Protein AF-A0A8N5I4W9-F1 (afdb_monomer)

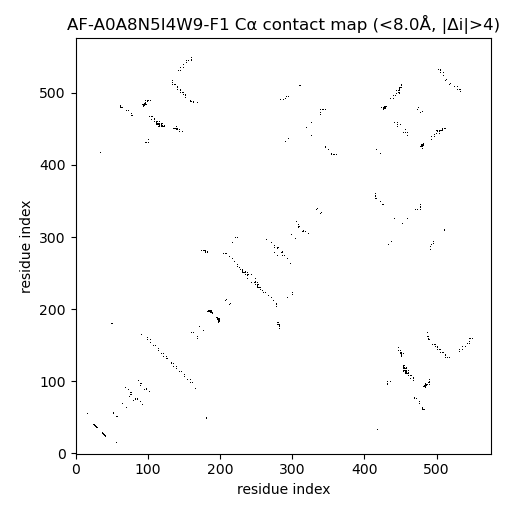Nearest PDB structures (foldseek):
  6r65-assembly1_A  TM=8.835E-01  e=2.460E-32  Homo sapiens
  6r65-assembly2_B  TM=8.575E-01  e=2.251E-32  Homo sapiens
  5oc9-assembly1_A  TM=8.654E-01  e=3.210E-32  Homo sapiens
  5oc9-assembly1_B  TM=8.664E-01  e=5.714E-32  Homo sapiens
  6r7x-assembly1_A  TM=7.965E-01  e=1.828E-29  Homo sapiens

Mean predicted aligned error: 12.14 Å

pLDDT: mean 79.2, std 19.39, range [24.14, 97.94]

Organism: Geospiza fortis (NCBI:txid48883)

Foldseek 3Di:
DDDDPPPLPDPLVVVCCVVQDDPPADFDADDDPFDRGDGDGPPPGDPCVLVCVVVVVDVDDFDFDDLVLLVVCCVQFQVCLPDDHPLVSCCVFQNDQVSQLLVLLSLVLVLLVVLQVLLVVLVVQCPPDLVSLLVSLVVQLLVLLVSLLCSLLVSLAVLLVSLVVSVQQPDDDPLPDAFDSLFAADWDQRPPPRDIDGDDDVVVLVCLCVVPVVVVLVVLLVVLLVVVVVLVVVLVVQVVDPPDPPVVNCVSVVVLVVVLVVSLVVQLVVLLVSLSVSRDGHPLVSLLSSLVSNLVNVCCSQCVNLCCCCPVVVPLVVSQVVLVCCLQVVLVVCLCVQQPVLLVVLVVVVVVLLVVLVVVVVVVVVVVVVPDDDDDDDPPVVVVVVVVVVVVVVVVVVVVVVPDPPDDPDPPSDSDDRSCRSLVSFAADPRCSVVLSVVLSLLLSCLQCCSSRSNSSVSSSVSSSVSSSSVSNSQSRRYGRDDHDRDSHNRCSSVSSVVSSLNSLVRSLVSSCPSVPVCVVPVDSPPSSVVSVVVSVVSSVVRDSHDPVSVVVVVVVVVVVVVCVVVVVVVVPDDD

Sequence (576 aa):
MDPSPDKLFGKRLLQAGRYIMSHKAWMKTVPTENCDVLMTFPDSTDDHIPELAARGVIQQLFPLHEQRILKRLMKSWVQAVCEAQPLDDICDYFGVKIAMYFAWLGFYTSAMVYPAVFGSILYSFTDSDQTSQDISCVVFAIFNVIWATLFLEEWKRRGAEFAYKWGTLDTPAESLEEPRPQFRGTKRISPVTSAEEFYYPPWKRLLFQSLVSLPVCLACLTLVFLLMLGCFQLQELVLSIQELPRVLRFLPKIILAVIVTACDELYKKVALWLNDMENYRLQSAYEKHLIIKMVLFQFVNSYLSLFYIGFYLKDMERLKELLLILSLSQSLARQLREALLPSILLHLHLSLIFLRRLLRFCWTLGVSKVGAPGGAAEPAVLARRRRREEEEGEEEGRKRNRASWIDPPEEDYSTQLTQAEVESCMKKYEDTFQDYQEMFIQFGYVVLFSSAFPLAAACALLNNVLEIRSDAFKLCTGLQRPFGQRVASIGHWQKVMEAMGVLAIVVNCYLIAQCGQLQRLFPGLSPQAHFALLLKYVIQVAIPDIPAWVAEEMAKLEYQRREAFKVGPARVASPR

Radius of gyration: 31.61 Å; Cα contacts (8 Å, |Δi|>4): 500; chains: 1; bounding box: 69×91×88 Å

Secondary structure (DSSP, 8-state):
-PPPSTTSSSHHHHHHHHHH--TT-------BTTBS---PPPTT----HHHHHHTTS-----PPP-HHHHHHHIIIIIS-TTSPP-HHHHHHHH-HHHHHHHHHHHHHHHHHHHHHHHHHHHHHHHTS-HHHHHHHHHHHHHHHHHHHHHHHHHHHHHHHHHHHHTT-SSPPPGGGSPPPTT---EEEE-TTT-SEEEE--HHHHHHHIIIIIHHHHHHHHHHHHHHHHHHHHHHHHHHH-TT--TTGGGHHHHHHHHHHHHHHHHHHHHHHHHHHHTT-SSHHHHHHHHHHHHHHHHHHHHHHHHHIIIIII--HHHHHHHHHHHHHHHHHHHIIIIIIHHHHHHHHHHHHHHHHHHHHHHHHHHHHHHS-------THHHHHHHHHHHHHHHHHHHHHTT--TTSPPP----SSPPHHHHHHTSBP---THHHHHHHHHHHHHHHHSTTT-TTHHHHHHHHHHHHHHHHHHHHHHTBPPPPP---SSSTTHHHHHHHHHHHHHHHHHHHHHHSTTHHHH---SHHHHHHHHHHHHHHHHHS-SS-HHHHHHHHHHHHHHHHHHHHHHHHHT---

Solvent-accessible surface area (backbone atoms only — not comparable to full-atom values): 32778 Å² total; per-residue (Å²): 136,83,81,74,82,90,67,70,74,73,68,53,52,68,63,45,46,69,77,72,45,58,104,80,58,64,77,59,70,55,78,47,103,87,40,91,71,44,82,56,74,52,99,84,58,75,85,50,63,61,57,38,38,75,71,61,72,46,87,79,87,74,59,82,79,58,70,69,57,45,54,50,44,43,53,55,45,39,65,30,81,91,54,75,74,57,51,64,64,40,24,76,72,45,14,42,51,56,24,50,49,54,51,49,50,53,50,49,38,61,58,29,48,56,51,18,52,54,20,45,56,47,53,71,50,38,78,77,39,73,66,44,35,56,50,44,29,55,54,46,40,55,49,48,52,53,49,56,46,50,53,56,48,52,44,43,21,52,38,41,53,49,13,50,75,73,67,26,55,82,63,76,59,77,89,76,54,72,63,38,86,85,44,68,55,50,78,43,70,34,95,83,79,70,41,84,37,72,43,65,67,65,68,61,36,50,50,45,42,62,73,44,46,48,53,52,54,51,52,52,48,50,48,53,52,51,52,52,50,52,37,51,54,50,38,53,55,54,67,69,48,79,92,58,58,76,71,66,69,47,46,41,61,54,52,45,53,51,50,55,54,51,50,51,61,50,46,53,54,49,48,51,53,47,51,61,72,50,49,46,50,40,60,68,59,42,50,44,57,43,48,54,54,52,49,59,46,47,49,50,75,69,40,46,66,51,49,43,32,49,70,70,71,58,37,63,64,62,34,40,52,50,51,52,49,51,65,52,50,51,53,54,55,43,49,44,62,63,37,50,44,48,38,52,51,49,52,51,51,52,52,50,52,43,50,55,45,48,53,52,51,53,48,56,57,54,55,65,70,75,70,72,83,88,82,92,81,71,82,74,56,60,65,57,46,56,58,47,52,58,56,46,51,59,49,49,61,55,46,69,77,55,73,57,96,82,61,78,76,83,80,77,83,67,77,68,79,51,71,67,62,55,47,70,72,34,47,76,61,86,68,69,62,68,61,51,50,50,54,52,52,53,49,45,56,33,55,38,42,30,55,76,36,37,56,44,27,42,56,49,34,57,46,41,62,51,44,58,28,45,57,46,42,28,62,66,73,38,35,30,43,54,77,63,41,84,41,47,59,82,60,60,57,56,60,52,53,54,50,47,54,58,49,17,48,56,46,37,47,50,56,51,57,66,39,78,69,51,36,74,78,47,85,62,72,60,66,62,41,54,49,54,52,49,52,45,50,52,54,59,69,71,51,64,55,60,46,68,69,59,54,51,52,51,49,52,53,53,50,51,54,54,54,51,61,62,52,53,61,65,65,69,71,58,84,128

InterPro domains:
  IPR007632 Anoctamin [PTHR12308] (49-565)
  IPR049452 Anoctamin, transmembrane domain [PF04547] (90-556)

Structure (mmCIF, N/CA/C/O backbone):
data_AF-A0A8N5I4W9-F1
#
_entry.id   AF-A0A8N5I4W9-F1
#
loop_
_atom_site.group_PDB
_atom_site.id
_atom_site.type_symbol
_atom_site.label_atom_id
_atom_site.label_alt_id
_atom_site.label_comp_id
_atom_site.label_asym_id
_atom_site.label_entity_id
_atom_site.label_seq_id
_atom_site.pdbx_PDB_ins_code
_atom_site.Cartn_x
_atom_site.Cartn_y
_atom_site.Cartn_z
_atom_site.occupancy
_atom_site.B_iso_or_equiv
_atom_site.auth_seq_id
_atom_site.auth_comp_id
_atom_site.auth_asym_id
_atom_site.auth_atom_id
_atom_site.pdbx_PDB_model_num
ATOM 1 N N . MET A 1 1 ? 38.031 26.154 0.537 1.00 30.02 1 MET A N 1
ATOM 2 C CA . MET A 1 1 ? 38.100 26.670 -0.844 1.00 30.02 1 MET A CA 1
ATOM 3 C C . MET A 1 1 ? 37.218 25.774 -1.684 1.00 30.02 1 MET A C 1
ATOM 5 O O . MET A 1 1 ? 37.647 24.695 -2.072 1.00 30.02 1 MET A O 1
ATOM 9 N N . ASP A 1 2 ? 35.961 26.180 -1.833 1.00 24.14 2 ASP A N 1
ATOM 10 C CA . ASP A 1 2 ? 34.963 25.473 -2.632 1.00 24.14 2 ASP A CA 1
ATOM 11 C C . ASP A 1 2 ? 35.303 25.572 -4.123 1.00 24.14 2 ASP A C 1
ATOM 13 O O . ASP A 1 2 ? 35.630 26.667 -4.593 1.00 24.14 2 ASP A O 1
ATOM 17 N N . PRO A 1 3 ? 35.235 24.474 -4.894 1.00 31.00 3 PRO A N 1
ATOM 18 C CA . PRO A 1 3 ? 35.279 24.565 -6.339 1.00 31.00 3 PRO A CA 1
ATOM 19 C C . PRO A 1 3 ? 33.912 25.041 -6.847 1.00 31.00 3 PRO A C 1
ATOM 21 O O . PRO A 1 3 ? 32.864 24.533 -6.452 1.00 31.00 3 PRO A O 1
ATOM 24 N N . SER A 1 4 ? 33.938 26.035 -7.729 1.00 26.95 4 SER A N 1
ATOM 25 C CA . SER A 1 4 ? 32.767 26.572 -8.412 1.00 26.95 4 SER A CA 1
ATOM 26 C C . SER A 1 4 ? 31.995 25.485 -9.189 1.00 26.95 4 SER A C 1
ATOM 28 O O . SER A 1 4 ? 32.616 24.596 -9.780 1.00 26.95 4 SER A O 1
ATOM 30 N N . PRO A 1 5 ? 30.650 25.551 -9.234 1.00 32.28 5 PRO A N 1
ATOM 31 C CA . PRO A 1 5 ? 29.811 24.547 -9.898 1.00 32.28 5 PRO A CA 1
ATOM 32 C C . PRO A 1 5 ? 29.887 24.574 -11.440 1.00 32.28 5 PRO A C 1
ATOM 34 O O . PRO A 1 5 ? 29.456 23.625 -12.090 1.00 32.28 5 PRO A O 1
ATOM 37 N N . ASP A 1 6 ? 30.513 25.587 -12.042 1.00 31.38 6 ASP A N 1
ATOM 38 C CA . ASP A 1 6 ? 30.424 25.865 -13.487 1.00 31.38 6 ASP A CA 1
ATOM 39 C C . ASP A 1 6 ? 31.450 25.109 -14.367 1.00 31.38 6 ASP A C 1
ATOM 41 O O . ASP A 1 6 ? 31.798 25.545 -15.459 1.00 31.38 6 ASP A O 1
ATOM 45 N N . LYS A 1 7 ? 31.987 23.964 -13.920 1.00 32.59 7 LYS A N 1
ATOM 46 C CA . LYS A 1 7 ? 32.980 23.172 -14.694 1.00 32.59 7 LYS A CA 1
ATOM 47 C C . LYS A 1 7 ? 32.661 21.678 -14.815 1.00 32.59 7 LYS A C 1
ATOM 49 O O . LYS A 1 7 ? 33.561 20.865 -15.038 1.00 32.59 7 LYS A O 1
ATOM 54 N N . LEU A 1 8 ? 31.393 21.293 -14.674 1.00 32.38 8 LEU A N 1
ATOM 55 C CA . LEU A 1 8 ? 30.990 19.882 -14.623 1.00 32.38 8 LEU A CA 1
ATOM 56 C C . LEU A 1 8 ? 30.966 19.159 -15.984 1.00 32.38 8 LEU A C 1
ATOM 58 O O . LEU A 1 8 ? 31.197 17.950 -16.005 1.00 32.38 8 LEU A O 1
ATOM 62 N N . PHE A 1 9 ? 30.779 19.856 -17.110 1.00 35.25 9 PHE A N 1
ATOM 63 C CA . PHE A 1 9 ? 30.438 19.185 -18.376 1.00 35.25 9 PHE A CA 1
ATOM 64 C C . PHE A 1 9 ? 31.597 18.882 -19.346 1.00 35.25 9 PHE A C 1
ATOM 66 O O . PHE A 1 9 ? 31.491 17.946 -20.130 1.00 35.25 9 PHE A O 1
ATOM 73 N N . GLY A 1 10 ? 32.743 19.570 -19.275 1.00 33.69 10 GLY A N 1
ATOM 74 C CA . GLY A 1 10 ? 33.790 19.414 -20.305 1.00 33.69 10 GLY A CA 1
ATOM 75 C C . GLY A 1 10 ? 34.822 18.301 -20.057 1.00 33.69 10 GLY A C 1
ATOM 76 O O . GLY A 1 10 ? 35.181 17.550 -20.960 1.00 33.69 10 GLY A O 1
ATOM 77 N N . LYS A 1 11 ? 35.343 18.176 -18.828 1.00 32.94 11 LYS A N 1
ATOM 78 C CA . LYS A 1 11 ? 36.539 17.341 -18.569 1.00 32.94 11 LYS A CA 1
ATOM 79 C C . LYS A 1 11 ? 36.236 15.891 -18.184 1.00 32.94 11 LYS A C 1
ATOM 81 O O . LYS A 1 11 ? 37.046 15.009 -18.460 1.00 32.94 11 LYS A O 1
ATOM 86 N N . ARG A 1 12 ? 35.088 15.630 -17.547 1.00 34.03 12 ARG A N 1
ATOM 87 C CA . ARG A 1 12 ? 34.708 14.281 -17.084 1.00 34.03 12 ARG A CA 1
ATOM 88 C C . ARG A 1 12 ? 34.105 13.418 -18.192 1.00 34.03 12 ARG A C 1
ATOM 90 O O . ARG A 1 12 ? 34.331 12.213 -18.183 1.00 34.03 12 ARG A O 1
ATOM 97 N N . LEU A 1 13 ? 33.424 14.017 -19.171 1.00 38.84 13 LEU A N 1
ATOM 98 C CA . LEU A 1 13 ? 32.801 13.290 -20.283 1.00 38.84 13 LEU A CA 1
ATOM 99 C C . LEU A 1 13 ? 33.847 12.603 -21.183 1.00 38.84 13 LEU A C 1
ATOM 101 O O . LEU A 1 13 ? 33.686 11.442 -21.544 1.00 38.84 13 LEU A O 1
ATOM 105 N N . LEU A 1 14 ? 34.981 13.268 -21.442 1.00 41.38 14 LEU A N 1
ATOM 106 C CA . LEU A 1 14 ? 36.119 12.700 -22.185 1.00 41.38 14 LEU A CA 1
ATOM 107 C C . LEU A 1 14 ? 36.792 11.522 -21.455 1.00 41.38 14 LEU A C 1
ATOM 109 O O . LEU A 1 14 ? 37.250 10.577 -22.095 1.00 41.38 14 LEU A O 1
ATOM 113 N N . GLN A 1 15 ? 36.835 11.547 -20.119 1.00 39.38 15 GLN A N 1
ATOM 114 C CA . GLN A 1 15 ? 37.339 10.425 -19.315 1.00 39.38 15 GLN A CA 1
ATOM 115 C C . GLN A 1 15 ? 36.320 9.280 -19.220 1.00 39.38 15 GLN A C 1
ATOM 117 O O . GLN A 1 15 ? 36.715 8.114 -19.250 1.00 39.38 15 GLN A O 1
ATOM 122 N N . ALA A 1 16 ? 35.022 9.599 -19.158 1.00 39.81 16 ALA A N 1
ATOM 123 C CA . ALA A 1 16 ? 33.930 8.628 -19.186 1.00 39.81 16 ALA A CA 1
ATOM 124 C C . ALA A 1 16 ? 33.794 7.938 -20.553 1.00 39.81 16 ALA A C 1
ATOM 126 O O . ALA A 1 16 ? 33.444 6.763 -20.601 1.00 39.81 16 ALA A O 1
ATOM 127 N N . GLY A 1 17 ? 34.161 8.611 -21.650 1.00 40.84 17 GLY A N 1
ATOM 128 C CA . GLY A 1 17 ? 34.172 8.037 -22.998 1.00 40.84 17 GLY A CA 1
ATOM 129 C C . GLY A 1 17 ? 34.954 6.722 -23.097 1.00 40.84 17 GLY A C 1
ATOM 130 O O . GLY A 1 17 ? 34.528 5.817 -23.800 1.00 40.84 17 GLY A O 1
ATOM 131 N N . ARG A 1 18 ? 36.033 6.541 -22.320 1.00 43.50 18 ARG A N 1
ATOM 132 C CA . ARG A 1 18 ? 36.778 5.265 -22.267 1.00 43.50 18 ARG A CA 1
ATOM 133 C C . ARG A 1 18 ? 36.020 4.108 -21.606 1.00 43.50 18 ARG A C 1
ATOM 135 O O . ARG A 1 18 ? 36.360 2.964 -21.867 1.00 43.50 18 ARG A O 1
ATOM 142 N N . TYR A 1 19 ? 35.042 4.398 -20.749 1.00 42.16 19 TYR A N 1
ATOM 143 C CA . TYR A 1 19 ? 34.208 3.396 -20.072 1.00 42.16 19 TYR A CA 1
ATOM 144 C C . TYR A 1 19 ? 32.875 3.156 -20.789 1.00 42.16 19 TYR A C 1
ATOM 146 O O . TYR A 1 19 ? 32.255 2.123 -20.585 1.00 42.16 19 TYR A O 1
ATOM 154 N N . ILE A 1 20 ? 32.442 4.113 -21.612 1.00 43.69 20 ILE A N 1
ATOM 155 C CA . ILE A 1 20 ? 31.203 4.052 -22.399 1.00 43.69 20 ILE A CA 1
ATOM 156 C C . ILE A 1 20 ? 31.438 3.342 -23.748 1.00 43.69 20 ILE A C 1
ATOM 158 O O . ILE A 1 20 ? 30.513 2.790 -24.338 1.00 43.69 20 ILE A O 1
ATOM 162 N N . MET A 1 21 ? 32.678 3.336 -24.248 1.00 38.28 21 MET A N 1
ATOM 163 C CA . MET A 1 21 ? 33.012 2.855 -25.589 1.00 38.28 21 MET A CA 1
ATOM 164 C C . MET A 1 21 ? 33.628 1.450 -25.549 1.00 38.28 21 MET A C 1
ATOM 166 O O . MET A 1 21 ? 34.812 1.279 -25.268 1.00 38.28 21 MET A O 1
ATOM 170 N N . SER A 1 22 ? 32.858 0.445 -25.966 1.00 38.72 22 SER A N 1
ATOM 171 C CA . SER A 1 22 ? 33.435 -0.641 -26.769 1.00 38.72 22 SER A CA 1
ATOM 172 C C . SER A 1 22 ? 33.913 -0.027 -28.094 1.00 38.72 22 SER A C 1
ATOM 174 O O . SER A 1 22 ? 33.294 0.917 -28.587 1.00 38.72 22 SER A O 1
ATOM 176 N N . HIS A 1 23 ? 34.991 -0.543 -28.697 1.00 40.91 23 HIS A N 1
ATOM 177 C CA . HIS A 1 23 ? 35.588 -0.065 -29.964 1.00 40.91 23 HIS A CA 1
ATOM 178 C C . HIS A 1 23 ? 34.612 0.040 -31.171 1.00 40.91 23 HIS A C 1
ATOM 180 O O . HIS A 1 23 ? 35.039 0.371 -32.275 1.00 40.91 23 HIS A O 1
ATOM 186 N N . LYS A 1 24 ? 33.316 -0.248 -30.985 1.00 39.28 24 LYS A N 1
ATOM 187 C CA . LYS A 1 24 ? 32.249 -0.237 -31.992 1.00 39.28 24 LYS A CA 1
ATOM 188 C C . LYS A 1 24 ? 31.132 0.799 -31.760 1.00 39.28 24 LYS A C 1
ATOM 190 O O . LYS A 1 24 ? 30.246 0.889 -32.605 1.00 39.28 24 LYS A O 1
ATOM 195 N N . ALA A 1 25 ? 31.132 1.572 -30.669 1.00 40.09 25 ALA A N 1
ATOM 196 C CA . ALA A 1 25 ? 30.083 2.568 -30.414 1.00 40.09 25 ALA A CA 1
ATOM 197 C C . ALA A 1 25 ? 30.389 3.917 -31.096 1.00 40.09 25 ALA A C 1
ATOM 199 O O . ALA A 1 25 ? 31.481 4.460 -30.952 1.00 40.09 25 ALA A O 1
ATOM 200 N N . TRP A 1 26 ? 29.422 4.464 -31.841 1.00 40.00 26 TRP A N 1
ATOM 201 C CA . TRP A 1 26 ? 29.498 5.798 -32.445 1.00 40.00 26 TRP A CA 1
ATOM 202 C C . TRP A 1 26 ? 28.571 6.746 -31.682 1.00 40.00 26 TRP A C 1
ATOM 204 O O . TRP A 1 26 ? 27.353 6.586 -31.707 1.00 40.00 26 TRP A O 1
ATOM 214 N N . MET A 1 27 ? 29.143 7.746 -31.013 1.00 39.62 27 MET A N 1
ATOM 215 C CA . MET A 1 27 ? 28.380 8.820 -30.381 1.00 39.62 27 MET A CA 1
ATOM 216 C C . MET A 1 27 ? 28.012 9.858 -31.446 1.00 39.62 27 MET A C 1
ATOM 218 O O . MET A 1 27 ? 28.896 10.479 -32.036 1.00 39.62 27 MET A O 1
ATOM 222 N N . LYS A 1 28 ? 26.716 10.057 -31.702 1.00 35.53 28 LYS A N 1
ATOM 223 C CA . LYS A 1 28 ? 26.227 11.145 -32.556 1.00 35.53 28 LYS A CA 1
ATOM 224 C C . LYS A 1 28 ? 25.558 12.195 -31.673 1.00 35.53 28 LYS A C 1
ATOM 226 O O . LYS A 1 28 ? 24.356 12.150 -31.442 1.00 35.53 28 LYS A O 1
ATOM 231 N N . THR A 1 29 ? 26.350 13.134 -31.165 1.00 40.78 29 THR A N 1
ATOM 232 C CA . THR A 1 29 ? 25.822 14.303 -30.458 1.00 40.78 29 THR A CA 1
ATOM 233 C C . THR A 1 29 ? 25.163 15.220 -31.480 1.00 40.78 29 THR A C 1
ATOM 235 O O . THR A 1 29 ? 25.847 15.934 -32.213 1.00 40.78 29 THR A O 1
ATOM 238 N N . VAL A 1 30 ? 23.839 15.160 -31.583 1.00 33.88 30 VAL A N 1
ATOM 239 C CA . VAL A 1 30 ? 23.072 16.158 -32.328 1.00 33.88 30 VAL A CA 1
ATOM 240 C C . VAL A 1 30 ? 22.562 17.162 -31.300 1.00 33.88 30 VAL A C 1
ATOM 242 O O . VAL A 1 30 ? 21.640 16.813 -30.562 1.00 33.88 30 VAL A O 1
ATOM 245 N N . PRO A 1 31 ? 23.147 18.369 -31.203 1.00 38.72 31 PRO A N 1
ATOM 246 C CA . PRO A 1 31 ? 22.498 19.439 -30.468 1.00 38.72 31 PRO A CA 1
ATOM 247 C C . PRO A 1 31 ? 21.171 19.716 -31.178 1.00 38.72 31 PRO A C 1
ATOM 249 O O . PRO A 1 31 ? 21.130 20.032 -32.367 1.00 38.72 31 PRO A O 1
ATOM 252 N N . THR A 1 32 ? 20.074 19.505 -30.467 1.00 38.94 32 THR A N 1
ATOM 253 C CA . THR A 1 32 ? 18.745 19.960 -30.889 1.00 38.94 32 THR A CA 1
ATOM 254 C C . THR A 1 32 ? 18.315 21.033 -29.903 1.00 38.94 32 THR A C 1
ATOM 256 O O . THR A 1 32 ? 18.784 21.017 -28.768 1.00 38.94 32 THR A O 1
ATOM 259 N N . GLU A 1 33 ? 17.410 21.934 -30.294 1.00 37.03 33 GLU A N 1
ATOM 260 C CA . GLU A 1 33 ? 16.915 23.019 -29.419 1.00 37.03 33 GLU A CA 1
ATOM 261 C C . GLU A 1 33 ? 16.421 22.537 -28.037 1.00 37.03 33 GLU A C 1
ATOM 263 O O . GLU A 1 33 ? 16.317 23.338 -27.117 1.00 37.03 33 GLU A O 1
ATOM 268 N N . ASN A 1 34 ? 16.144 21.234 -27.871 1.00 35.22 34 ASN A N 1
ATOM 269 C CA . ASN A 1 34 ? 15.588 20.640 -26.654 1.00 35.22 34 ASN A CA 1
ATOM 270 C C . ASN A 1 34 ? 16.432 19.500 -26.042 1.00 35.22 34 ASN A C 1
ATOM 272 O O . ASN A 1 34 ? 15.941 18.815 -25.143 1.00 35.22 34 ASN A O 1
ATOM 276 N N . CYS A 1 35 ? 17.650 19.223 -26.527 1.00 38.66 35 CYS A N 1
ATOM 277 C CA . CYS A 1 35 ? 18.458 18.104 -26.026 1.00 38.66 35 CYS A CA 1
ATOM 278 C C . CYS A 1 35 ? 19.959 18.426 -26.056 1.00 38.66 35 CYS A C 1
ATOM 280 O O . CYS A 1 35 ? 20.533 18.570 -27.138 1.00 38.66 35 CYS A O 1
ATOM 282 N N . ASP A 1 36 ? 20.584 18.486 -24.873 1.00 46.28 36 ASP A N 1
ATOM 283 C CA . ASP A 1 36 ? 22.001 18.846 -24.716 1.00 46.28 36 ASP A CA 1
ATOM 284 C C . ASP A 1 36 ? 22.950 17.748 -25.237 1.00 46.28 36 ASP A C 1
ATOM 286 O O . ASP A 1 36 ? 23.996 18.050 -25.811 1.00 46.28 36 ASP A O 1
ATOM 290 N N . VAL A 1 37 ? 22.598 16.461 -25.072 1.00 45.66 37 VAL A N 1
ATOM 291 C CA . VAL A 1 37 ? 23.393 15.313 -25.553 1.00 45.66 37 VAL A CA 1
ATOM 292 C C . VAL A 1 37 ? 22.486 14.126 -25.903 1.00 45.66 37 VAL A C 1
ATOM 294 O O . VAL A 1 37 ? 21.859 13.537 -25.025 1.00 45.66 37 VAL A O 1
ATOM 297 N N . LEU A 1 38 ? 22.481 13.704 -27.173 1.00 37.00 38 LEU A N 1
ATOM 298 C CA . LEU A 1 38 ? 21.888 12.434 -27.612 1.00 37.00 38 LEU A CA 1
ATOM 299 C C . LEU A 1 38 ? 22.966 11.335 -27.635 1.00 37.00 38 LEU A C 1
ATOM 301 O O . LEU A 1 38 ? 23.927 11.419 -28.401 1.00 37.00 38 LEU A O 1
ATOM 305 N N . MET A 1 39 ? 22.814 10.299 -26.805 1.00 48.22 39 MET A N 1
ATOM 306 C CA . MET A 1 39 ? 23.669 9.105 -26.823 1.00 48.22 39 MET A CA 1
ATOM 307 C C . MET A 1 39 ? 22.907 7.929 -27.438 1.00 48.22 39 MET A C 1
ATOM 309 O O . MET A 1 39 ? 21.957 7.422 -26.850 1.00 48.22 39 MET A O 1
ATOM 313 N N . THR A 1 40 ? 23.327 7.489 -28.624 1.00 37.72 40 THR A N 1
ATOM 314 C CA . THR A 1 40 ? 22.826 6.269 -29.273 1.00 37.72 40 THR A CA 1
ATOM 315 C C . THR A 1 40 ? 23.816 5.132 -29.061 1.00 37.72 40 THR A C 1
ATOM 317 O O . THR A 1 40 ? 24.963 5.224 -29.502 1.00 37.72 40 THR A O 1
ATOM 320 N N . PHE A 1 41 ? 23.378 4.060 -28.406 1.00 46.41 41 PHE A N 1
ATOM 321 C CA . PHE A 1 41 ? 24.171 2.846 -28.221 1.00 46.41 41 PHE A CA 1
ATOM 322 C C . PHE A 1 41 ? 23.864 1.842 -29.346 1.00 46.41 41 PHE A C 1
ATOM 324 O O . PHE A 1 41 ? 22.699 1.704 -29.713 1.00 46.41 41 PHE A O 1
ATOM 331 N N . PRO A 1 42 ? 24.867 1.151 -29.922 1.00 47.31 42 PRO A N 1
ATOM 332 C CA . PRO A 1 42 ? 24.626 -0.015 -30.774 1.00 47.31 42 PRO A CA 1
ATOM 333 C C . PRO A 1 42 ? 23.832 -1.101 -30.035 1.00 47.31 42 PRO A C 1
ATOM 335 O O . PRO A 1 42 ? 24.053 -1.289 -28.838 1.00 47.31 42 PRO A O 1
ATOM 338 N N . ASP A 1 43 ? 23.034 -1.892 -30.757 1.00 40.66 43 ASP A N 1
ATOM 339 C CA . ASP A 1 43 ? 22.232 -3.011 -30.213 1.00 40.66 43 ASP A CA 1
ATOM 340 C C . ASP A 1 43 ? 23.059 -4.080 -29.462 1.00 40.66 43 ASP A C 1
ATOM 342 O O . ASP A 1 43 ? 22.511 -4.920 -28.758 1.00 40.66 43 ASP A O 1
ATOM 346 N N . SER A 1 44 ? 24.389 -4.062 -29.604 1.00 43.81 44 SER A N 1
ATOM 347 C CA . SER A 1 44 ? 25.332 -4.973 -28.946 1.00 43.81 44 SER A CA 1
ATOM 348 C C . SER A 1 44 ? 26.017 -4.385 -27.703 1.00 43.81 44 SER A C 1
ATOM 350 O O . SER A 1 44 ? 27.079 -4.873 -27.318 1.00 43.81 44 SER A O 1
ATOM 352 N N . THR A 1 45 ? 25.531 -3.266 -27.164 1.00 48.81 45 THR A N 1
ATOM 353 C CA . THR A 1 45 ? 26.140 -2.620 -25.992 1.00 48.81 45 THR A CA 1
ATOM 354 C C . THR A 1 45 ? 25.521 -3.214 -24.737 1.00 48.81 45 THR A C 1
ATOM 356 O O . THR A 1 45 ? 24.322 -3.053 -24.526 1.00 48.81 45 THR A O 1
ATOM 359 N N . ASP A 1 46 ? 26.328 -3.893 -23.919 1.00 53.78 46 ASP A N 1
ATOM 360 C CA . ASP A 1 46 ? 25.907 -4.298 -22.577 1.00 53.78 46 ASP A CA 1
ATOM 361 C C . ASP A 1 46 ? 25.418 -3.051 -21.824 1.00 53.78 46 ASP A C 1
ATOM 363 O O . ASP A 1 46 ? 26.034 -1.983 -21.915 1.00 53.78 46 ASP A O 1
ATOM 367 N N . ASP A 1 47 ? 24.290 -3.153 -21.119 1.00 59.50 47 ASP A N 1
ATOM 368 C CA . ASP A 1 47 ? 23.703 -2.017 -20.412 1.00 59.50 47 ASP A CA 1
ATOM 369 C C . ASP A 1 47 ? 24.610 -1.584 -19.244 1.00 59.50 47 ASP A C 1
ATOM 371 O O . ASP A 1 47 ? 24.502 -2.052 -18.111 1.00 59.50 47 ASP A O 1
ATOM 375 N N . HIS A 1 48 ? 25.562 -0.694 -19.531 1.00 67.00 48 HIS A N 1
ATOM 376 C CA . HIS A 1 48 ? 26.478 -0.119 -18.548 1.00 67.00 48 HIS A CA 1
ATOM 377 C C . HIS A 1 48 ? 25.833 1.020 -17.746 1.00 67.00 48 HIS A C 1
ATOM 379 O O . HIS A 1 48 ? 26.473 1.556 -16.838 1.00 67.00 48 HIS A O 1
ATOM 385 N N . ILE A 1 49 ? 24.587 1.418 -18.043 1.00 70.50 49 ILE A N 1
ATOM 386 C CA . ILE A 1 49 ? 23.905 2.526 -17.355 1.00 70.50 49 ILE A CA 1
ATOM 387 C C . ILE A 1 49 ? 23.881 2.313 -15.833 1.00 70.50 49 ILE A C 1
ATOM 389 O O . ILE A 1 49 ? 24.258 3.241 -15.106 1.00 70.50 49 ILE A O 1
ATOM 393 N N . PRO A 1 50 ? 23.534 1.123 -15.303 1.00 66.56 50 PRO A N 1
ATOM 394 C CA . PRO A 1 50 ? 23.512 0.914 -13.862 1.00 66.56 50 PRO A CA 1
ATOM 395 C C . PRO A 1 50 ? 24.907 0.965 -13.227 1.00 66.56 50 PRO A C 1
ATOM 397 O O . PRO A 1 50 ? 25.060 1.444 -12.103 1.00 66.56 50 PRO A O 1
ATOM 400 N N . GLU A 1 51 ? 25.942 0.525 -13.947 1.00 66.25 51 GLU A N 1
ATOM 401 C CA . GLU A 1 51 ? 27.331 0.585 -1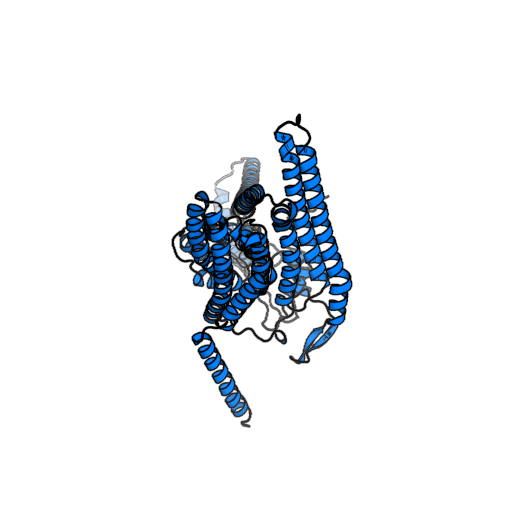3.486 1.00 66.25 51 GLU A CA 1
ATOM 402 C C . GLU A 1 51 ? 27.856 2.030 -13.454 1.00 66.25 51 GLU A C 1
ATOM 404 O O . GLU A 1 51 ? 28.496 2.451 -12.488 1.00 66.25 51 GLU A O 1
ATOM 409 N N . LEU A 1 52 ? 27.547 2.820 -14.482 1.00 70.69 52 LEU A N 1
ATOM 410 C CA . LEU A 1 52 ? 27.911 4.234 -14.570 1.00 70.69 52 LEU A CA 1
ATOM 411 C C . LEU A 1 52 ? 27.187 5.077 -13.514 1.00 70.69 52 LEU A C 1
ATOM 413 O O . LEU A 1 52 ? 27.790 5.987 -12.935 1.00 70.69 52 LEU A O 1
ATOM 417 N N . ALA A 1 53 ? 25.928 4.749 -13.219 1.00 69.44 53 ALA A N 1
ATOM 418 C CA . ALA A 1 53 ? 25.193 5.327 -12.101 1.00 69.44 53 ALA A CA 1
ATOM 419 C C . ALA A 1 53 ? 25.832 4.942 -10.754 1.00 69.44 53 ALA A C 1
ATOM 421 O O . ALA A 1 53 ? 26.084 5.813 -9.923 1.00 69.44 53 ALA A O 1
ATOM 422 N N . ALA A 1 54 ? 26.188 3.666 -10.555 1.00 65.44 54 ALA A N 1
ATOM 423 C CA . ALA A 1 54 ? 26.837 3.197 -9.327 1.00 65.44 54 ALA A CA 1
ATOM 424 C C . ALA A 1 54 ? 28.208 3.853 -9.079 1.00 65.44 54 ALA A C 1
ATOM 426 O O . ALA A 1 54 ? 28.589 4.088 -7.933 1.00 65.44 54 ALA A O 1
ATOM 427 N N . ARG A 1 55 ? 28.944 4.182 -10.148 1.00 69.44 55 ARG A N 1
ATOM 428 C CA . ARG A 1 55 ? 30.229 4.899 -10.089 1.00 69.44 55 ARG A CA 1
ATOM 429 C C . ARG A 1 55 ? 30.080 6.422 -9.945 1.00 69.44 55 ARG A C 1
ATOM 431 O O . ARG A 1 55 ? 31.091 7.116 -9.864 1.00 69.44 55 ARG A O 1
ATOM 438 N N . GLY A 1 56 ? 28.854 6.953 -9.927 1.00 68.88 56 GLY A N 1
ATOM 439 C CA . GLY A 1 56 ? 28.580 8.389 -9.803 1.00 68.88 56 GLY A CA 1
ATOM 440 C C . GLY A 1 56 ? 28.925 9.211 -11.050 1.00 68.88 56 GLY A C 1
ATOM 441 O O . GLY A 1 56 ? 29.103 10.425 -10.954 1.00 68.88 56 GLY A O 1
ATOM 442 N N . VAL A 1 57 ? 29.051 8.561 -12.214 1.00 75.12 57 VAL A N 1
ATOM 443 C CA . VAL A 1 57 ? 29.253 9.239 -13.505 1.00 75.12 57 VAL A CA 1
ATOM 444 C C . VAL A 1 57 ? 27.930 9.822 -13.997 1.00 75.12 57 VAL A C 1
ATOM 446 O O . VAL A 1 57 ? 27.881 10.981 -14.401 1.00 75.12 57 VAL A O 1
ATOM 449 N N . ILE A 1 58 ? 26.853 9.035 -13.914 1.00 72.62 58 ILE A N 1
ATOM 450 C CA . ILE A 1 58 ? 25.482 9.493 -14.162 1.00 72.62 58 ILE A CA 1
ATOM 451 C C . ILE A 1 58 ? 24.907 9.983 -12.833 1.00 72.62 58 ILE A C 1
ATOM 453 O O . ILE A 1 58 ? 24.815 9.211 -11.881 1.00 72.62 58 ILE A O 1
ATOM 457 N N . GLN A 1 59 ? 24.525 11.261 -12.763 1.00 72.44 59 GLN A N 1
ATOM 458 C CA . GLN A 1 59 ? 23.913 11.834 -11.557 1.00 72.44 59 GLN A CA 1
ATOM 459 C C . GLN A 1 59 ? 22.423 11.502 -11.451 1.00 72.44 59 GLN A C 1
ATOM 461 O O . GLN A 1 59 ? 21.951 11.115 -10.384 1.00 72.44 59 GLN A O 1
ATOM 466 N N . GLN A 1 60 ? 21.681 11.664 -12.548 1.00 75.25 60 GLN A N 1
ATOM 467 C CA . GLN A 1 60 ? 20.248 11.399 -12.619 1.00 75.25 60 GLN A CA 1
ATOM 468 C C . GLN A 1 60 ? 19.882 10.847 -13.996 1.00 75.25 60 GLN A C 1
ATOM 470 O O . GLN A 1 60 ? 20.491 11.205 -15.002 1.00 75.25 60 GLN A O 1
ATOM 475 N N . LEU A 1 61 ? 18.874 9.980 -14.017 1.00 81.38 61 LEU A N 1
ATOM 476 C CA . LEU A 1 61 ? 18.265 9.437 -15.222 1.00 81.38 61 LEU A CA 1
ATOM 477 C C . LEU A 1 61 ? 16.755 9.393 -14.985 1.00 81.38 61 LEU A C 1
ATOM 479 O O . LEU A 1 61 ? 16.305 8.726 -14.050 1.00 81.38 61 LEU A O 1
ATOM 483 N N . PHE A 1 62 ? 15.994 10.114 -15.801 1.00 84.81 62 PHE A N 1
ATOM 484 C CA . PHE A 1 62 ? 14.538 10.165 -15.721 1.00 84.81 62 PHE A CA 1
ATOM 485 C C . PHE A 1 62 ? 13.937 10.436 -17.110 1.00 84.81 62 PHE A C 1
ATOM 487 O O . PHE A 1 62 ? 14.559 11.126 -17.921 1.00 84.81 62 PHE A O 1
ATOM 494 N N . PRO A 1 63 ? 12.754 9.882 -17.419 1.00 89.62 63 PRO A N 1
ATOM 495 C CA . PRO A 1 63 ? 12.008 10.248 -18.613 1.00 89.62 63 PRO A CA 1
ATOM 496 C C . PRO A 1 63 ? 11.406 11.652 -18.461 1.00 89.62 63 PRO A C 1
ATOM 498 O O . PRO A 1 63 ? 10.999 12.039 -17.370 1.00 89.62 63 PRO A O 1
ATOM 501 N N . LEU A 1 64 ? 11.303 12.401 -19.561 1.00 87.38 64 LEU A N 1
ATOM 502 C CA . LEU A 1 64 ? 10.636 13.706 -19.557 1.00 87.38 64 LEU A CA 1
ATOM 503 C C . LEU A 1 64 ? 9.109 13.556 -19.571 1.00 87.38 64 LEU A C 1
ATOM 505 O O . LEU A 1 64 ? 8.554 12.610 -20.155 1.00 87.38 64 LEU A O 1
ATOM 509 N N . HIS A 1 65 ? 8.415 14.508 -18.950 1.00 89.12 65 HIS A N 1
ATOM 510 C CA . HIS A 1 65 ? 6.964 14.605 -19.050 1.00 89.12 65 HIS A CA 1
ATOM 511 C C . HIS A 1 65 ? 6.498 15.125 -20.414 1.00 89.12 65 HIS A C 1
ATOM 513 O O . HIS A 1 65 ? 7.100 15.995 -21.036 1.00 89.12 65 HIS A O 1
ATOM 519 N N . GLU A 1 66 ? 5.334 14.658 -20.855 1.00 89.88 66 GLU A N 1
ATOM 520 C CA . GLU A 1 66 ? 4.609 15.251 -21.969 1.00 89.88 66 GLU A CA 1
ATOM 521 C C . GLU A 1 66 ? 3.497 16.169 -21.449 1.00 89.88 66 GLU A C 1
ATOM 523 O O . GLU A 1 66 ? 2.450 15.729 -20.966 1.00 89.88 66 GLU A O 1
ATOM 528 N N . GLN A 1 67 ? 3.706 17.481 -21.583 1.00 88.62 67 GLN A N 1
ATOM 529 C CA . GLN A 1 67 ? 2.821 18.506 -21.016 1.00 88.62 67 GLN A CA 1
ATOM 530 C C . GLN A 1 67 ? 1.381 18.440 -21.548 1.00 88.62 67 GLN A C 1
ATOM 532 O O . GLN A 1 67 ? 0.437 18.817 -20.853 1.00 88.62 67 GLN A O 1
ATOM 537 N N . ARG A 1 68 ? 1.181 17.958 -22.781 1.00 91.94 68 ARG A N 1
ATOM 538 C CA . ARG A 1 68 ? -0.159 17.787 -23.370 1.00 91.94 68 ARG A CA 1
ATOM 539 C C . ARG A 1 68 ? -0.951 16.702 -22.642 1.00 91.94 68 ARG A C 1
ATOM 541 O O . ARG A 1 68 ? -2.102 16.936 -22.275 1.00 91.94 68 ARG A O 1
ATOM 548 N N . ILE A 1 69 ? -0.318 15.553 -22.397 1.00 92.44 69 ILE A N 1
ATOM 549 C CA . ILE A 1 69 ? -0.927 14.427 -21.682 1.00 92.44 69 ILE A CA 1
ATOM 550 C C . ILE A 1 69 ? -1.159 14.807 -20.219 1.00 92.44 69 ILE A C 1
ATOM 552 O O . ILE A 1 69 ? -2.266 14.617 -19.722 1.00 92.44 69 ILE A O 1
ATOM 556 N N . LEU A 1 70 ? -0.188 15.452 -19.559 1.00 92.38 70 LEU A N 1
ATOM 557 C CA . LEU A 1 70 ? -0.365 15.943 -18.187 1.00 92.38 70 LEU A CA 1
ATOM 558 C C . LEU A 1 70 ? -1.548 16.901 -18.047 1.00 92.38 70 LEU A C 1
ATOM 560 O O . LEU A 1 70 ? -2.326 16.767 -17.110 1.00 92.38 70 LEU A O 1
ATOM 564 N N . LYS A 1 71 ? -1.738 17.844 -18.979 1.00 91.75 71 LYS A N 1
ATOM 565 C CA . LYS A 1 71 ? -2.902 18.749 -18.956 1.00 91.75 71 LYS A CA 1
ATOM 566 C C . LYS A 1 71 ? -4.223 17.995 -19.117 1.00 91.75 71 LYS A C 1
ATOM 568 O O . LYS A 1 71 ? -5.204 18.340 -18.459 1.00 91.75 71 LYS A O 1
ATOM 573 N N . ARG A 1 72 ? -4.256 16.961 -19.966 1.00 94.31 72 ARG A N 1
ATOM 574 C CA . ARG A 1 72 ? -5.430 16.088 -20.122 1.00 94.31 72 ARG A CA 1
ATOM 575 C C . ARG A 1 72 ? -5.722 15.317 -18.834 1.00 94.31 72 ARG A C 1
ATOM 577 O O . ARG A 1 72 ? -6.868 15.318 -18.388 1.00 94.31 72 ARG A O 1
ATOM 584 N N . LEU A 1 73 ? -4.700 14.723 -18.219 1.00 94.06 73 LEU A N 1
ATOM 585 C CA . LEU A 1 73 ? -4.804 14.014 -16.942 1.00 94.06 73 LEU A CA 1
ATOM 586 C C . LEU A 1 73 ? -5.209 14.961 -15.803 1.00 94.06 73 LEU A C 1
ATOM 588 O O . LEU A 1 73 ? -6.099 14.644 -15.028 1.00 94.06 73 LEU A O 1
ATOM 592 N N . MET A 1 74 ? -4.676 16.181 -15.749 1.00 92.69 74 MET A N 1
ATOM 593 C CA . MET A 1 74 ? -5.082 17.189 -14.764 1.00 92.69 74 MET A CA 1
ATOM 594 C C . MET A 1 74 ? -6.595 17.454 -14.813 1.00 92.69 74 MET A C 1
ATOM 596 O O . MET A 1 74 ? -7.253 17.505 -13.777 1.00 92.69 74 MET A O 1
ATOM 600 N N . LYS A 1 75 ? -7.168 17.563 -16.018 1.00 92.75 75 LYS A N 1
ATOM 601 C CA . LYS A 1 75 ? -8.605 17.804 -16.202 1.00 92.75 75 LYS A CA 1
ATOM 602 C C . LYS A 1 75 ? -9.460 16.564 -15.913 1.00 92.75 75 LYS A C 1
ATOM 604 O O . LYS A 1 75 ? -10.444 16.670 -15.194 1.00 92.75 75 LYS A O 1
ATOM 609 N N . SER A 1 76 ? -9.092 15.414 -16.479 1.00 93.88 76 SER A N 1
ATOM 610 C CA . SER A 1 76 ? -9.883 14.167 -16.421 1.00 93.88 76 SER A CA 1
ATOM 611 C C . SER A 1 76 ? -9.683 13.349 -15.144 1.00 93.88 76 SER A C 1
ATOM 613 O O . SER A 1 76 ? -10.500 12.492 -14.831 1.00 93.88 76 SER A O 1
ATOM 615 N N . TRP A 1 77 ? -8.611 13.598 -14.392 1.00 94.19 77 TRP A N 1
ATOM 616 C CA . TRP A 1 77 ? -8.246 12.800 -13.224 1.00 94.19 77 TRP A CA 1
ATOM 617 C C . TRP A 1 77 ? -8.090 13.633 -11.957 1.00 94.19 77 TRP A C 1
ATOM 619 O O . TRP A 1 77 ? -8.669 13.284 -10.937 1.00 94.19 77 TRP A O 1
ATOM 629 N N . VAL A 1 78 ? -7.373 14.757 -11.980 1.00 91.12 78 VAL A N 1
ATOM 630 C CA . VAL A 1 78 ? -7.186 15.553 -10.751 1.00 91.12 78 VAL A CA 1
ATOM 631 C C . VAL A 1 78 ? -8.435 16.380 -10.430 1.00 91.12 78 VAL A C 1
ATOM 633 O O . VAL A 1 78 ? -8.912 16.374 -9.299 1.00 91.12 78 VAL A O 1
ATOM 636 N N . GLN A 1 79 ? -8.993 17.073 -11.426 1.00 90.31 79 GLN A N 1
ATOM 637 C CA . GLN A 1 79 ? -10.127 17.994 -11.246 1.00 90.31 79 GLN A CA 1
ATOM 638 C C . GLN A 1 79 ? -11.499 17.300 -11.288 1.00 90.31 79 GLN A C 1
ATOM 640 O O . GLN A 1 79 ? -12.479 17.837 -10.772 1.00 90.31 79 GLN A O 1
ATOM 645 N N . ALA A 1 80 ? -11.585 16.107 -11.878 1.00 90.50 80 ALA A N 1
ATOM 646 C CA . ALA A 1 80 ? -12.839 15.390 -12.090 1.00 90.50 80 ALA A CA 1
ATOM 647 C C . ALA A 1 80 ? -13.261 14.565 -10.856 1.00 90.50 80 ALA A C 1
ATOM 649 O O . ALA A 1 80 ? -13.254 13.336 -10.878 1.00 90.50 80 ALA A O 1
ATOM 650 N N . VAL A 1 81 ? -13.616 15.240 -9.754 1.00 82.38 81 VAL A N 1
ATOM 651 C CA . VAL A 1 81 ? -13.857 14.621 -8.428 1.00 82.38 81 VAL A CA 1
ATOM 652 C C . VAL A 1 81 ? -14.940 13.534 -8.440 1.00 82.38 81 VAL A C 1
ATOM 654 O O . VAL A 1 81 ? -14.793 12.529 -7.744 1.00 82.38 81 VAL A O 1
ATOM 657 N N . CYS A 1 82 ? -15.988 13.700 -9.248 1.00 84.38 82 CYS A N 1
ATOM 658 C CA . CYS A 1 82 ? -17.121 12.771 -9.325 1.00 84.38 82 CYS A CA 1
ATOM 659 C C . CYS A 1 82 ? -17.088 11.847 -10.554 1.00 84.38 82 CYS A C 1
ATOM 661 O O . CYS A 1 82 ? -18.061 11.140 -10.801 1.00 84.38 82 CYS A O 1
ATOM 663 N N . GLU A 1 83 ? -15.999 11.847 -11.325 1.00 89.12 83 GLU A N 1
ATOM 664 C CA . GLU A 1 83 ? -15.839 10.947 -12.468 1.00 89.12 83 GLU A CA 1
ATOM 665 C C . GLU A 1 83 ? -14.971 9.738 -12.109 1.00 89.12 83 GLU A C 1
ATOM 667 O O . GLU A 1 83 ? -14.135 9.779 -11.193 1.00 89.12 83 GLU A O 1
ATOM 672 N N . ALA A 1 84 ? -15.184 8.652 -12.855 1.00 90.81 84 ALA A N 1
ATOM 673 C CA . ALA A 1 84 ? -14.358 7.459 -12.770 1.00 90.81 84 ALA A CA 1
ATOM 674 C C . ALA A 1 84 ? -12.908 7.779 -13.160 1.00 90.81 84 ALA A C 1
ATOM 676 O O . ALA A 1 84 ? -12.646 8.600 -14.037 1.00 90.81 84 ALA A O 1
ATOM 677 N N . GLN A 1 85 ? -11.956 7.111 -12.510 1.00 95.06 85 GLN A N 1
ATOM 678 C CA . GLN A 1 85 ? -10.539 7.315 -12.799 1.00 95.06 85 GLN A CA 1
ATOM 679 C C . GLN A 1 85 ? -10.191 6.821 -14.216 1.00 95.06 85 GLN A C 1
ATOM 681 O O . GLN A 1 85 ? -10.585 5.704 -14.571 1.00 95.06 85 GLN A O 1
ATOM 686 N N . PRO A 1 86 ? -9.407 7.579 -15.008 1.00 96.44 86 PRO A N 1
ATOM 687 C CA . PRO A 1 86 ? -8.976 7.163 -16.341 1.00 96.44 86 PRO A CA 1
ATOM 688 C C . PRO A 1 86 ? -7.794 6.180 -16.249 1.00 96.44 86 PRO A C 1
ATOM 690 O O . PRO A 1 86 ? -6.659 6.502 -16.589 1.00 96.44 86 PRO A O 1
ATOM 693 N N . LEU A 1 87 ? -8.054 4.970 -15.738 1.00 97.19 87 LEU A N 1
ATOM 694 C CA . LEU A 1 87 ? -7.022 3.971 -15.413 1.00 97.19 87 LEU A CA 1
ATOM 695 C C . LEU A 1 87 ? -6.148 3.575 -16.613 1.00 97.19 87 LEU A C 1
ATOM 697 O O . LEU A 1 87 ? -4.952 3.355 -16.439 1.00 97.19 87 LEU A O 1
ATOM 701 N N . ASP A 1 88 ? -6.723 3.514 -17.815 1.00 96.50 88 ASP A N 1
ATOM 702 C CA . ASP A 1 88 ? -5.977 3.167 -19.029 1.00 96.50 88 ASP A CA 1
ATOM 703 C C . ASP A 1 88 ? -5.013 4.290 -19.443 1.00 96.50 88 ASP A C 1
ATOM 705 O O . ASP A 1 88 ? -3.842 4.021 -19.683 1.00 96.50 88 ASP A O 1
ATOM 709 N N . ASP A 1 89 ? -5.445 5.558 -19.402 1.00 96.50 89 ASP A N 1
ATOM 710 C CA . ASP A 1 89 ? -4.558 6.704 -19.662 1.00 96.50 89 ASP A CA 1
ATOM 711 C C . ASP A 1 89 ? -3.414 6.787 -18.632 1.00 96.50 89 ASP A C 1
ATOM 713 O O . ASP A 1 89 ? -2.282 7.145 -18.968 1.00 96.50 89 ASP A O 1
ATOM 717 N N . ILE A 1 90 ? -3.702 6.460 -17.366 1.00 96.62 90 ILE A N 1
ATOM 718 C CA . ILE A 1 90 ? -2.693 6.400 -16.298 1.00 96.62 90 ILE A CA 1
ATOM 719 C C . ILE A 1 90 ? -1.688 5.282 -16.598 1.00 96.62 90 ILE A C 1
ATOM 721 O O . ILE A 1 90 ? -0.481 5.503 -16.486 1.00 96.62 90 ILE A O 1
ATOM 725 N N . CYS A 1 91 ? -2.170 4.106 -17.006 1.00 96.06 91 CYS A N 1
ATOM 726 C CA . CYS A 1 91 ? -1.337 2.967 -17.382 1.00 96.06 91 CYS A CA 1
ATOM 727 C C . CYS A 1 91 ? -0.422 3.295 -18.565 1.00 96.06 91 CYS A C 1
ATOM 729 O O . CYS A 1 91 ? 0.784 3.061 -18.483 1.00 96.06 91 CYS A O 1
ATOM 731 N N . ASP A 1 92 ? -0.964 3.895 -19.621 1.00 94.50 92 ASP A N 1
ATOM 732 C CA . ASP A 1 92 ? -0.206 4.237 -20.825 1.00 94.50 92 ASP A CA 1
ATOM 733 C C . ASP A 1 92 ? 0.890 5.275 -20.544 1.00 94.50 92 ASP A C 1
ATOM 735 O O . ASP A 1 92 ? 1.976 5.226 -21.127 1.00 94.50 92 ASP A O 1
ATOM 739 N N . TYR A 1 93 ? 0.639 6.215 -19.628 1.00 95.06 93 TYR A N 1
ATOM 740 C CA . TYR A 1 93 ? 1.568 7.310 -19.362 1.00 95.06 93 TYR A CA 1
ATOM 741 C C . TYR A 1 93 ? 2.587 7.021 -18.247 1.00 95.06 93 TYR A C 1
ATOM 743 O O . TYR A 1 93 ? 3.775 7.332 -18.404 1.00 95.06 93 TYR A O 1
ATOM 751 N N . PHE A 1 94 ? 2.144 6.436 -17.130 1.00 95.06 94 PHE A N 1
ATOM 752 C CA . PHE A 1 94 ? 2.959 6.179 -15.934 1.00 95.06 94 PHE A CA 1
ATOM 753 C C . PHE A 1 94 ? 3.371 4.709 -15.767 1.00 95.06 94 PHE A C 1
ATOM 755 O O . PHE A 1 94 ? 4.262 4.406 -14.973 1.00 95.06 94 PHE A O 1
ATOM 762 N N . GLY A 1 95 ? 2.770 3.793 -16.524 1.00 94.31 95 GLY A N 1
ATOM 763 C CA . GLY A 1 95 ? 3.024 2.359 -16.446 1.00 94.31 95 GLY A CA 1
ATOM 764 C C . GLY A 1 95 ? 2.105 1.612 -15.478 1.00 94.31 95 GLY A C 1
ATOM 765 O O . GLY A 1 95 ? 1.371 2.184 -14.668 1.00 94.31 95 GLY A O 1
ATOM 766 N N . VAL A 1 96 ? 2.184 0.283 -15.555 1.00 95.06 96 VAL A N 1
ATOM 767 C CA . VAL A 1 96 ? 1.234 -0.634 -14.912 1.00 95.06 96 VAL A CA 1
ATOM 768 C C . VAL A 1 96 ? 1.321 -0.607 -13.388 1.00 95.06 96 VAL A C 1
ATOM 770 O O . VAL A 1 96 ? 0.288 -0.653 -12.733 1.00 95.06 96 VAL A O 1
ATOM 773 N N . LYS A 1 97 ? 2.517 -0.482 -12.794 1.00 94.25 97 LYS A N 1
ATOM 774 C CA . LYS A 1 97 ? 2.673 -0.445 -11.324 1.00 94.25 97 LYS A CA 1
ATOM 775 C C . LYS A 1 97 ? 1.880 0.690 -10.670 1.00 94.25 97 LYS A C 1
ATOM 777 O O . LYS A 1 97 ? 1.198 0.466 -9.672 1.00 94.25 97 LYS A O 1
ATOM 782 N N . ILE A 1 98 ? 1.917 1.882 -11.265 1.00 95.81 98 ILE A N 1
ATOM 783 C CA . ILE A 1 98 ? 1.194 3.060 -10.766 1.00 95.81 98 ILE A CA 1
ATOM 784 C C . ILE A 1 98 ? -0.301 2.935 -11.065 1.00 95.81 98 ILE A C 1
ATOM 786 O O . ILE A 1 98 ? -1.122 3.167 -10.180 1.00 95.81 98 ILE A O 1
ATOM 790 N N . ALA A 1 99 ? -0.676 2.498 -12.270 1.00 97.06 99 ALA A N 1
ATOM 791 C CA . ALA A 1 99 ? -2.082 2.268 -12.602 1.00 97.06 99 ALA A CA 1
ATOM 792 C C . ALA A 1 99 ? -2.733 1.205 -11.702 1.00 97.06 99 ALA A C 1
ATOM 794 O O . ALA A 1 99 ? -3.873 1.378 -11.279 1.00 97.06 99 ALA A O 1
ATOM 795 N N . MET A 1 100 ? -1.998 0.148 -11.344 1.00 96.88 100 MET A N 1
ATOM 796 C CA . MET A 1 100 ? -2.450 -0.892 -10.420 1.00 96.88 100 MET A CA 1
ATOM 797 C C . MET A 1 100 ? -2.720 -0.327 -9.019 1.00 96.88 100 MET A C 1
ATOM 799 O O . MET A 1 100 ? -3.717 -0.696 -8.403 1.00 96.88 100 MET A O 1
ATOM 803 N N . TYR A 1 101 ? -1.890 0.609 -8.542 1.00 97.06 101 TYR A N 1
ATOM 804 C CA . TYR A 1 101 ? -2.141 1.328 -7.289 1.00 97.06 101 TYR A CA 1
ATOM 805 C C . TYR A 1 101 ? -3.439 2.138 -7.340 1.00 97.06 101 TYR A C 1
ATOM 807 O O . TYR A 1 101 ? -4.287 1.978 -6.467 1.00 97.06 101 TYR A O 1
ATOM 815 N N . PHE A 1 102 ? -3.656 2.944 -8.380 1.00 97.50 102 PHE A N 1
ATOM 816 C CA . PHE A 1 102 ? -4.887 3.737 -8.489 1.00 97.50 102 PHE A CA 1
ATOM 817 C C . PHE A 1 102 ? -6.138 2.896 -8.742 1.00 97.50 102 PHE A C 1
ATOM 819 O O . PHE A 1 102 ? -7.223 3.247 -8.267 1.00 97.50 102 PHE A O 1
ATOM 826 N N . ALA A 1 103 ? -5.997 1.770 -9.443 1.00 97.69 103 ALA A N 1
ATOM 827 C CA . ALA A 1 103 ? -7.054 0.781 -9.584 1.00 97.69 103 ALA A CA 1
ATOM 828 C C . ALA A 1 103 ? -7.415 0.171 -8.222 1.00 97.69 103 ALA A C 1
ATOM 830 O O . ALA A 1 103 ? -8.599 0.117 -7.884 1.00 97.69 103 ALA A O 1
ATOM 831 N N . TRP A 1 104 ? -6.413 -0.213 -7.419 1.00 97.81 104 TRP A N 1
ATOM 832 C CA . TRP A 1 104 ? -6.613 -0.715 -6.056 1.00 97.81 104 TRP A CA 1
ATOM 833 C C . TRP A 1 104 ? -7.271 0.339 -5.174 1.00 97.81 104 TRP A C 1
ATOM 835 O O . TRP A 1 104 ? -8.290 0.064 -4.551 1.00 97.81 104 TRP A O 1
ATOM 845 N N . LEU A 1 105 ? -6.747 1.565 -5.180 1.00 96.56 105 LEU A N 1
ATOM 846 C CA . LEU A 1 105 ? -7.254 2.670 -4.375 1.00 96.56 105 LEU A CA 1
ATOM 847 C C . LEU A 1 105 ? -8.696 3.023 -4.754 1.00 96.56 105 LEU A C 1
ATOM 849 O O . LEU A 1 105 ? -9.545 3.188 -3.886 1.00 96.56 105 LEU A O 1
ATOM 853 N N . GLY A 1 106 ? -9.013 3.083 -6.049 1.00 96.44 106 GLY A N 1
ATOM 854 C CA . GLY A 1 106 ? -10.377 3.319 -6.529 1.00 96.44 106 GLY A CA 1
ATOM 855 C C . GLY A 1 106 ? -11.351 2.214 -6.130 1.00 96.44 106 GLY A C 1
ATOM 856 O O . GLY A 1 106 ? -12.474 2.495 -5.696 1.00 96.44 106 GLY A O 1
ATOM 857 N N . PHE A 1 107 ? -10.915 0.959 -6.245 1.00 97.19 107 PHE A N 1
ATOM 858 C CA . PHE A 1 107 ? -11.695 -0.195 -5.814 1.00 97.19 107 PHE A CA 1
ATOM 859 C C . PHE A 1 107 ? -11.915 -0.184 -4.296 1.00 97.19 107 PHE A C 1
ATOM 861 O O . PHE A 1 107 ? -13.045 -0.347 -3.843 1.00 97.19 107 PHE A O 1
ATOM 868 N N . TYR A 1 108 ? -10.871 0.105 -3.520 1.00 97.19 108 TYR A N 1
ATOM 869 C CA . TYR A 1 108 ? -10.917 0.229 -2.067 1.00 97.19 108 TYR A CA 1
ATOM 870 C C . TYR A 1 108 ? -11.861 1.345 -1.607 1.00 97.19 108 TYR A C 1
ATOM 872 O O . TYR A 1 108 ? -12.714 1.105 -0.757 1.00 97.19 108 TYR A O 1
ATOM 880 N N . THR A 1 109 ? -11.797 2.531 -2.218 1.00 95.75 109 THR A N 1
ATOM 881 C CA . THR A 1 109 ? -12.735 3.640 -1.962 1.00 95.75 109 THR A CA 1
ATOM 882 C C . THR A 1 109 ? -14.179 3.227 -2.213 1.00 95.75 109 THR A C 1
ATOM 884 O O . THR A 1 109 ? -15.047 3.461 -1.376 1.00 95.75 109 THR A O 1
ATOM 887 N N . SER A 1 110 ? -14.438 2.561 -3.340 1.00 95.38 110 SER A N 1
ATOM 888 C CA . SER A 1 110 ? -15.784 2.095 -3.691 1.00 95.38 110 SER A CA 1
ATOM 889 C C . SER A 1 110 ? -16.279 1.022 -2.715 1.00 95.38 110 SER A C 1
ATOM 891 O O . SER A 1 110 ? -17.418 1.071 -2.258 1.00 95.38 110 SER A O 1
ATOM 893 N N . ALA A 1 111 ? -15.411 0.081 -2.333 1.00 96.62 111 ALA A N 1
ATOM 894 C CA . ALA A 1 111 ? -15.718 -0.957 -1.356 1.00 96.62 111 ALA A CA 1
ATOM 895 C C . ALA A 1 111 ? -15.927 -0.396 0.060 1.00 96.62 111 ALA A C 1
ATOM 897 O O . ALA A 1 111 ? -16.683 -0.982 0.832 1.00 96.62 111 ALA A O 1
ATOM 898 N N . MET A 1 112 ? -15.312 0.739 0.403 1.00 95.56 112 MET A N 1
ATOM 899 C CA . MET A 1 112 ? -15.453 1.379 1.715 1.00 95.56 112 MET A CA 1
ATOM 900 C C . MET A 1 112 ? -16.830 2.022 1.934 1.00 95.56 112 MET A C 1
ATOM 902 O O . MET A 1 112 ? -17.228 2.264 3.073 1.00 95.56 112 MET A O 1
ATOM 906 N N . VAL A 1 113 ? -17.609 2.235 0.869 1.00 96.19 113 VAL A N 1
ATOM 907 C CA . VAL A 1 113 ? -18.997 2.713 0.976 1.00 96.19 113 VAL A CA 1
ATOM 908 C C . VAL A 1 113 ? -19.848 1.754 1.816 1.00 96.19 113 VAL A C 1
ATOM 910 O O . VAL A 1 113 ? -20.629 2.211 2.648 1.00 96.19 113 VAL A O 1
ATOM 913 N N . TYR A 1 114 ? -19.666 0.437 1.666 1.00 96.06 114 TYR A N 1
ATOM 914 C CA . TYR A 1 114 ? -20.434 -0.565 2.414 1.00 96.06 114 TYR A CA 1
ATOM 915 C C . TYR A 1 114 ? -20.256 -0.444 3.943 1.00 96.06 114 TYR A C 1
ATOM 917 O O . TYR A 1 114 ? -21.260 -0.233 4.627 1.00 96.06 114 TYR A O 1
ATOM 925 N N . PRO A 1 115 ? -19.035 -0.523 4.515 1.00 95.44 115 PRO A N 1
ATOM 926 C CA . PRO A 1 115 ? -18.828 -0.351 5.950 1.00 95.44 115 PRO A CA 1
ATOM 927 C C . PRO A 1 115 ? -19.131 1.070 6.426 1.00 95.44 115 PRO A C 1
ATOM 929 O O . PRO A 1 115 ? -19.601 1.219 7.549 1.00 95.44 115 PRO A O 1
ATOM 932 N N . ALA A 1 116 ? -18.933 2.105 5.601 1.00 95.12 116 ALA A N 1
ATOM 933 C CA . ALA A 1 116 ? -19.280 3.475 5.974 1.00 95.12 116 ALA A CA 1
ATOM 934 C C . ALA A 1 116 ? -20.792 3.642 6.182 1.00 95.12 116 ALA A C 1
ATOM 936 O O . ALA A 1 116 ? -21.216 4.175 7.208 1.00 95.12 116 ALA A O 1
ATOM 937 N N . VAL A 1 117 ? -21.612 3.152 5.248 1.00 95.56 117 VAL A N 1
ATOM 938 C CA . VAL A 1 117 ? -23.077 3.220 5.350 1.00 95.56 117 VAL A CA 1
ATOM 939 C C . VAL A 1 117 ? -23.574 2.323 6.479 1.00 95.56 117 VAL A C 1
ATOM 941 O O . VAL A 1 117 ? -24.296 2.789 7.357 1.00 95.56 117 VAL A O 1
ATOM 944 N N . PHE A 1 118 ? -23.155 1.054 6.499 1.00 94.44 118 PHE A N 1
ATOM 945 C CA . PHE A 1 118 ? -23.605 0.095 7.508 1.00 94.44 118 PHE A CA 1
ATOM 946 C C . PHE A 1 118 ? -23.184 0.508 8.927 1.00 94.44 118 PHE A C 1
ATOM 948 O O . PHE A 1 118 ? -23.998 0.479 9.849 1.00 94.44 118 PHE A O 1
ATOM 955 N N . GLY A 1 119 ? -21.942 0.971 9.091 1.00 92.56 119 GLY A N 1
ATOM 956 C CA . GLY A 1 119 ? -21.420 1.480 10.357 1.00 92.56 119 GLY A CA 1
ATOM 957 C C . GLY A 1 119 ? -22.127 2.751 10.822 1.00 92.56 119 GLY A C 1
ATOM 958 O O . GLY A 1 119 ? -22.443 2.861 12.003 1.00 92.56 119 GLY A O 1
ATOM 959 N N . SER A 1 120 ? -22.454 3.674 9.910 1.00 91.50 120 SER A N 1
ATOM 960 C CA . SER A 1 120 ? -23.219 4.885 10.249 1.00 91.50 120 SER A CA 1
ATOM 961 C C . SER A 1 120 ? -24.638 4.557 10.718 1.00 91.50 120 SER A C 1
ATOM 963 O O . SER A 1 120 ? -25.098 5.125 11.705 1.00 91.50 120 SER A O 1
ATOM 965 N N . ILE A 1 121 ? -25.310 3.606 10.057 1.00 91.31 121 ILE A N 1
ATOM 966 C CA . ILE A 1 121 ? -26.647 3.138 10.449 1.00 91.31 121 ILE A CA 1
ATOM 967 C C . ILE A 1 121 ? -26.603 2.516 11.851 1.00 91.31 121 ILE A C 1
ATOM 969 O O . ILE A 1 121 ? -27.389 2.901 12.713 1.00 91.31 121 ILE A O 1
ATOM 973 N N . LEU A 1 122 ? -25.668 1.594 12.109 1.00 88.69 122 LEU A N 1
ATOM 974 C CA . LEU A 1 122 ? -25.523 0.976 13.433 1.00 88.69 122 LEU A CA 1
ATOM 975 C C . LEU A 1 122 ? -25.154 1.993 14.515 1.00 88.69 122 LEU A C 1
ATOM 977 O O . LEU A 1 122 ? -25.658 1.909 15.634 1.00 88.69 122 LEU A O 1
ATOM 981 N N . TYR A 1 123 ? -24.323 2.980 14.180 1.00 87.25 123 TYR A N 1
ATOM 982 C CA . TYR A 1 123 ? -23.970 4.054 15.100 1.00 87.25 123 TYR A CA 1
ATOM 983 C C . TYR A 1 123 ? -25.208 4.853 15.538 1.00 87.25 123 TYR A C 1
ATOM 985 O O . TYR A 1 123 ? -25.354 5.126 16.724 1.00 87.25 123 TYR A O 1
ATOM 993 N N . SER A 1 124 ? -26.162 5.128 14.637 1.00 86.25 124 SER A N 1
ATOM 994 C CA . SER A 1 124 ? -27.431 5.785 15.002 1.00 86.25 124 SER A CA 1
ATOM 995 C C . SER A 1 124 ? -28.299 4.972 15.974 1.00 86.25 124 SER A C 1
ATOM 997 O O . SER A 1 124 ? -29.046 5.559 16.750 1.00 86.25 124 SER A O 1
ATOM 999 N N . PHE A 1 125 ? -28.201 3.638 15.967 1.00 82.25 125 PHE A N 1
ATOM 1000 C CA . PHE A 1 125 ? -28.920 2.759 16.903 1.00 82.25 125 PHE A CA 1
ATOM 1001 C C . PHE A 1 125 ? -28.165 2.504 18.218 1.00 82.25 125 PHE A C 1
ATOM 1003 O O . PHE A 1 125 ? -28.720 1.918 19.148 1.00 82.25 125 PHE A O 1
ATOM 1010 N N . THR A 1 126 ? -26.904 2.930 18.312 1.00 75.69 126 THR A N 1
ATOM 1011 C CA . THR A 1 126 ? -26.033 2.680 19.474 1.00 75.69 126 THR A CA 1
ATOM 1012 C C . THR A 1 126 ? -26.423 3.554 20.681 1.00 75.69 126 THR A C 1
ATOM 1014 O O . THR A 1 126 ? -26.193 3.163 21.822 1.00 75.69 126 THR A O 1
ATOM 1017 N N . ASP A 1 127 ? -27.075 4.699 20.466 1.00 68.62 127 ASP A N 1
ATOM 1018 C CA . ASP A 1 127 ? -27.446 5.639 21.540 1.00 68.62 127 ASP A CA 1
ATOM 1019 C C . ASP A 1 127 ? -28.689 5.234 22.353 1.00 68.62 127 ASP A C 1
ATOM 1021 O O . ASP A 1 127 ? -29.003 5.889 23.346 1.00 68.62 127 ASP A O 1
ATOM 1025 N N . SER A 1 128 ? -29.410 4.174 21.968 1.00 67.44 128 SER A N 1
ATOM 1026 C CA . SER A 1 128 ? -30.682 3.834 22.618 1.00 67.44 128 SER A CA 1
ATOM 1027 C C . SER A 1 128 ? -30.516 3.065 23.934 1.00 67.44 128 SER A C 1
ATOM 1029 O O . SER A 1 128 ? -31.083 3.478 24.937 1.00 67.44 128 SER A O 1
ATOM 1031 N N . ASP A 1 129 ? -29.742 1.970 23.951 1.00 81.25 129 ASP A N 1
ATOM 1032 C CA . ASP A 1 129 ? -29.622 1.049 25.096 1.00 81.25 129 ASP A CA 1
ATOM 1033 C C . ASP A 1 129 ? -28.302 0.257 25.069 1.00 81.25 129 ASP A C 1
ATOM 1035 O O . ASP A 1 129 ? -27.825 -0.112 23.997 1.00 81.25 129 ASP A O 1
ATOM 1039 N N . GLN A 1 130 ? -27.762 -0.137 26.233 1.00 77.50 130 GLN A N 1
ATOM 1040 C CA . GLN A 1 130 ? -26.547 -0.977 26.326 1.00 77.50 130 GLN A CA 1
ATOM 1041 C C . GLN A 1 130 ? -26.683 -2.322 25.586 1.00 77.50 130 GLN A C 1
ATOM 1043 O O . GLN A 1 130 ? -25.725 -2.810 24.992 1.00 77.50 130 GLN A O 1
ATOM 1048 N N . THR A 1 131 ? -27.878 -2.914 25.586 1.00 79.81 131 THR A N 1
ATOM 1049 C CA . THR A 1 131 ? -28.185 -4.135 24.822 1.00 79.81 131 THR A CA 1
ATOM 1050 C C . THR A 1 131 ? -28.081 -3.893 23.315 1.00 79.81 131 THR A C 1
ATOM 1052 O O . THR A 1 131 ? -27.539 -4.729 22.594 1.00 79.81 131 THR A O 1
ATOM 1055 N N . SER A 1 132 ? -28.562 -2.739 22.838 1.00 82.38 132 SER A N 1
ATOM 1056 C CA . SER A 1 132 ? -28.447 -2.320 21.436 1.00 82.38 132 SER A CA 1
ATOM 1057 C C . SER A 1 132 ? -26.982 -2.135 21.035 1.00 82.38 132 SER A C 1
ATOM 1059 O O . SER A 1 132 ? -26.581 -2.580 19.959 1.00 82.38 132 SER A O 1
ATOM 1061 N N . GLN A 1 133 ? -26.156 -1.564 21.919 1.00 79.31 133 GLN A N 1
ATOM 1062 C CA . GLN A 1 133 ? -24.714 -1.409 21.695 1.00 79.31 133 GLN A CA 1
ATOM 1063 C C . GLN A 1 133 ? -24.006 -2.757 21.550 1.00 79.31 133 GLN A C 1
ATOM 1065 O O . GLN A 1 133 ? -23.269 -2.973 20.586 1.00 79.31 133 GLN A O 1
ATOM 1070 N N . ASP A 1 134 ? -24.268 -3.684 22.471 1.00 79.56 134 ASP A N 1
ATOM 1071 C CA . ASP A 1 134 ? -23.629 -5.000 22.482 1.00 79.56 134 ASP A CA 1
ATOM 1072 C C . ASP A 1 134 ? -24.043 -5.832 21.250 1.00 79.56 134 ASP A C 1
ATOM 1074 O O . ASP A 1 134 ? -23.200 -6.466 20.611 1.00 79.56 134 ASP A O 1
ATOM 1078 N N . ILE A 1 135 ? -25.321 -5.780 20.852 1.00 82.50 135 ILE A N 1
ATOM 1079 C CA . ILE A 1 135 ? -25.812 -6.433 19.626 1.00 82.50 135 ILE A CA 1
ATOM 1080 C C . ILE A 1 135 ? -25.191 -5.788 18.381 1.00 82.50 135 ILE A C 1
ATOM 1082 O O . ILE A 1 135 ? -24.706 -6.500 17.499 1.00 82.50 135 ILE A O 1
ATOM 1086 N N . SER A 1 136 ? -25.156 -4.455 18.317 1.00 83.44 136 SER A N 1
ATOM 1087 C CA . SER A 1 136 ? -24.568 -3.713 17.194 1.00 83.44 136 SER A CA 1
ATOM 1088 C C . SER A 1 136 ? -23.084 -4.040 17.017 1.00 83.44 136 SER A C 1
ATOM 1090 O O . SER A 1 136 ? -22.631 -4.240 15.893 1.00 83.44 136 SER A O 1
ATOM 1092 N N . CYS A 1 137 ? -22.342 -4.185 18.118 1.00 81.81 137 CYS A N 1
ATOM 1093 C CA . CYS A 1 137 ? -20.936 -4.590 18.137 1.00 81.81 137 CYS A CA 1
ATOM 1094 C C . CYS A 1 137 ? -20.719 -5.970 17.485 1.00 81.81 137 CYS A C 1
ATOM 1096 O O . CYS A 1 137 ? -19.866 -6.117 16.605 1.00 81.81 137 CYS A O 1
ATOM 1098 N N . VAL A 1 138 ? -21.528 -6.971 17.854 1.00 84.31 138 VAL A N 1
ATOM 1099 C CA . VAL A 1 138 ? -21.445 -8.331 17.287 1.00 84.31 138 VAL A CA 1
ATOM 1100 C C . VAL A 1 138 ? -21.829 -8.343 15.809 1.00 84.31 138 VAL A C 1
ATOM 1102 O O . VAL A 1 138 ? -21.116 -8.924 14.988 1.00 84.31 138 VAL A O 1
ATOM 1105 N N . VAL A 1 139 ? -22.938 -7.687 15.458 1.00 87.00 139 VAL A N 1
ATOM 1106 C CA . VAL A 1 139 ? -23.418 -7.598 14.073 1.00 87.00 139 VAL A CA 1
ATOM 1107 C C . VAL A 1 139 ? -22.375 -6.918 13.187 1.00 87.00 139 VAL A C 1
ATOM 1109 O O . VAL A 1 139 ? -22.070 -7.420 12.103 1.00 87.00 139 VAL A O 1
ATOM 1112 N N . PHE A 1 140 ? -21.776 -5.822 13.659 1.00 87.94 140 PHE A N 1
ATOM 1113 C CA . PHE A 1 140 ? -20.745 -5.113 12.910 1.00 87.94 140 PHE A CA 1
ATOM 1114 C C . PHE A 1 140 ? -19.473 -5.941 12.743 1.00 87.94 140 PHE A C 1
ATOM 1116 O O . PHE A 1 140 ? -18.911 -5.968 11.653 1.00 87.94 140 PHE A O 1
ATOM 1123 N N . ALA A 1 141 ? -19.045 -6.669 13.775 1.00 87.06 141 ALA A N 1
ATOM 1124 C CA . ALA A 1 141 ? -17.878 -7.536 13.676 1.00 87.06 141 ALA A CA 1
ATOM 1125 C C . ALA A 1 141 ? -18.074 -8.658 12.644 1.00 87.06 141 ALA A C 1
ATOM 1127 O O . ALA A 1 141 ? -17.187 -8.889 11.824 1.00 87.06 141 ALA A O 1
ATOM 1128 N N . ILE A 1 142 ? -19.236 -9.325 12.630 1.00 88.19 142 ILE A N 1
ATOM 1129 C CA . ILE A 1 142 ? -19.549 -10.359 11.627 1.00 88.19 142 ILE A CA 1
ATOM 1130 C C . ILE A 1 142 ? -19.563 -9.749 10.222 1.00 88.19 142 ILE A C 1
ATOM 1132 O O . ILE A 1 142 ? -18.933 -10.287 9.310 1.00 88.19 142 ILE A O 1
ATOM 1136 N N . PHE A 1 143 ? -20.241 -8.610 10.057 1.00 92.75 143 PHE A N 1
ATOM 1137 C CA . PHE A 1 143 ? -20.261 -7.878 8.794 1.00 92.75 143 PHE A CA 1
ATOM 1138 C C . PHE A 1 143 ? -18.844 -7.531 8.323 1.00 92.75 143 PHE A C 1
ATOM 1140 O O . PHE A 1 143 ? -18.511 -7.778 7.168 1.00 92.75 143 PHE A O 1
ATOM 1147 N N . ASN A 1 144 ? -17.996 -7.017 9.212 1.00 91.69 144 ASN A N 1
ATOM 1148 C CA . ASN A 1 144 ? -16.638 -6.601 8.888 1.00 91.69 144 ASN A CA 1
ATOM 1149 C C . ASN A 1 144 ? -15.764 -7.787 8.444 1.00 91.69 144 ASN A C 1
ATOM 1151 O O . ASN A 1 144 ? -15.013 -7.661 7.481 1.00 91.69 144 ASN A O 1
ATOM 1155 N N . VAL A 1 145 ? -15.907 -8.965 9.064 1.00 91.38 145 VAL A N 1
ATOM 1156 C CA . VAL A 1 145 ? -15.213 -10.191 8.622 1.00 91.38 145 VAL A CA 1
ATOM 1157 C C . VAL A 1 145 ? -15.638 -10.598 7.213 1.00 91.38 145 VAL A C 1
ATOM 1159 O O . VAL A 1 145 ? -14.784 -10.899 6.374 1.00 91.38 145 VAL A O 1
ATOM 1162 N N . ILE A 1 146 ? -16.945 -10.591 6.938 1.00 94.19 146 ILE A N 1
ATOM 1163 C CA . ILE A 1 146 ? -17.484 -10.922 5.614 1.00 94.19 146 ILE A CA 1
ATOM 1164 C C . ILE A 1 146 ? -16.988 -9.904 4.587 1.00 94.19 146 ILE A C 1
ATOM 1166 O O . ILE A 1 146 ? -16.393 -10.287 3.583 1.00 94.19 146 ILE A O 1
ATOM 1170 N N . TRP A 1 147 ? -17.175 -8.614 4.861 1.00 96.56 147 TRP A N 1
ATOM 1171 C CA . TRP A 1 147 ? -16.797 -7.524 3.970 1.00 96.56 147 TRP A CA 1
ATOM 1172 C C . TRP A 1 147 ? -15.295 -7.517 3.673 1.00 96.56 147 TRP A C 1
ATOM 1174 O O . TRP A 1 147 ? -14.924 -7.512 2.504 1.00 96.56 147 TRP A O 1
ATOM 1184 N N . ALA A 1 148 ? -14.430 -7.584 4.690 1.00 95.44 148 ALA A N 1
ATOM 1185 C CA . ALA A 1 148 ? -12.981 -7.558 4.495 1.00 95.44 148 ALA A CA 1
ATOM 1186 C C . ALA A 1 148 ? -12.496 -8.765 3.679 1.00 95.44 148 ALA A C 1
ATOM 1188 O O . ALA A 1 148 ? -11.595 -8.633 2.851 1.00 95.44 148 ALA A O 1
ATOM 1189 N N . THR A 1 149 ? -13.113 -9.935 3.880 1.00 95.44 149 THR A N 1
ATOM 1190 C CA . THR A 1 149 ? -12.795 -11.133 3.094 1.00 95.44 149 THR A CA 1
ATOM 1191 C C . THR A 1 149 ? -13.255 -10.970 1.649 1.00 95.44 149 THR A C 1
ATOM 1193 O O . THR A 1 149 ? -12.443 -11.119 0.744 1.00 95.44 149 THR A O 1
ATOM 1196 N N . LEU A 1 150 ? -14.517 -10.595 1.420 1.00 96.56 150 LEU A N 1
ATOM 1197 C CA . LEU A 1 150 ? -15.052 -10.374 0.072 1.00 96.56 150 LEU A CA 1
ATOM 1198 C C . LEU A 1 150 ? -14.268 -9.303 -0.690 1.00 96.56 150 LEU A C 1
ATOM 1200 O O . LEU A 1 150 ? -13.951 -9.501 -1.855 1.00 96.56 150 LEU A O 1
ATOM 1204 N N . PHE A 1 151 ? -13.909 -8.201 -0.032 1.00 96.88 151 PHE A N 1
ATOM 1205 C CA . PHE A 1 151 ? -13.101 -7.134 -0.615 1.00 96.88 151 PHE A CA 1
ATOM 1206 C C . PHE A 1 151 ? -11.747 -7.650 -1.124 1.00 96.88 151 PHE A C 1
ATOM 1208 O O . PHE A 1 151 ? -11.386 -7.391 -2.271 1.00 96.88 151 PHE A O 1
ATOM 1215 N N . LEU A 1 152 ? -11.004 -8.394 -0.299 1.00 96.81 152 LEU A N 1
ATOM 1216 C CA . LEU A 1 152 ? -9.676 -8.891 -0.672 1.00 96.81 152 LEU A CA 1
ATOM 1217 C C . LEU A 1 152 ? -9.733 -9.979 -1.751 1.00 96.81 152 LEU A C 1
ATOM 1219 O O . LEU A 1 152 ? -8.850 -10.023 -2.608 1.00 96.81 152 LEU A O 1
ATOM 1223 N N . GLU A 1 153 ? -10.752 -10.838 -1.722 1.00 95.88 153 GLU A N 1
ATOM 1224 C CA . GLU A 1 153 ? -10.967 -11.880 -2.732 1.00 95.88 153 GLU A CA 1
ATOM 1225 C C . GLU A 1 153 ? -11.403 -11.283 -4.079 1.00 95.88 153 GLU A C 1
ATOM 1227 O O . GLU A 1 153 ? -10.850 -11.622 -5.127 1.00 95.88 153 GLU A O 1
ATOM 1232 N N . GLU A 1 154 ? -12.324 -10.319 -4.061 1.00 96.38 154 GLU A N 1
ATOM 1233 C CA . GLU A 1 154 ? -12.774 -9.625 -5.267 1.00 96.38 154 GLU A CA 1
ATOM 1234 C C . GLU A 1 154 ? -11.664 -8.751 -5.866 1.00 96.38 154 GLU A C 1
ATOM 1236 O O . GLU A 1 154 ? -11.528 -8.671 -7.087 1.00 96.38 154 GLU A O 1
ATOM 1241 N N . TRP A 1 155 ? -10.800 -8.157 -5.034 1.00 97.44 155 TRP A N 1
ATOM 1242 C CA . TRP A 1 155 ? -9.630 -7.451 -5.547 1.00 97.44 155 TRP A CA 1
ATOM 1243 C C . TRP A 1 155 ? -8.675 -8.383 -6.301 1.00 97.44 155 TRP A C 1
ATOM 1245 O O . TRP A 1 155 ? -8.188 -7.994 -7.360 1.00 97.44 155 TRP A O 1
ATOM 1255 N N . LYS A 1 156 ? -8.408 -9.609 -5.822 1.00 96.25 156 LYS A N 1
ATOM 1256 C CA . LYS A 1 156 ? -7.550 -10.558 -6.564 1.00 96.25 156 LYS A CA 1
ATOM 1257 C C . LYS A 1 156 ? -8.097 -10.814 -7.967 1.00 96.25 156 LYS A C 1
ATOM 1259 O O . LYS A 1 156 ? -7.347 -10.726 -8.940 1.00 96.25 156 LYS A O 1
ATOM 1264 N N . ARG A 1 157 ? -9.413 -11.011 -8.065 1.00 96.69 157 ARG A N 1
ATOM 1265 C CA . ARG A 1 157 ? -10.126 -11.195 -9.335 1.00 96.69 157 ARG A CA 1
ATOM 1266 C C . ARG A 1 157 ? -9.984 -9.985 -10.236 1.00 96.69 157 ARG A C 1
ATOM 1268 O O . ARG A 1 157 ? -9.514 -10.109 -11.363 1.00 96.69 157 ARG A O 1
ATOM 1275 N N . ARG A 1 158 ? -10.332 -8.806 -9.725 1.00 96.44 158 ARG A N 1
ATOM 1276 C CA . ARG A 1 158 ? -10.298 -7.552 -10.480 1.00 96.44 158 ARG A CA 1
ATOM 1277 C C . ARG A 1 158 ? -8.878 -7.153 -10.890 1.00 96.44 158 ARG A C 1
ATOM 1279 O O . ARG A 1 158 ? -8.665 -6.679 -12.002 1.00 96.44 158 ARG A O 1
ATOM 1286 N N . GLY A 1 159 ? -7.901 -7.392 -10.021 1.00 96.62 159 GLY A N 1
ATOM 1287 C CA . GLY A 1 159 ? -6.481 -7.197 -10.290 1.00 96.62 159 GLY A CA 1
ATOM 1288 C C . GLY A 1 159 ? -5.979 -8.094 -11.422 1.00 96.62 159 GLY A C 1
ATOM 1289 O O . GLY A 1 159 ? -5.246 -7.615 -12.284 1.00 96.62 159 GLY A O 1
ATOM 1290 N N . ALA A 1 160 ? -6.428 -9.355 -11.480 1.00 95.56 160 ALA A N 1
ATOM 1291 C CA . ALA A 1 160 ? -6.119 -10.257 -12.590 1.00 95.56 160 ALA A CA 1
ATOM 1292 C C . ALA A 1 160 ? -6.730 -9.775 -13.919 1.00 95.56 160 ALA A C 1
ATOM 1294 O O . ALA A 1 160 ? -6.060 -9.836 -14.948 1.00 95.56 160 ALA A O 1
ATOM 1295 N N . GLU A 1 161 ? -7.955 -9.235 -13.908 1.00 95.94 161 GLU A N 1
ATOM 1296 C CA . GLU A 1 161 ? -8.561 -8.626 -15.106 1.00 95.94 161 GLU A CA 1
ATOM 1297 C C . GLU A 1 161 ? -7.737 -7.443 -15.620 1.00 95.94 161 GLU A C 1
ATOM 1299 O O . GLU A 1 161 ? -7.477 -7.347 -16.820 1.00 95.94 161 GLU A O 1
ATOM 1304 N N . PHE A 1 162 ? -7.296 -6.556 -14.723 1.00 96.56 162 PHE A N 1
ATOM 1305 C CA . PHE A 1 162 ? -6.452 -5.420 -15.090 1.00 96.56 162 PHE A CA 1
ATOM 1306 C C . PHE A 1 162 ? -5.082 -5.864 -15.605 1.00 96.56 162 PHE A C 1
ATOM 1308 O O . PHE A 1 162 ? -4.638 -5.382 -16.644 1.00 96.56 162 PHE A O 1
ATOM 1315 N N . ALA A 1 163 ? -4.433 -6.819 -14.937 1.00 94.88 163 ALA A N 1
ATOM 1316 C CA . ALA A 1 163 ? -3.153 -7.361 -15.383 1.00 94.88 163 ALA A CA 1
ATOM 1317 C C . ALA A 1 163 ? -3.261 -8.061 -16.747 1.00 94.88 163 ALA A C 1
ATOM 1319 O O . ALA A 1 163 ? -2.353 -7.945 -17.571 1.00 94.88 163 ALA A O 1
ATOM 1320 N N . TYR A 1 164 ? -4.371 -8.755 -17.018 1.00 93.88 164 TYR A N 1
ATOM 1321 C CA . TYR A 1 164 ? -4.639 -9.326 -18.337 1.00 93.88 164 TYR A CA 1
ATOM 1322 C C . TYR A 1 164 ? -4.833 -8.221 -19.381 1.00 93.88 164 TYR A C 1
ATOM 1324 O O . TYR A 1 164 ? -4.151 -8.215 -20.405 1.00 93.88 164 TYR A O 1
ATOM 1332 N N . LYS A 1 165 ? -5.701 -7.241 -19.095 1.00 94.44 165 LYS A N 1
ATOM 1333 C CA . LYS A 1 165 ? -6.001 -6.114 -19.991 1.00 94.44 165 LYS A CA 1
ATOM 1334 C C . LYS A 1 165 ? -4.751 -5.307 -20.354 1.00 94.44 165 LYS A C 1
ATOM 1336 O O . LYS A 1 165 ? -4.598 -4.909 -21.504 1.00 94.44 165 LYS A O 1
ATOM 1341 N N . TRP A 1 166 ? -3.860 -5.079 -19.392 1.00 95.00 166 TRP A N 1
ATOM 1342 C CA . TRP A 1 166 ? -2.610 -4.342 -19.589 1.00 95.00 166 TRP A CA 1
ATOM 1343 C C . TRP A 1 166 ? -1.441 -5.220 -20.062 1.00 95.00 166 TRP A C 1
ATOM 1345 O O . TRP A 1 166 ? -0.325 -4.729 -20.222 1.00 95.00 166 TRP A O 1
ATOM 1355 N N . GLY A 1 167 ? -1.675 -6.515 -20.305 1.00 91.38 167 GLY A N 1
ATOM 1356 C CA . GLY A 1 167 ? -0.681 -7.426 -20.872 1.00 91.38 167 GLY A CA 1
ATOM 1357 C C . GLY A 1 167 ? 0.486 -7.758 -19.938 1.00 91.38 167 GLY A C 1
ATOM 1358 O O . GLY A 1 167 ? 1.583 -8.058 -20.411 1.00 91.38 167 GLY A O 1
ATOM 1359 N N . THR A 1 168 ? 0.284 -7.691 -18.620 1.00 90.75 168 THR A N 1
ATOM 1360 C CA . THR A 1 168 ? 1.305 -7.992 -17.602 1.00 90.75 168 THR A CA 1
ATOM 1361 C C . THR A 1 168 ? 1.020 -9.240 -16.781 1.00 90.75 168 THR A C 1
ATOM 1363 O O . THR A 1 168 ? 1.824 -9.577 -15.917 1.00 90.75 168 THR A O 1
ATOM 1366 N N . LEU A 1 169 ? -0.090 -9.936 -17.035 1.00 85.69 169 LEU A N 1
ATOM 1367 C CA . LEU A 1 169 ? -0.414 -11.180 -16.333 1.00 85.69 169 LEU A CA 1
ATOM 1368 C C . LEU A 1 169 ? 0.557 -12.320 -16.686 1.00 85.69 169 LEU A C 1
ATOM 1370 O O . LEU A 1 169 ? 0.911 -13.119 -15.823 1.00 85.69 169 LEU A O 1
ATOM 1374 N N . ASP A 1 170 ? 1.037 -12.352 -17.931 1.00 79.06 170 ASP A N 1
ATOM 1375 C CA . ASP A 1 170 ? 2.049 -13.301 -18.402 1.00 79.06 170 ASP A CA 1
ATOM 1376 C C . ASP A 1 170 ? 3.467 -12.806 -18.062 1.00 79.06 170 ASP A C 1
ATOM 1378 O O . ASP A 1 170 ? 4.236 -12.390 -18.933 1.00 79.06 170 ASP A O 1
ATOM 1382 N N . THR A 1 171 ? 3.828 -12.823 -16.778 1.00 74.12 171 THR A N 1
ATOM 1383 C CA . THR A 1 171 ? 5.220 -12.597 -16.358 1.00 74.12 171 THR A CA 1
ATOM 1384 C C . THR A 1 171 ? 6.072 -13.842 -16.617 1.00 74.12 171 THR A C 1
ATOM 1386 O O . THR A 1 171 ? 5.626 -14.955 -16.319 1.00 74.12 171 THR A O 1
ATOM 1389 N N . PRO A 1 172 ? 7.303 -13.694 -17.146 1.00 70.88 172 PRO A N 1
ATOM 1390 C CA . PRO A 1 172 ? 8.217 -14.820 -17.298 1.00 70.88 172 PRO A CA 1
ATOM 1391 C C . PRO A 1 172 ? 8.520 -15.449 -15.933 1.00 70.88 172 PRO A C 1
ATOM 1393 O O . PRO A 1 172 ? 8.384 -14.809 -14.892 1.00 70.88 172 PRO A O 1
ATOM 1396 N N . ALA A 1 173 ? 8.942 -16.714 -15.928 1.00 73.19 173 ALA A N 1
ATOM 1397 C CA . ALA A 1 173 ? 9.336 -17.380 -14.690 1.00 73.19 173 ALA A CA 1
ATOM 1398 C C . ALA A 1 173 ? 10.418 -16.566 -13.956 1.00 73.19 173 ALA A C 1
ATOM 1400 O O . ALA A 1 173 ? 11.354 -16.093 -14.599 1.00 73.19 173 ALA A O 1
ATOM 1401 N N . GLU A 1 174 ? 10.348 -16.481 -12.620 1.00 77.06 174 GLU A N 1
ATOM 1402 C CA . GLU A 1 174 ? 11.298 -15.721 -11.780 1.00 77.06 174 GLU A CA 1
ATOM 1403 C C . GLU A 1 174 ? 12.777 -16.038 -12.094 1.00 77.06 174 GLU A C 1
ATOM 1405 O O . GLU A 1 174 ? 13.662 -15.198 -11.948 1.00 77.06 174 GLU A O 1
ATOM 1410 N N . SER A 1 175 ? 13.073 -17.258 -12.555 1.00 70.62 175 SER A N 1
ATOM 1411 C CA . SER A 1 175 ? 14.422 -17.673 -12.957 1.00 70.62 175 SER A CA 1
ATOM 1412 C C . SER A 1 175 ? 14.962 -16.946 -14.191 1.00 70.62 175 SER A C 1
ATOM 1414 O O . SER A 1 175 ? 16.182 -16.849 -14.330 1.00 70.62 175 SER A O 1
ATOM 1416 N N . LEU A 1 176 ? 14.075 -16.478 -15.070 1.00 78.75 176 LEU A N 1
ATOM 1417 C CA . LEU A 1 176 ? 14.379 -15.751 -16.304 1.00 78.75 176 LEU A CA 1
ATOM 1418 C C . LEU A 1 176 ? 14.412 -14.232 -16.095 1.00 78.75 176 LEU A C 1
ATOM 1420 O O . LEU A 1 176 ? 14.890 -13.523 -16.974 1.00 78.75 176 LEU A O 1
ATOM 1424 N N . GLU A 1 177 ? 13.928 -13.731 -14.955 1.00 81.44 177 GLU A N 1
ATOM 1425 C CA . GLU A 1 177 ? 14.005 -12.308 -14.634 1.00 81.44 177 GLU A CA 1
ATOM 1426 C C . GLU A 1 177 ? 15.454 -11.857 -14.403 1.00 81.44 177 GLU A C 1
ATOM 1428 O O . GLU A 1 177 ? 16.282 -12.556 -13.787 1.00 81.44 177 GLU A O 1
ATOM 1433 N N . GLU A 1 178 ? 15.740 -10.651 -14.889 1.00 82.75 178 GLU A N 1
ATOM 1434 C CA . GLU A 1 178 ? 17.040 -10.013 -14.750 1.00 82.75 178 GLU A CA 1
ATOM 1435 C C . GLU A 1 178 ? 17.337 -9.685 -13.278 1.00 82.75 178 GLU A C 1
ATOM 1437 O O . GLU A 1 178 ? 16.459 -9.247 -12.524 1.00 82.75 178 GLU A O 1
ATOM 1442 N N . PRO A 1 179 ? 18.581 -9.915 -12.821 1.00 85.44 179 PRO A N 1
ATOM 1443 C CA . PRO A 1 179 ? 18.976 -9.541 -11.476 1.00 85.44 179 PRO A CA 1
ATOM 1444 C C . PRO A 1 179 ? 19.005 -8.017 -11.329 1.00 85.44 179 PRO A C 1
ATOM 1446 O O . PRO A 1 179 ? 19.362 -7.287 -12.250 1.00 85.44 179 PRO A O 1
ATOM 1449 N N . ARG A 1 180 ? 18.712 -7.524 -10.124 1.00 87.81 180 ARG A N 1
ATOM 1450 C CA . ARG A 1 180 ? 18.863 -6.100 -9.817 1.00 87.81 180 ARG A CA 1
ATOM 1451 C C . ARG A 1 180 ? 20.328 -5.670 -9.995 1.00 87.81 180 ARG A C 1
ATOM 1453 O O . ARG A 1 180 ? 21.227 -6.422 -9.606 1.00 87.81 180 ARG A O 1
ATOM 1460 N N . PRO A 1 181 ? 20.596 -4.430 -10.431 1.00 83.00 181 PRO A N 1
ATOM 1461 C CA . PRO A 1 181 ? 21.964 -3.953 -10.645 1.00 83.00 181 PRO A CA 1
ATOM 1462 C C . PRO A 1 181 ? 22.887 -4.020 -9.423 1.00 83.00 181 PRO A C 1
ATOM 1464 O O . PRO A 1 181 ? 24.101 -4.134 -9.547 1.00 83.00 181 PRO A O 1
ATOM 1467 N N . GLN A 1 182 ? 22.317 -3.930 -8.220 1.00 84.56 182 GLN A N 1
ATOM 1468 C CA . GLN A 1 182 ? 23.070 -3.946 -6.963 1.00 84.56 182 GLN A CA 1
ATOM 1469 C C . GLN A 1 182 ? 23.381 -5.365 -6.465 1.00 84.56 182 GLN A C 1
ATOM 1471 O O . GLN A 1 182 ? 24.030 -5.506 -5.427 1.00 84.56 182 GLN A O 1
ATOM 1476 N N . PHE A 1 183 ? 22.905 -6.408 -7.154 1.00 90.38 183 PHE A N 1
ATOM 1477 C CA . PHE A 1 183 ? 23.100 -7.790 -6.736 1.00 90.38 183 PHE A CA 1
ATOM 1478 C C . PHE A 1 183 ? 24.569 -8.202 -6.855 1.00 90.38 183 PHE A C 1
ATOM 1480 O O . PHE A 1 183 ? 25.209 -8.024 -7.888 1.00 90.38 183 PHE A O 1
ATOM 1487 N N . ARG A 1 184 ? 25.109 -8.780 -5.780 1.00 89.38 184 ARG A N 1
ATOM 1488 C CA . ARG A 1 184 ? 26.516 -9.193 -5.690 1.00 89.38 184 ARG A CA 1
ATOM 1489 C C . ARG A 1 184 ? 26.628 -10.709 -5.614 1.00 89.38 184 ARG A C 1
ATOM 1491 O O . ARG A 1 184 ? 25.831 -11.366 -4.950 1.00 89.38 184 ARG A O 1
ATOM 1498 N N . GLY A 1 185 ? 27.659 -11.283 -6.222 1.00 91.25 185 GLY A N 1
ATOM 1499 C CA . GLY A 1 185 ? 27.871 -12.725 -6.165 1.00 91.25 185 GLY A CA 1
ATOM 1500 C C . GLY A 1 185 ? 29.164 -13.178 -6.821 1.00 91.25 185 GLY A C 1
ATOM 1501 O O . GLY A 1 185 ? 29.947 -12.376 -7.322 1.00 91.25 185 GLY A O 1
ATOM 1502 N N . THR A 1 186 ? 29.376 -14.487 -6.824 1.00 92.56 186 THR A N 1
ATOM 1503 C CA . THR A 1 186 ? 30.414 -15.138 -7.628 1.00 92.56 186 THR A CA 1
ATOM 1504 C C . THR A 1 186 ? 29.851 -15.442 -9.008 1.00 92.56 186 THR A C 1
ATOM 1506 O O . THR A 1 186 ? 28.738 -15.960 -9.095 1.00 92.56 186 THR A O 1
ATOM 1509 N N . LYS A 1 187 ? 30.602 -15.150 -10.072 1.00 91.94 187 LYS A N 1
ATOM 1510 C CA . LYS A 1 187 ? 30.216 -15.516 -11.440 1.00 91.94 187 LYS A CA 1
ATOM 1511 C C . LYS A 1 187 ? 30.083 -17.038 -11.565 1.00 91.94 187 LYS A C 1
ATOM 1513 O O . LYS A 1 187 ? 30.940 -17.774 -11.075 1.00 91.94 187 LYS A O 1
ATOM 1518 N N . ARG A 1 188 ? 29.005 -17.503 -12.190 1.00 91.06 188 ARG A N 1
ATOM 1519 C CA . ARG A 1 188 ? 28.779 -18.905 -12.561 1.00 91.06 188 ARG A CA 1
ATOM 1520 C C . ARG A 1 188 ? 28.018 -18.976 -13.880 1.00 91.06 188 ARG A C 1
ATOM 1522 O O . ARG A 1 188 ? 27.372 -18.012 -14.269 1.00 91.06 188 ARG A O 1
ATOM 1529 N N . ILE A 1 189 ? 28.023 -20.138 -14.517 1.00 92.31 189 ILE A N 1
ATOM 1530 C CA . ILE A 1 189 ? 27.133 -20.408 -15.651 1.00 92.31 189 ILE A CA 1
ATOM 1531 C C . ILE A 1 189 ? 25.753 -20.778 -15.100 1.00 92.31 189 ILE A C 1
ATOM 1533 O O . ILE A 1 189 ? 25.640 -21.636 -14.219 1.00 92.31 189 ILE A O 1
ATOM 1537 N N . SER A 1 190 ? 24.712 -20.104 -15.585 1.00 88.44 190 SER A N 1
ATOM 1538 C CA . SER A 1 190 ? 23.331 -20.368 -15.191 1.00 88.44 190 SER A CA 1
ATOM 1539 C C . SER A 1 190 ? 22.903 -21.761 -15.657 1.00 88.44 190 SER A C 1
ATOM 1541 O O . SER A 1 190 ? 23.033 -22.063 -16.844 1.00 88.44 190 SER A O 1
ATOM 1543 N N . PRO A 1 191 ? 22.331 -22.609 -14.784 1.00 89.50 191 PRO A N 1
ATOM 1544 C CA . PRO A 1 191 ? 21.838 -23.923 -15.193 1.00 89.50 191 PRO A CA 1
ATOM 1545 C C . PRO A 1 191 ? 20.584 -23.844 -16.080 1.00 89.50 191 PRO A C 1
ATOM 1547 O O . PRO A 1 191 ? 20.213 -24.846 -16.680 1.00 89.50 191 PRO A O 1
ATOM 1550 N N . VAL A 1 192 ? 19.917 -22.682 -16.140 1.00 88.38 192 VAL A N 1
ATOM 1551 C CA . VAL A 1 192 ? 18.679 -22.479 -16.911 1.00 88.38 192 VAL A CA 1
ATOM 1552 C C . VAL A 1 192 ? 18.973 -21.818 -18.253 1.00 88.38 192 VAL A C 1
ATOM 1554 O O . VAL A 1 192 ? 18.583 -22.337 -19.292 1.00 88.38 192 VAL A O 1
ATOM 1557 N N . THR A 1 193 ? 19.671 -20.680 -18.246 1.00 86.56 193 THR A N 1
ATOM 1558 C CA . THR A 1 193 ? 19.915 -19.892 -19.466 1.00 86.56 193 THR A CA 1
ATOM 1559 C C . THR A 1 193 ? 21.247 -20.207 -20.135 1.00 86.56 193 THR A C 1
ATOM 1561 O O . THR A 1 193 ? 21.480 -19.754 -21.250 1.00 86.56 193 THR A O 1
ATOM 1564 N N . SER A 1 194 ? 22.139 -20.957 -19.474 1.00 88.75 194 SER A N 1
ATOM 1565 C CA . SER A 1 194 ? 23.524 -21.186 -19.917 1.00 88.75 194 SER A CA 1
ATOM 1566 C C . SER A 1 194 ? 24.353 -19.904 -20.121 1.00 88.75 194 SER A C 1
ATOM 1568 O O . SER A 1 194 ? 25.465 -19.967 -20.641 1.00 88.75 194 SER A O 1
ATOM 1570 N N . ALA A 1 195 ? 23.853 -18.747 -19.672 1.00 85.94 195 ALA A N 1
ATOM 1571 C CA . ALA A 1 195 ? 24.569 -17.476 -19.664 1.00 85.94 195 ALA A CA 1
ATOM 1572 C C . ALA A 1 195 ? 25.398 -17.317 -18.379 1.00 85.94 195 ALA A C 1
ATOM 1574 O O . ALA A 1 195 ? 25.103 -17.938 -17.353 1.00 85.94 195 ALA A O 1
ATOM 1575 N N . GLU A 1 196 ? 26.433 -16.476 -18.419 1.00 87.69 196 GLU A N 1
ATOM 1576 C CA . GLU A 1 196 ? 27.176 -16.087 -17.218 1.00 87.69 196 GLU A CA 1
ATOM 1577 C C . GLU A 1 196 ? 26.2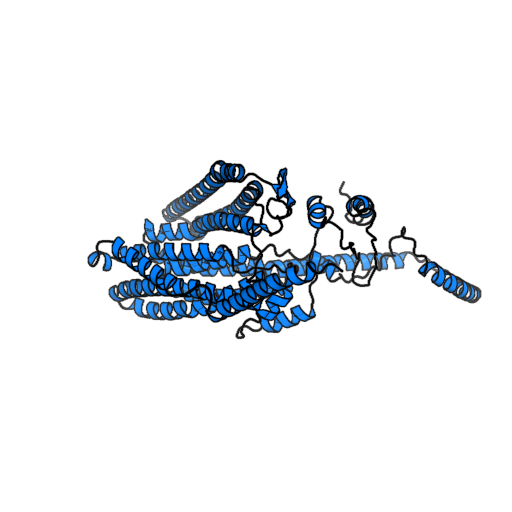82 -15.215 -16.317 1.00 87.69 196 GLU A C 1
ATOM 1579 O O . GLU A 1 196 ? 25.770 -14.185 -16.743 1.00 87.69 196 GLU A O 1
ATOM 1584 N N . GLU A 1 197 ? 26.089 -15.623 -15.061 1.00 87.50 197 GLU A N 1
ATOM 1585 C CA . GLU A 1 197 ? 25.298 -14.898 -14.064 1.00 87.50 197 GLU A CA 1
ATOM 1586 C C . GLU A 1 197 ? 26.067 -14.762 -12.743 1.00 87.50 197 GLU A C 1
ATOM 1588 O O . GLU A 1 197 ? 26.919 -15.584 -12.391 1.00 87.50 197 GLU A O 1
ATOM 1593 N N . PHE A 1 198 ? 25.734 -13.743 -11.952 1.00 89.50 198 PHE A N 1
ATOM 1594 C CA . PHE A 1 198 ? 26.169 -13.691 -10.559 1.00 89.50 198 PHE A CA 1
ATOM 1595 C C . PHE A 1 198 ? 25.351 -14.668 -9.710 1.00 89.50 198 PHE A C 1
ATOM 1597 O O . PHE A 1 198 ? 24.138 -14.794 -9.864 1.00 89.50 198 PHE A O 1
ATOM 1604 N N . TYR A 1 199 ? 26.008 -15.334 -8.763 1.00 91.94 199 TYR A N 1
ATOM 1605 C CA . TYR A 1 199 ? 25.368 -16.239 -7.816 1.00 91.94 199 TYR A CA 1
ATOM 1606 C C . TYR A 1 199 ? 25.744 -15.932 -6.374 1.00 91.94 199 TYR A C 1
ATOM 1608 O O . TYR A 1 199 ? 26.913 -15.738 -6.037 1.00 91.94 199 TYR A O 1
ATOM 1616 N N . TYR A 1 200 ? 24.733 -15.952 -5.508 1.00 94.25 200 TYR A N 1
ATOM 1617 C CA . TYR A 1 200 ? 24.885 -15.808 -4.069 1.00 94.25 200 TYR A CA 1
ATOM 1618 C C . TYR A 1 200 ? 24.230 -17.003 -3.356 1.00 94.25 200 TYR A C 1
ATOM 1620 O O . TYR A 1 200 ? 23.033 -17.229 -3.552 1.00 94.25 200 TYR A O 1
ATOM 1628 N N . PRO A 1 201 ? 24.970 -17.776 -2.534 1.00 94.38 201 PRO A N 1
ATOM 1629 C CA . PRO A 1 201 ? 24.424 -18.952 -1.862 1.00 94.38 201 PRO A CA 1
ATOM 1630 C C . PRO A 1 201 ? 23.239 -18.619 -0.931 1.00 94.38 201 PRO A C 1
ATOM 1632 O O . PRO A 1 201 ? 23.403 -17.796 -0.024 1.00 94.38 201 PRO A O 1
ATOM 1635 N N . PRO A 1 202 ? 22.075 -19.288 -1.068 1.00 93.44 202 PRO A N 1
ATOM 1636 C CA . PRO A 1 202 ? 20.889 -18.993 -0.256 1.00 93.44 202 PRO A CA 1
ATOM 1637 C C . PRO A 1 202 ? 21.099 -19.165 1.253 1.00 93.44 202 PRO A C 1
ATOM 1639 O O . PRO A 1 202 ? 20.584 -18.375 2.039 1.00 93.44 202 PRO A O 1
ATOM 1642 N N . TRP A 1 203 ? 21.900 -20.149 1.673 1.00 94.56 203 TRP A N 1
ATOM 1643 C CA . TRP A 1 203 ? 22.168 -20.406 3.093 1.00 94.56 203 TRP A CA 1
ATOM 1644 C C . TRP A 1 203 ? 22.914 -19.252 3.778 1.00 94.56 203 TRP A C 1
ATOM 1646 O O . TRP A 1 203 ? 22.658 -18.976 4.946 1.00 94.56 203 TRP A O 1
ATOM 1656 N N . LYS A 1 204 ? 23.791 -18.534 3.056 1.00 95.31 204 LYS A N 1
ATOM 1657 C CA . LYS A 1 204 ? 24.482 -17.346 3.589 1.00 95.31 204 LYS A CA 1
ATOM 1658 C C . LYS A 1 204 ? 23.489 -16.222 3.860 1.00 95.31 204 LYS A C 1
ATOM 1660 O O . LYS A 1 204 ? 23.558 -15.581 4.905 1.00 95.31 204 LYS A O 1
ATOM 1665 N N . ARG A 1 205 ? 22.536 -16.031 2.939 1.00 95.38 205 ARG A N 1
ATOM 1666 C CA . ARG A 1 205 ? 21.444 -15.068 3.111 1.00 95.38 205 ARG A CA 1
ATOM 1667 C C . ARG A 1 205 ? 20.584 -15.450 4.310 1.00 95.38 205 ARG A C 1
ATOM 1669 O O . ARG A 1 205 ? 20.332 -14.598 5.150 1.00 95.38 205 ARG A O 1
ATOM 1676 N N . LEU A 1 206 ? 20.190 -16.719 4.418 1.00 95.50 206 LEU A N 1
ATOM 1677 C CA . LEU A 1 206 ? 19.372 -17.207 5.530 1.00 95.50 206 LEU A CA 1
ATOM 1678 C C . LEU A 1 206 ? 20.072 -17.035 6.885 1.00 95.50 206 LEU A C 1
ATOM 1680 O O . LEU A 1 206 ? 19.434 -16.646 7.862 1.00 95.50 206 LEU A O 1
ATOM 1684 N N . LEU A 1 207 ? 21.383 -17.280 6.942 1.00 96.50 207 LEU A N 1
ATOM 1685 C CA . LEU A 1 207 ? 22.189 -17.062 8.141 1.00 96.50 207 LEU A CA 1
ATOM 1686 C C . LEU A 1 207 ? 22.182 -15.583 8.549 1.00 96.50 207 LEU A C 1
ATOM 1688 O O . LEU A 1 207 ? 21.928 -15.274 9.709 1.00 96.50 207 LEU A O 1
ATOM 1692 N N . PHE A 1 208 ? 22.399 -14.668 7.599 1.00 96.75 208 PHE A N 1
ATOM 1693 C CA . PHE A 1 208 ? 22.342 -13.227 7.860 1.00 96.75 208 PHE A CA 1
ATOM 1694 C C . PHE A 1 208 ? 20.938 -12.776 8.290 1.00 96.75 208 PHE A C 1
ATOM 1696 O O . PHE A 1 208 ? 20.792 -12.041 9.266 1.00 96.75 208 PHE A O 1
ATOM 1703 N N . GLN A 1 209 ? 19.893 -13.266 7.619 1.00 96.06 209 GLN A N 1
ATOM 1704 C CA . GLN A 1 209 ? 18.499 -13.003 7.984 1.00 96.06 209 GLN A CA 1
ATOM 1705 C C . GLN A 1 209 ? 18.203 -13.453 9.419 1.00 96.06 209 GLN A C 1
ATOM 1707 O O . GLN A 1 209 ? 17.617 -12.699 10.190 1.00 96.06 209 GLN A O 1
ATOM 1712 N N . SER A 1 210 ? 18.638 -14.658 9.791 1.00 96.00 210 SER A N 1
ATOM 1713 C CA . SER A 1 210 ? 18.308 -15.266 11.085 1.00 96.00 210 SER A CA 1
ATOM 1714 C C . SER A 1 210 ? 19.147 -14.716 12.239 1.00 96.00 210 SER A C 1
ATOM 1716 O O . SER A 1 210 ? 18.622 -14.529 13.330 1.00 96.00 210 SER A O 1
ATOM 1718 N N . LEU A 1 211 ? 20.441 -14.458 12.020 1.00 97.50 211 LEU A N 1
ATOM 1719 C CA . LEU A 1 211 ? 21.373 -14.048 13.079 1.00 97.50 211 LEU A CA 1
ATOM 1720 C C . LEU A 1 211 ? 21.558 -12.533 13.197 1.00 97.50 211 LEU A C 1
ATOM 1722 O O . LEU A 1 211 ? 22.009 -12.067 14.239 1.00 97.50 211 LEU A O 1
ATOM 1726 N N . VAL A 1 212 ? 21.238 -11.766 12.152 1.00 97.62 212 VAL A N 1
ATOM 1727 C CA . VAL A 1 212 ? 21.426 -10.308 12.141 1.00 97.62 212 VAL A CA 1
ATOM 1728 C C . VAL A 1 212 ? 20.101 -9.599 11.921 1.00 97.62 212 VAL A C 1
ATOM 1730 O O . VAL A 1 212 ? 19.659 -8.865 12.802 1.00 97.62 212 VAL A O 1
ATOM 1733 N N . SER A 1 213 ? 19.430 -9.827 10.786 1.00 96.94 213 SER A N 1
ATOM 1734 C CA . SER A 1 213 ? 18.236 -9.037 10.468 1.00 96.94 213 SER A CA 1
ATOM 1735 C C . SER A 1 213 ? 17.103 -9.262 11.460 1.00 96.94 213 SER A C 1
ATOM 1737 O O . SER A 1 213 ? 16.531 -8.286 11.933 1.00 96.94 213 SER A O 1
ATOM 1739 N N . LEU A 1 214 ? 16.761 -10.512 11.774 1.00 96.44 214 LEU A N 1
ATOM 1740 C CA . LEU A 1 214 ? 15.654 -10.815 12.675 1.00 96.44 214 LEU A CA 1
ATOM 1741 C C . LEU A 1 214 ? 15.915 -10.268 14.095 1.00 96.44 214 LEU A C 1
ATOM 1743 O O . LEU A 1 214 ? 15.049 -9.546 14.589 1.00 96.44 214 LEU A O 1
ATOM 1747 N N . PRO A 1 215 ? 17.084 -10.494 14.733 1.00 97.88 215 PRO A N 1
ATOM 1748 C CA . PRO A 1 215 ? 17.391 -9.896 16.032 1.00 97.88 215 PRO A CA 1
ATOM 1749 C C . PRO A 1 215 ? 17.371 -8.367 16.032 1.00 97.88 215 PRO A C 1
ATOM 1751 O O . PRO A 1 215 ? 16.821 -7.780 16.959 1.00 97.88 215 PRO A O 1
ATOM 1754 N N . VAL A 1 216 ? 17.914 -7.709 14.999 1.00 97.94 216 VAL A N 1
ATOM 1755 C CA . VAL A 1 216 ? 17.885 -6.239 14.899 1.00 97.94 216 VAL A CA 1
ATOM 1756 C C . VAL A 1 216 ? 16.449 -5.736 14.757 1.00 97.94 216 VAL A C 1
ATOM 1758 O O . VAL A 1 216 ? 16.052 -4.821 15.476 1.00 97.94 216 VAL A O 1
ATOM 1761 N N . CYS A 1 217 ? 15.639 -6.357 13.895 1.00 96.81 217 CYS A N 1
ATOM 1762 C CA . CYS A 1 217 ? 14.226 -6.009 13.763 1.00 96.81 217 CYS A CA 1
ATOM 1763 C C . CYS A 1 217 ? 13.481 -6.185 15.095 1.00 96.81 217 CYS A C 1
ATOM 1765 O O . CYS A 1 217 ? 12.764 -5.276 15.503 1.00 96.81 217 CYS A O 1
ATOM 1767 N N . LEU A 1 218 ? 13.684 -7.305 15.799 1.00 96.50 218 LEU A N 1
ATOM 1768 C CA . LEU A 1 218 ? 13.075 -7.551 17.109 1.00 96.50 218 LEU A CA 1
ATOM 1769 C C . LEU A 1 218 ? 13.537 -6.532 18.160 1.00 96.50 218 LEU A C 1
ATOM 1771 O O . LEU A 1 218 ? 12.703 -6.032 18.906 1.00 96.50 218 LEU A O 1
ATOM 1775 N N . ALA A 1 219 ? 14.822 -6.174 18.190 1.00 96.75 219 ALA A N 1
ATOM 1776 C CA . ALA A 1 219 ? 15.352 -5.159 19.100 1.00 96.75 219 ALA A CA 1
ATOM 1777 C C . ALA A 1 219 ? 14.751 -3.767 18.841 1.00 96.75 219 ALA A C 1
ATOM 1779 O O . ALA A 1 219 ? 14.444 -3.036 19.778 1.00 96.75 219 ALA A O 1
ATOM 1780 N N . CYS A 1 220 ? 14.537 -3.393 17.576 1.00 96.12 220 CYS A N 1
ATOM 1781 C CA . CYS A 1 220 ? 13.844 -2.150 17.242 1.00 96.12 220 CYS A CA 1
ATOM 1782 C C . CYS A 1 220 ? 12.372 -2.179 17.678 1.00 96.12 220 CYS A C 1
ATOM 1784 O O . CYS A 1 220 ? 11.880 -1.189 18.217 1.00 96.12 220 CYS A O 1
ATOM 1786 N N . LEU A 1 221 ? 11.678 -3.306 17.480 1.00 94.75 221 LEU A N 1
ATOM 1787 C CA . LEU A 1 221 ? 10.288 -3.474 17.914 1.00 94.75 221 LEU A CA 1
ATOM 1788 C C . LEU A 1 221 ? 10.156 -3.375 19.438 1.00 94.75 221 LEU A C 1
ATOM 1790 O O . LEU A 1 221 ? 9.273 -2.676 19.933 1.00 94.75 221 LEU A O 1
ATOM 1794 N N . THR A 1 222 ? 11.047 -4.031 20.187 1.00 93.69 222 THR A N 1
ATOM 1795 C CA . THR A 1 222 ? 11.048 -3.956 21.653 1.00 93.69 222 THR A CA 1
ATOM 1796 C C . THR A 1 222 ? 11.409 -2.559 22.144 1.00 93.69 222 THR A C 1
ATOM 1798 O O . THR A 1 222 ? 10.775 -2.071 23.076 1.00 93.69 222 THR A O 1
ATOM 1801 N N . LEU A 1 223 ? 12.361 -1.874 21.501 1.00 93.62 223 LEU A N 1
ATOM 1802 C CA . LEU A 1 223 ? 12.709 -0.493 21.831 1.00 93.62 223 LEU A CA 1
ATOM 1803 C C . LEU A 1 223 ? 11.505 0.444 21.683 1.00 93.62 223 LEU A C 1
ATOM 1805 O O . LEU A 1 223 ? 11.190 1.175 22.618 1.00 93.62 223 LEU A O 1
ATOM 1809 N N . VAL A 1 224 ? 10.808 0.407 20.543 1.00 91.88 224 VAL A N 1
ATOM 1810 C CA . VAL A 1 224 ? 9.623 1.253 20.318 1.00 91.88 224 VAL A CA 1
ATOM 1811 C C . VAL A 1 224 ? 8.512 0.926 21.310 1.00 91.88 224 VAL A C 1
ATOM 1813 O O . VAL A 1 224 ? 7.907 1.839 21.869 1.00 91.88 224 VAL A O 1
ATOM 1816 N N . PHE A 1 225 ? 8.291 -0.359 21.593 1.00 90.25 225 PHE A N 1
ATOM 1817 C CA . PHE A 1 225 ? 7.333 -0.792 22.607 1.00 90.25 225 PHE A CA 1
ATOM 1818 C C . PHE A 1 225 ? 7.644 -0.185 23.987 1.00 90.25 225 PHE A C 1
ATOM 1820 O O . PHE A 1 225 ? 6.765 0.401 24.619 1.00 90.25 225 PHE A O 1
ATOM 1827 N N . LEU A 1 226 ? 8.901 -0.262 24.438 1.00 91.94 226 LEU A N 1
ATOM 1828 C CA . LEU A 1 226 ? 9.327 0.292 25.728 1.00 91.94 226 LEU A CA 1
ATOM 1829 C C . LEU A 1 226 ? 9.251 1.822 25.766 1.00 91.94 226 LEU A C 1
ATOM 1831 O O . LEU A 1 226 ? 8.799 2.380 26.765 1.00 91.94 226 LEU A O 1
ATOM 1835 N N . LEU A 1 227 ? 9.655 2.501 24.689 1.00 90.56 227 LEU A N 1
ATOM 1836 C CA . LEU A 1 227 ? 9.550 3.958 24.583 1.00 90.56 227 LEU A CA 1
ATOM 1837 C C . LEU A 1 227 ? 8.093 4.415 24.685 1.00 90.56 227 LEU A C 1
ATOM 1839 O O . LEU A 1 227 ? 7.792 5.351 25.424 1.00 90.56 227 LEU A O 1
ATOM 1843 N N . MET A 1 228 ? 7.183 3.720 24.003 1.00 86.25 228 MET A N 1
ATOM 1844 C CA . MET A 1 228 ? 5.759 4.031 24.048 1.00 86.25 228 MET A CA 1
ATOM 1845 C C . MET A 1 228 ? 5.174 3.822 25.455 1.00 86.25 228 MET A C 1
ATOM 1847 O O . MET A 1 228 ? 4.456 4.692 25.950 1.00 86.25 228 MET A O 1
ATOM 1851 N N . LEU A 1 229 ? 5.522 2.724 26.137 1.00 86.81 229 LEU A N 1
ATOM 1852 C CA . LEU A 1 229 ? 5.132 2.517 27.537 1.00 86.81 229 LEU A CA 1
ATOM 1853 C C . LEU A 1 229 ? 5.683 3.617 28.454 1.00 86.81 229 LEU A C 1
ATOM 1855 O O . LEU A 1 229 ? 4.952 4.132 29.298 1.00 86.81 229 LEU A O 1
ATOM 1859 N N . GLY A 1 230 ? 6.941 4.021 28.263 1.00 88.62 230 GLY A N 1
ATOM 1860 C CA . GLY A 1 230 ? 7.551 5.129 28.999 1.00 88.62 230 GLY A CA 1
ATOM 1861 C C . GLY A 1 230 ? 6.799 6.449 28.807 1.00 88.62 230 GLY A C 1
ATOM 1862 O O . GLY A 1 230 ? 6.546 7.163 29.777 1.00 88.62 230 GLY A O 1
ATOM 1863 N N . CYS A 1 231 ? 6.367 6.754 27.580 1.00 86.25 231 CYS A N 1
ATOM 1864 C CA . CYS A 1 231 ? 5.537 7.926 27.296 1.00 86.25 231 CYS A CA 1
ATOM 1865 C C . CYS A 1 231 ? 4.165 7.863 27.978 1.00 86.25 231 CYS A C 1
ATOM 1867 O O . CYS A 1 231 ? 3.684 8.892 28.454 1.00 86.25 231 CYS A O 1
ATOM 1869 N N . PHE A 1 232 ? 3.541 6.685 28.061 1.00 84.50 232 PHE A N 1
ATOM 1870 C CA . PHE A 1 232 ? 2.275 6.531 28.780 1.00 84.50 232 PHE A CA 1
ATOM 1871 C C . PHE A 1 232 ? 2.429 6.719 30.286 1.00 84.50 232 PHE A C 1
ATOM 1873 O O . PHE A 1 232 ? 1.640 7.443 30.887 1.00 84.50 232 PHE A O 1
ATOM 1880 N N . GLN A 1 233 ? 3.481 6.160 30.879 1.00 87.69 233 GLN A N 1
ATOM 1881 C CA . GLN A 1 233 ? 3.795 6.387 32.291 1.00 87.69 233 GLN A CA 1
ATOM 1882 C C . GLN A 1 233 ? 4.057 7.872 32.574 1.00 87.69 233 GLN A C 1
ATOM 1884 O O . GLN A 1 233 ? 3.544 8.433 33.541 1.00 87.69 233 GLN A O 1
ATOM 1889 N N . LEU A 1 234 ? 4.786 8.550 31.682 1.00 87.00 234 LEU A N 1
ATOM 1890 C CA . LEU A 1 234 ? 4.983 9.996 31.763 1.00 87.00 234 LEU A CA 1
ATOM 1891 C C . LEU A 1 234 ? 3.654 10.762 31.665 1.00 87.00 234 LEU A C 1
ATOM 1893 O O . LEU A 1 234 ? 3.459 11.744 32.379 1.00 87.00 234 LEU A O 1
ATOM 1897 N N . GLN A 1 235 ? 2.736 10.327 30.799 1.00 86.31 235 GLN A N 1
ATOM 1898 C CA . GLN A 1 235 ? 1.412 10.932 30.672 1.00 86.31 235 GLN A CA 1
ATOM 1899 C C . GLN A 1 235 ? 0.598 10.792 31.962 1.00 86.31 235 GLN A C 1
ATOM 1901 O O . GLN A 1 235 ? -0.001 11.773 32.400 1.00 86.31 235 GLN A O 1
ATOM 1906 N N . GLU A 1 236 ? 0.590 9.615 32.586 1.00 84.88 236 GLU A N 1
ATOM 1907 C CA . GLU A 1 236 ? -0.092 9.398 33.867 1.00 84.88 236 GLU A CA 1
ATOM 1908 C C . GLU A 1 236 ? 0.526 10.240 34.989 1.00 84.88 236 GLU A C 1
ATOM 1910 O O . GLU A 1 236 ? -0.204 10.892 35.737 1.00 84.88 236 GLU A O 1
ATOM 1915 N N . LEU A 1 237 ? 1.859 10.333 35.043 1.00 87.94 237 LEU A N 1
ATOM 1916 C CA . LEU A 1 237 ? 2.559 11.188 36.003 1.00 87.94 237 LEU A CA 1
ATOM 1917 C C . LEU A 1 237 ? 2.153 12.662 35.842 1.00 87.94 237 LEU A C 1
ATOM 1919 O O . LEU A 1 237 ? 1.775 13.321 36.808 1.00 87.94 237 LEU A O 1
ATOM 1923 N N . VAL A 1 238 ? 2.174 13.182 34.614 1.00 87.75 238 VAL A N 1
ATOM 1924 C CA . VAL A 1 238 ? 1.797 14.574 34.314 1.00 87.75 238 VAL A CA 1
ATOM 1925 C C . VAL A 1 238 ? 0.332 14.853 34.655 1.00 87.75 238 VAL A C 1
ATOM 1927 O O . VAL A 1 238 ? 0.016 15.940 35.137 1.00 87.75 238 VAL A O 1
ATOM 1930 N N . LEU A 1 239 ? -0.562 13.884 34.438 1.00 84.38 239 LEU A N 1
ATOM 1931 C CA . LEU A 1 239 ? -1.978 14.004 34.794 1.00 84.38 239 LEU A CA 1
ATOM 1932 C C . LEU A 1 239 ? -2.231 13.904 36.305 1.00 84.38 239 LEU A C 1
ATOM 1934 O O . LEU A 1 239 ? -3.235 14.440 36.771 1.00 84.38 239 LEU A O 1
ATOM 1938 N N . SER A 1 240 ? -1.338 13.270 37.073 1.00 87.06 240 SER A N 1
ATOM 1939 C CA . SER A 1 240 ? -1.468 13.174 38.535 1.00 87.06 240 SER A CA 1
ATOM 1940 C C . SER A 1 240 ? -1.180 14.495 39.266 1.00 87.06 240 SER A C 1
ATOM 1942 O O . SER A 1 240 ? -1.670 14.709 40.374 1.00 87.06 240 SER A O 1
ATOM 1944 N N . ILE A 1 241 ? -0.436 15.415 38.641 1.00 88.94 241 ILE A N 1
ATOM 1945 C CA . ILE A 1 241 ? -0.117 16.732 39.207 1.00 88.94 241 ILE A CA 1
ATOM 1946 C C . ILE A 1 241 ? -1.263 17.713 38.904 1.00 88.94 241 ILE A C 1
ATOM 1948 O O . ILE A 1 241 ? -1.413 18.194 37.780 1.00 88.94 241 ILE A O 1
ATOM 1952 N N . GLN A 1 242 ? -2.073 18.040 39.917 1.00 79.19 242 GLN A N 1
ATOM 1953 C CA . GLN A 1 242 ? -3.271 18.878 39.751 1.00 79.19 242 GLN A CA 1
ATOM 1954 C C . GLN A 1 242 ? -2.959 20.331 39.337 1.00 79.19 242 GLN A C 1
ATOM 1956 O O . GLN A 1 242 ? -3.621 20.856 38.439 1.00 79.19 242 GLN A O 1
ATOM 1961 N N . GLU A 1 243 ? -1.908 20.934 39.903 1.00 87.25 243 GLU A N 1
ATOM 1962 C CA . GLU A 1 243 ? -1.529 22.354 39.725 1.00 87.25 243 GLU A CA 1
ATOM 1963 C C . GLU A 1 243 ? -0.775 22.663 38.415 1.00 87.25 243 GLU A C 1
ATOM 1965 O O . GLU A 1 243 ? -0.180 23.728 38.242 1.00 87.25 243 GLU A O 1
ATOM 1970 N N . LEU A 1 244 ? -0.756 21.729 37.463 1.00 85.06 244 LEU A N 1
ATOM 1971 C CA . LEU A 1 244 ? -0.001 21.897 36.227 1.00 85.06 244 LEU A CA 1
ATOM 1972 C C . LEU A 1 244 ? -0.768 22.751 35.195 1.00 85.06 244 LEU A C 1
ATOM 1974 O O . LEU A 1 244 ? -1.938 22.453 34.911 1.00 85.06 244 LEU A O 1
ATOM 1978 N N . PRO A 1 245 ? -0.133 23.752 34.547 1.00 87.56 245 PRO A N 1
ATOM 1979 C CA . PRO A 1 245 ? -0.769 24.528 33.485 1.00 87.56 245 PRO A CA 1
ATOM 1980 C C . PRO A 1 245 ? -1.273 23.633 32.344 1.00 87.56 245 PRO A C 1
ATOM 1982 O O . PRO A 1 245 ? -0.609 22.677 31.938 1.00 87.56 245 PRO A O 1
ATOM 1985 N N . ARG A 1 246 ? -2.439 23.982 31.774 1.00 83.88 246 ARG A N 1
ATOM 1986 C CA . ARG A 1 246 ? -3.128 23.181 30.737 1.00 83.88 246 ARG A CA 1
ATOM 1987 C C . ARG A 1 246 ? -2.231 22.830 29.546 1.00 83.88 246 ARG A C 1
ATOM 1989 O O . ARG A 1 246 ? -2.329 21.725 29.028 1.00 83.88 246 ARG A O 1
ATOM 1996 N N . VAL A 1 247 ? -1.337 23.737 29.145 1.00 84.44 247 VAL A N 1
ATOM 1997 C CA . VAL A 1 247 ? -0.389 23.526 28.036 1.00 84.44 247 VAL A CA 1
ATOM 1998 C C . VAL A 1 247 ? 0.572 22.370 28.329 1.00 84.44 247 VAL A C 1
ATOM 2000 O O . VAL A 1 247 ? 0.830 21.545 27.457 1.00 84.44 247 VAL A O 1
ATOM 2003 N N . LEU A 1 248 ? 1.055 22.252 29.568 1.00 84.69 248 LEU A N 1
ATOM 2004 C CA . LEU A 1 248 ? 2.039 21.236 29.940 1.00 84.69 248 LEU A CA 1
ATOM 2005 C C . LEU A 1 248 ? 1.431 19.822 29.968 1.00 84.69 248 LEU A C 1
ATOM 2007 O O . LEU A 1 248 ? 2.141 18.844 29.754 1.00 84.69 248 LEU A O 1
ATOM 2011 N N . ARG A 1 249 ? 0.101 19.710 30.099 1.00 83.56 249 ARG A N 1
ATOM 2012 C CA . ARG A 1 249 ? -0.631 18.436 29.966 1.00 83.56 249 ARG A CA 1
ATOM 2013 C C . ARG A 1 249 ? -0.598 17.860 28.543 1.00 83.56 249 ARG A C 1
ATOM 2015 O O . ARG A 1 249 ? -0.812 16.662 28.374 1.00 83.56 249 ARG A O 1
ATOM 2022 N N . PHE A 1 250 ? -0.305 18.672 27.523 1.00 83.62 250 PHE A N 1
ATOM 2023 C CA . PHE A 1 250 ? -0.113 18.196 26.146 1.00 83.62 250 PHE A CA 1
ATOM 2024 C C . PHE A 1 250 ? 1.317 17.721 25.864 1.00 83.62 250 PHE A C 1
ATOM 2026 O O . PHE A 1 250 ? 1.536 17.026 24.872 1.00 83.62 250 PHE A O 1
ATOM 2033 N N . LEU A 1 251 ? 2.285 18.044 26.729 1.00 84.62 251 LEU A N 1
ATOM 2034 C CA . LEU A 1 251 ? 3.699 17.745 26.500 1.00 84.62 251 LEU A CA 1
ATOM 2035 C C . LEU A 1 251 ? 3.976 16.245 26.267 1.00 84.62 251 LEU A C 1
ATOM 2037 O O . LEU A 1 251 ? 4.651 15.942 25.284 1.00 84.62 251 LEU A O 1
ATOM 2041 N N . PRO A 1 252 ? 3.426 15.292 27.053 1.00 85.19 252 PRO A N 1
ATOM 2042 C CA . PRO A 1 252 ? 3.651 13.864 26.805 1.00 85.19 252 PRO A CA 1
ATOM 2043 C C . PRO A 1 252 ? 3.154 13.412 25.429 1.00 85.19 252 PRO A C 1
ATOM 2045 O O . PRO A 1 252 ? 3.813 12.617 24.765 1.00 85.19 252 PRO A O 1
ATOM 2048 N N . LYS A 1 253 ? 2.027 13.971 24.963 1.00 80.94 253 LYS A N 1
ATOM 2049 C CA . LYS A 1 253 ? 1.459 13.669 23.641 1.00 80.94 253 LYS A CA 1
ATOM 2050 C C . LYS A 1 253 ? 2.362 14.183 22.515 1.00 80.94 253 LYS A C 1
ATOM 2052 O O . LYS A 1 253 ? 2.580 13.476 21.537 1.00 80.94 253 LYS A O 1
ATOM 2057 N N . ILE A 1 254 ? 2.924 15.385 22.673 1.00 84.06 254 ILE A N 1
ATOM 2058 C CA . ILE A 1 254 ? 3.881 15.965 21.716 1.00 84.06 254 ILE A CA 1
ATOM 2059 C C . ILE A 1 254 ? 5.171 15.138 21.682 1.00 84.06 254 ILE A C 1
ATOM 2061 O O . ILE A 1 254 ? 5.645 14.790 20.603 1.00 84.06 254 ILE A O 1
ATOM 2065 N N . ILE A 1 255 ? 5.717 14.781 22.850 1.00 86.00 255 ILE A N 1
ATOM 2066 C CA . ILE A 1 255 ? 6.920 13.944 22.961 1.00 86.00 255 ILE A CA 1
ATOM 2067 C C . ILE A 1 255 ? 6.697 12.595 22.276 1.00 86.00 255 ILE A C 1
ATOM 2069 O O . ILE A 1 255 ? 7.536 12.173 21.483 1.00 86.00 255 ILE A O 1
ATOM 2073 N N . LEU A 1 256 ? 5.554 11.949 22.528 1.00 83.25 256 LEU A N 1
ATOM 2074 C CA . LEU A 1 256 ? 5.201 10.687 21.886 1.00 83.25 256 LEU A CA 1
ATOM 2075 C C . LEU A 1 256 ? 5.167 10.829 20.359 1.00 83.25 256 LEU A C 1
ATOM 2077 O O . LEU A 1 256 ? 5.784 10.025 19.667 1.00 83.25 256 LEU A O 1
ATOM 2081 N N . ALA A 1 257 ? 4.521 11.873 19.829 1.00 83.31 257 ALA A N 1
ATOM 2082 C CA . ALA A 1 257 ? 4.462 12.115 18.386 1.00 83.31 257 ALA A CA 1
ATOM 2083 C C . ALA A 1 257 ? 5.857 12.314 17.761 1.00 83.31 257 ALA A C 1
ATOM 2085 O O . ALA A 1 257 ? 6.144 11.769 16.691 1.00 83.31 257 ALA A O 1
ATOM 2086 N N . VAL A 1 258 ? 6.749 13.046 18.439 1.00 86.75 258 VAL A N 1
ATOM 2087 C CA . VAL A 1 258 ? 8.137 13.252 17.991 1.00 86.75 258 VAL A CA 1
ATOM 2088 C C . VAL A 1 258 ? 8.924 11.942 18.009 1.00 86.75 258 VAL A C 1
ATOM 2090 O O . VAL A 1 258 ? 9.592 11.628 17.026 1.00 86.75 258 VAL A O 1
ATOM 2093 N N . ILE A 1 259 ? 8.826 11.160 19.089 1.00 87.19 259 ILE A N 1
ATOM 2094 C CA . ILE A 1 259 ? 9.521 9.870 19.221 1.00 87.19 259 ILE A CA 1
ATOM 2095 C C . ILE A 1 259 ? 9.054 8.894 18.141 1.00 87.19 259 ILE A C 1
ATOM 2097 O O . ILE A 1 259 ? 9.893 8.312 17.460 1.00 87.19 259 ILE A O 1
ATOM 2101 N N . VAL A 1 260 ? 7.742 8.752 17.948 1.00 85.56 260 VAL A N 1
ATOM 2102 C CA . VAL A 1 260 ? 7.135 7.882 16.926 1.00 85.56 260 VAL A CA 1
ATOM 2103 C C . VAL A 1 260 ? 7.628 8.256 15.526 1.00 85.56 260 VAL A C 1
ATOM 2105 O O . VAL A 1 260 ? 8.067 7.385 14.775 1.00 85.56 260 VAL A O 1
ATOM 2108 N N . THR A 1 261 ? 7.635 9.552 15.198 1.00 85.81 261 THR A N 1
ATOM 2109 C CA . THR A 1 261 ? 8.109 10.050 13.893 1.00 85.81 261 THR A CA 1
ATOM 2110 C C . THR A 1 261 ? 9.609 9.803 13.704 1.00 85.81 261 THR A C 1
ATOM 2112 O O . THR A 1 261 ? 10.046 9.368 12.641 1.00 85.81 261 THR A O 1
ATOM 2115 N N . ALA A 1 262 ? 10.419 10.050 14.737 1.00 90.56 262 ALA A N 1
ATOM 2116 C CA . ALA A 1 262 ? 11.861 9.829 14.682 1.00 90.56 262 ALA A CA 1
ATOM 2117 C C . ALA A 1 262 ? 12.219 8.337 14.566 1.00 90.56 262 ALA A C 1
ATOM 2119 O O . ALA A 1 262 ? 13.132 7.980 13.819 1.00 90.56 262 ALA A O 1
ATOM 2120 N N . CYS A 1 263 ? 11.501 7.468 15.285 1.00 91.62 263 CYS A N 1
ATOM 2121 C CA . CYS A 1 263 ? 11.707 6.023 15.240 1.00 91.62 263 CYS A CA 1
ATOM 2122 C C . CYS A 1 263 ? 11.349 5.441 13.869 1.00 91.62 263 CYS A C 1
ATOM 2124 O O . CYS A 1 263 ? 12.082 4.579 13.393 1.00 91.62 263 CYS A O 1
ATOM 2126 N N . ASP A 1 264 ? 10.288 5.930 13.218 1.00 89.75 264 ASP A N 1
ATOM 2127 C CA . ASP A 1 264 ? 9.906 5.512 11.862 1.00 89.75 264 ASP A CA 1
ATOM 2128 C C . ASP A 1 264 ? 10.992 5.835 10.826 1.00 89.75 264 ASP A C 1
ATOM 2130 O O . ASP A 1 264 ? 11.496 4.945 10.137 1.00 89.75 264 ASP A O 1
ATOM 2134 N N . GLU A 1 265 ? 11.463 7.084 10.790 1.00 90.62 265 GLU A N 1
ATOM 2135 C CA . GLU A 1 265 ? 12.526 7.501 9.865 1.00 90.62 265 GLU A CA 1
ATOM 2136 C C . GLU A 1 265 ? 13.858 6.776 10.142 1.00 90.62 265 GLU A C 1
ATOM 2138 O O . GLU A 1 265 ? 14.608 6.447 9.215 1.00 90.62 265 GLU A O 1
ATOM 2143 N N . LEU A 1 266 ? 14.172 6.499 11.414 1.00 94.88 266 LEU A N 1
ATOM 2144 C CA . LEU A 1 266 ? 15.354 5.722 11.787 1.00 94.88 266 LEU A CA 1
ATOM 2145 C C . LEU A 1 266 ? 15.218 4.259 11.352 1.00 94.88 266 LEU A C 1
ATOM 2147 O O . LEU A 1 266 ? 16.139 3.715 10.736 1.00 94.88 266 LEU A O 1
ATOM 2151 N N . TYR A 1 267 ? 14.079 3.626 11.635 1.00 96.38 267 TYR A N 1
ATOM 2152 C CA . TYR A 1 267 ? 13.849 2.231 11.282 1.00 96.38 267 TYR A CA 1
ATOM 2153 C C . TYR A 1 267 ? 13.822 2.032 9.772 1.00 96.38 267 TYR A C 1
ATOM 2155 O O . TYR A 1 267 ? 14.417 1.071 9.294 1.00 96.38 267 TYR A O 1
ATOM 2163 N N . LYS A 1 268 ? 13.245 2.963 9.001 1.00 93.69 268 LYS A N 1
ATOM 2164 C CA . LYS A 1 268 ? 13.289 2.925 7.533 1.00 93.69 268 LYS A CA 1
ATOM 2165 C C . LYS A 1 268 ? 14.723 2.804 7.013 1.00 93.69 268 LYS A C 1
ATOM 2167 O O . LYS A 1 268 ? 15.005 1.965 6.158 1.00 93.69 268 LYS A O 1
ATOM 2172 N N . LYS A 1 269 ? 15.657 3.588 7.564 1.00 95.62 269 LYS A N 1
ATOM 2173 C CA . LYS A 1 269 ? 17.084 3.517 7.198 1.00 95.62 269 LYS A CA 1
ATOM 2174 C C . LYS A 1 269 ? 17.709 2.177 7.586 1.00 95.62 269 LYS A C 1
ATOM 2176 O O . LYS A 1 269 ? 18.448 1.603 6.789 1.00 95.62 269 LYS A O 1
ATOM 2181 N N . VAL A 1 270 ? 17.397 1.666 8.778 1.00 97.25 270 VAL A N 1
ATOM 2182 C CA . VAL A 1 270 ? 17.880 0.355 9.245 1.00 97.25 270 VAL A CA 1
ATOM 2183 C C . VAL A 1 270 ? 17.336 -0.773 8.365 1.00 97.25 270 VAL A C 1
ATOM 2185 O O . VAL A 1 270 ? 18.099 -1.640 7.950 1.00 97.25 270 VAL A O 1
ATOM 2188 N N . ALA A 1 271 ? 16.045 -0.752 8.034 1.00 97.06 271 ALA A N 1
ATOM 2189 C CA . ALA A 1 271 ? 15.388 -1.756 7.208 1.00 97.06 271 ALA A CA 1
ATOM 2190 C C . ALA A 1 271 ? 15.972 -1.791 5.792 1.00 97.06 271 ALA A C 1
ATOM 2192 O O . ALA A 1 271 ? 16.289 -2.876 5.309 1.00 97.06 271 ALA A O 1
ATOM 2193 N N . LEU A 1 272 ? 16.182 -0.629 5.161 1.00 95.31 272 LEU A N 1
ATOM 2194 C CA . LEU A 1 272 ? 16.850 -0.528 3.858 1.00 95.31 272 LEU A CA 1
ATOM 2195 C C . LEU A 1 272 ? 18.272 -1.090 3.915 1.00 95.31 272 LEU A C 1
ATOM 2197 O O . LEU A 1 272 ? 18.629 -1.939 3.101 1.00 95.31 272 LEU A O 1
ATOM 2201 N N . TRP A 1 273 ? 19.051 -0.690 4.925 1.00 96.25 273 TRP A N 1
ATOM 2202 C CA . TRP A 1 273 ? 20.412 -1.187 5.110 1.00 96.25 273 TRP A CA 1
ATOM 2203 C C . TRP A 1 273 ? 20.451 -2.712 5.289 1.00 96.25 273 TRP A C 1
ATOM 2205 O O . TRP A 1 273 ? 21.215 -3.390 4.602 1.00 96.25 273 TRP A O 1
ATOM 2215 N N . LEU A 1 274 ? 19.592 -3.275 6.147 1.00 97.56 274 LEU A N 1
ATOM 2216 C CA . LEU A 1 274 ? 19.480 -4.725 6.336 1.00 97.56 274 LEU A CA 1
ATOM 2217 C C . LEU A 1 274 ? 19.114 -5.434 5.029 1.00 97.56 274 LEU A C 1
ATOM 2219 O O . LEU A 1 274 ? 19.723 -6.444 4.682 1.00 97.56 274 LEU A O 1
ATOM 2223 N N . ASN A 1 275 ? 18.144 -4.900 4.288 1.00 96.12 275 ASN A N 1
ATOM 2224 C CA . ASN A 1 275 ? 17.655 -5.506 3.054 1.00 96.12 275 ASN A CA 1
ATOM 2225 C C . ASN A 1 275 ? 18.700 -5.460 1.925 1.00 96.12 275 ASN A C 1
ATOM 2227 O O . ASN A 1 275 ? 18.794 -6.394 1.125 1.00 96.12 275 ASN A O 1
ATOM 2231 N N . ASP A 1 276 ? 19.511 -4.401 1.871 1.00 94.62 276 ASP A N 1
ATOM 2232 C CA . ASP A 1 276 ? 20.647 -4.303 0.954 1.00 94.62 276 ASP A CA 1
ATOM 2233 C C . ASP A 1 276 ? 21.755 -5.302 1.321 1.00 94.62 276 ASP A C 1
ATOM 2235 O O . ASP A 1 276 ? 22.326 -5.936 0.431 1.00 94.62 276 ASP A O 1
ATOM 2239 N N . MET A 1 277 ? 22.020 -5.516 2.617 1.00 94.62 277 MET A N 1
ATOM 2240 C CA . MET A 1 277 ? 22.994 -6.517 3.082 1.00 94.62 277 MET A CA 1
ATOM 2241 C C . MET A 1 277 ? 22.533 -7.964 2.851 1.00 94.62 277 MET A C 1
ATOM 2243 O O . MET A 1 277 ? 23.356 -8.833 2.565 1.00 94.62 277 MET A O 1
ATOM 2247 N N . GLU A 1 278 ? 21.226 -8.231 2.900 1.00 95.69 278 GLU A N 1
ATOM 2248 C CA . GLU A 1 278 ? 20.640 -9.536 2.555 1.00 95.69 278 GLU A CA 1
ATOM 2249 C C . GLU A 1 278 ? 20.806 -9.900 1.066 1.00 95.69 278 GLU A C 1
ATOM 2251 O O . GLU A 1 278 ? 20.688 -11.072 0.691 1.00 95.69 278 GLU A O 1
ATOM 2256 N N . ASN A 1 279 ? 21.138 -8.919 0.218 1.00 95.00 279 ASN A N 1
ATOM 2257 C CA . ASN A 1 279 ? 21.598 -9.115 -1.154 1.00 95.00 279 ASN A CA 1
ATOM 2258 C C . ASN A 1 279 ? 20.652 -10.000 -1.994 1.00 95.00 279 ASN A C 1
ATOM 2260 O O . ASN A 1 279 ? 21.000 -11.106 -2.426 1.00 95.00 279 ASN A O 1
ATOM 2264 N N . TYR A 1 280 ? 19.415 -9.537 -2.191 1.00 94.12 280 TYR A N 1
ATOM 2265 C CA . TYR A 1 280 ? 18.417 -10.199 -3.040 1.00 94.12 280 TYR A CA 1
ATOM 2266 C C . TYR A 1 280 ? 18.769 -10.112 -4.525 1.00 94.12 280 TYR A C 1
ATOM 2268 O O . TYR A 1 280 ? 19.252 -9.084 -4.987 1.00 94.12 280 TYR A O 1
ATOM 2276 N N . ARG A 1 281 ? 18.488 -11.188 -5.273 1.00 90.06 281 ARG A N 1
ATOM 2277 C CA . ARG A 1 281 ? 18.709 -11.236 -6.727 1.00 90.06 281 ARG A CA 1
ATOM 2278 C C . ARG A 1 281 ? 17.680 -10.392 -7.476 1.00 90.06 281 ARG A C 1
ATOM 2280 O O . ARG A 1 281 ? 18.067 -9.586 -8.308 1.00 90.06 281 ARG A O 1
ATOM 2287 N N . LEU A 1 282 ? 16.396 -10.595 -7.190 1.00 90.75 282 LEU A N 1
ATOM 2288 C CA . LEU A 1 282 ? 15.285 -9.970 -7.911 1.00 90.75 282 LEU A CA 1
ATOM 2289 C C . LEU A 1 282 ? 14.765 -8.739 -7.167 1.00 90.75 282 LEU A C 1
ATOM 2291 O O . LEU A 1 282 ? 14.782 -8.706 -5.931 1.00 90.75 282 LEU A O 1
ATOM 2295 N N . GLN A 1 283 ? 14.263 -7.760 -7.920 1.00 87.88 283 GLN A N 1
ATOM 2296 C CA . GLN A 1 283 ? 13.638 -6.557 -7.365 1.00 87.88 283 GLN A CA 1
ATOM 2297 C C . GLN A 1 283 ? 12.351 -6.895 -6.595 1.00 87.88 283 GLN A C 1
ATOM 2299 O O . GLN A 1 283 ? 12.159 -6.420 -5.479 1.00 87.88 283 GLN A O 1
ATOM 2304 N N . SER A 1 284 ? 11.530 -7.808 -7.120 1.00 88.25 284 SER A N 1
ATOM 2305 C CA . SER A 1 284 ? 10.319 -8.323 -6.463 1.00 88.25 284 SER A CA 1
ATOM 2306 C C . SER A 1 284 ? 10.613 -8.950 -5.091 1.00 88.25 284 SER A C 1
ATOM 2308 O O . SER A 1 284 ? 9.927 -8.679 -4.105 1.00 88.25 284 SER A O 1
ATOM 2310 N N . ALA A 1 285 ? 11.682 -9.747 -4.992 1.00 92.12 285 ALA A N 1
ATOM 2311 C CA . ALA A 1 285 ? 12.124 -10.345 -3.733 1.00 92.12 285 ALA A CA 1
ATOM 2312 C C . ALA A 1 285 ? 12.683 -9.301 -2.752 1.00 92.12 285 ALA A C 1
ATOM 2314 O O . ALA A 1 285 ? 12.444 -9.401 -1.549 1.00 92.12 285 ALA A O 1
ATOM 2315 N N . TYR A 1 286 ? 13.405 -8.292 -3.247 1.00 93.19 286 TYR A N 1
ATOM 2316 C CA . TYR A 1 286 ? 13.857 -7.177 -2.418 1.00 93.19 286 TYR A CA 1
ATOM 2317 C C . TYR A 1 286 ? 12.668 -6.423 -1.812 1.00 93.19 286 TYR A C 1
ATOM 2319 O O . TYR A 1 286 ? 12.602 -6.266 -0.591 1.00 93.19 286 TYR A O 1
ATOM 2327 N N . GLU A 1 287 ? 11.704 -6.024 -2.647 1.00 92.00 287 GLU A N 1
ATOM 2328 C CA . GLU A 1 287 ? 10.496 -5.309 -2.229 1.00 92.00 287 GLU A CA 1
ATOM 2329 C C . GLU A 1 287 ? 9.686 -6.135 -1.226 1.00 92.00 287 GLU A C 1
ATOM 2331 O O . GLU A 1 287 ? 9.371 -5.635 -0.150 1.00 92.00 287 GLU A O 1
ATOM 2336 N N . LYS A 1 288 ? 9.460 -7.430 -1.491 1.00 94.44 288 LYS A N 1
ATOM 2337 C CA . LYS A 1 288 ? 8.804 -8.366 -0.559 1.00 94.44 288 LYS A CA 1
ATOM 2338 C C . LYS A 1 288 ? 9.354 -8.271 0.861 1.00 94.44 288 LYS A C 1
ATOM 2340 O O . LYS A 1 288 ? 8.605 -8.110 1.825 1.00 94.44 288 LYS A O 1
ATOM 2345 N N . HIS A 1 289 ? 10.663 -8.457 1.003 1.00 95.19 289 HIS A N 1
ATOM 2346 C CA . HIS A 1 289 ? 11.293 -8.545 2.315 1.00 95.19 289 HIS A CA 1
ATOM 2347 C C . HIS A 1 289 ? 11.408 -7.177 2.991 1.00 95.19 289 HIS A C 1
ATOM 2349 O O . HIS A 1 289 ? 11.356 -7.117 4.221 1.00 95.19 289 HIS A O 1
ATOM 2355 N N . LEU A 1 290 ? 11.492 -6.094 2.213 1.00 95.62 290 LEU A N 1
ATOM 2356 C CA . LEU A 1 290 ? 11.397 -4.734 2.733 1.00 95.62 290 LEU A CA 1
ATOM 2357 C C . LEU A 1 290 ? 9.991 -4.444 3.276 1.00 95.62 290 LEU A C 1
ATOM 2359 O O . LEU A 1 290 ? 9.878 -3.962 4.402 1.00 95.62 290 LEU A O 1
ATOM 2363 N N . ILE A 1 291 ? 8.938 -4.805 2.525 1.00 95.25 291 ILE A N 1
ATOM 2364 C CA . ILE A 1 291 ? 7.532 -4.677 2.944 1.00 95.25 291 ILE A CA 1
ATOM 2365 C C . ILE A 1 291 ? 7.335 -5.374 4.288 1.00 95.25 291 ILE A C 1
ATOM 2367 O O . ILE A 1 291 ? 6.849 -4.749 5.222 1.00 95.25 291 ILE A O 1
ATOM 2371 N N . ILE A 1 292 ? 7.771 -6.632 4.428 1.00 95.31 292 ILE A N 1
ATOM 2372 C CA . ILE A 1 292 ? 7.593 -7.394 5.676 1.00 95.31 292 ILE A CA 1
ATOM 2373 C C . ILE A 1 292 ? 8.252 -6.687 6.872 1.00 95.31 292 ILE A C 1
ATOM 2375 O O . ILE A 1 292 ? 7.612 -6.538 7.912 1.00 95.31 292 ILE A O 1
ATOM 2379 N N . LYS A 1 293 ? 9.506 -6.228 6.740 1.00 95.81 293 LYS A N 1
ATOM 2380 C CA . LYS A 1 293 ? 10.217 -5.534 7.831 1.00 95.81 293 LYS A CA 1
ATOM 2381 C C . LYS A 1 293 ? 9.499 -4.242 8.234 1.00 95.81 293 LYS A C 1
ATOM 2383 O O . LYS A 1 293 ? 9.202 -4.036 9.408 1.00 95.81 293 LYS A O 1
ATOM 2388 N N . MET A 1 294 ? 9.184 -3.402 7.251 1.00 94.50 294 MET A N 1
ATOM 2389 C CA . MET A 1 294 ? 8.535 -2.107 7.464 1.00 94.50 294 MET A CA 1
ATOM 2390 C C . MET A 1 294 ? 7.127 -2.243 8.036 1.00 94.50 294 MET A C 1
ATOM 2392 O O . MET A 1 294 ? 6.782 -1.533 8.971 1.00 94.50 294 MET A O 1
ATOM 2396 N N . VAL A 1 295 ? 6.324 -3.174 7.520 1.00 94.88 295 VAL A N 1
ATOM 2397 C CA . VAL A 1 295 ? 4.950 -3.403 7.978 1.00 94.88 295 VAL A CA 1
ATOM 2398 C C . VAL A 1 295 ? 4.918 -3.857 9.430 1.00 94.88 295 VAL A C 1
ATOM 2400 O O . VAL A 1 295 ? 4.104 -3.349 10.192 1.00 94.88 295 VAL A O 1
ATOM 2403 N N . LEU A 1 296 ? 5.790 -4.786 9.836 1.00 94.38 296 LEU A N 1
ATOM 2404 C CA . LEU A 1 296 ? 5.829 -5.257 11.224 1.00 94.38 296 LEU A CA 1
ATOM 2405 C C . LEU A 1 296 ? 6.166 -4.120 12.191 1.00 94.38 296 LEU A C 1
ATOM 2407 O O . LEU A 1 296 ? 5.530 -3.985 13.236 1.00 94.38 296 LEU A O 1
ATOM 2411 N N . PHE A 1 297 ? 7.134 -3.282 11.824 1.00 94.88 297 PHE A N 1
ATOM 2412 C CA . PHE A 1 297 ? 7.474 -2.098 12.601 1.00 94.88 297 PHE A CA 1
ATOM 2413 C C . PHE A 1 297 ? 6.335 -1.090 12.642 1.00 94.88 297 PHE A C 1
ATOM 2415 O O . PHE A 1 297 ? 5.927 -0.662 13.720 1.00 94.88 297 PHE A O 1
ATOM 2422 N N . GLN A 1 298 ? 5.773 -0.767 11.483 1.00 92.12 298 GLN A N 1
ATOM 2423 C CA . GLN A 1 298 ? 4.721 0.226 11.384 1.00 92.12 298 GLN A CA 1
ATOM 2424 C C . GLN A 1 298 ? 3.432 -0.214 12.072 1.00 92.12 298 GLN A C 1
ATOM 2426 O O . GLN A 1 298 ? 2.730 0.619 12.640 1.00 92.12 298 GLN A O 1
ATOM 2431 N N . PHE A 1 299 ? 3.143 -1.515 12.073 1.00 92.75 299 PHE A N 1
ATOM 2432 C CA . PHE A 1 299 ? 2.038 -2.094 12.819 1.00 92.75 299 PHE A CA 1
ATOM 2433 C C . PHE A 1 299 ? 2.174 -1.782 14.315 1.00 92.75 299 PHE A C 1
ATOM 2435 O O . PHE A 1 299 ? 1.259 -1.230 14.925 1.00 92.75 299 PHE A O 1
ATOM 2442 N N . VAL A 1 300 ? 3.338 -2.066 14.905 1.00 92.00 300 VAL A N 1
ATOM 2443 C CA . VAL A 1 300 ? 3.593 -1.737 16.314 1.00 92.00 300 VAL A CA 1
ATOM 2444 C C . VAL A 1 300 ? 3.539 -0.224 16.524 1.00 92.00 300 VAL A C 1
ATOM 2446 O O . VAL A 1 300 ? 2.839 0.245 17.414 1.00 92.00 300 VAL A O 1
ATOM 2449 N N . ASN A 1 301 ? 4.195 0.552 15.667 1.00 88.38 301 ASN A N 1
ATOM 2450 C CA . ASN A 1 301 ? 4.263 2.004 15.798 1.00 88.38 301 ASN A CA 1
ATOM 2451 C C . ASN A 1 301 ? 2.880 2.689 15.722 1.00 88.38 301 ASN A C 1
ATOM 2453 O O . ASN A 1 301 ? 2.636 3.668 16.423 1.00 88.38 301 ASN A O 1
ATOM 2457 N N . SER A 1 302 ? 1.963 2.162 14.903 1.00 87.94 302 SER A N 1
ATOM 2458 C CA . SER A 1 302 ? 0.648 2.776 14.650 1.00 87.94 302 SER A CA 1
ATOM 2459 C C . SER A 1 302 ? -0.449 2.263 15.583 1.00 87.94 302 SER A C 1
ATOM 2461 O O . SER A 1 302 ? -1.316 3.035 15.989 1.00 87.94 302 SER A O 1
ATOM 2463 N N . TYR A 1 303 ? -0.437 0.971 15.932 1.00 90.94 303 TYR A N 1
ATOM 2464 C CA . TYR A 1 303 ? -1.551 0.350 16.657 1.00 90.94 303 TYR A CA 1
ATOM 2465 C C . TYR A 1 303 ? -1.259 0.041 18.117 1.00 90.94 303 TYR A C 1
ATOM 2467 O O . TYR A 1 303 ? -2.203 -0.149 18.878 1.00 90.94 303 TYR A O 1
ATOM 2475 N N . LEU A 1 304 ? 0.004 -0.037 18.547 1.00 89.19 304 LEU A N 1
ATOM 2476 C CA . LEU A 1 304 ? 0.322 -0.494 19.903 1.00 89.19 304 LEU A CA 1
ATOM 2477 C C . LEU A 1 304 ? -0.295 0.408 20.985 1.00 89.19 304 LEU A C 1
ATOM 2479 O O . LEU A 1 304 ? -0.743 -0.090 22.017 1.00 89.19 304 LEU A O 1
ATOM 2483 N N . SER A 1 305 ? -0.390 1.712 20.726 1.00 86.69 305 SER A N 1
ATOM 2484 C CA . SER A 1 305 ? -1.061 2.673 21.608 1.00 86.69 305 SER A CA 1
ATOM 2485 C C . SER A 1 305 ? -2.560 2.381 21.735 1.00 86.69 305 SER A C 1
ATOM 2487 O O . SER A 1 305 ? -3.098 2.374 22.842 1.00 86.69 305 SER A O 1
ATOM 2489 N N . LEU A 1 306 ? -3.218 2.064 20.619 1.00 89.56 306 LEU A N 1
ATOM 2490 C CA . LEU A 1 306 ? -4.625 1.668 20.564 1.00 89.56 306 LEU A CA 1
ATOM 2491 C C . LEU A 1 306 ? -4.851 0.321 21.261 1.00 89.56 306 LEU A C 1
ATOM 2493 O O . LEU A 1 306 ? -5.798 0.183 22.032 1.00 89.56 306 LEU A O 1
ATOM 2497 N N . PHE A 1 307 ? -3.953 -0.649 21.065 1.00 91.31 307 PHE A N 1
ATOM 2498 C CA . PHE A 1 307 ? -3.986 -1.921 21.788 1.00 91.31 307 PHE A CA 1
ATOM 2499 C C . PHE A 1 307 ? -3.835 -1.713 23.297 1.00 91.31 307 PHE A C 1
ATOM 2501 O O . PHE A 1 307 ? -4.595 -2.280 24.077 1.00 91.31 307 PHE A O 1
ATOM 2508 N N . TYR A 1 308 ? -2.905 -0.866 23.730 1.00 88.50 308 TYR A N 1
ATOM 2509 C CA . TYR A 1 308 ? -2.729 -0.564 25.148 1.00 88.50 308 TYR A CA 1
ATOM 2510 C C . TYR A 1 308 ? -3.998 0.056 25.758 1.00 88.50 308 TYR A C 1
ATOM 2512 O O . TYR A 1 308 ? -4.495 -0.414 26.781 1.00 88.50 308 TYR A O 1
ATOM 2520 N N . ILE A 1 309 ? -4.584 1.059 25.101 1.00 86.62 309 ILE A N 1
ATOM 2521 C CA . ILE A 1 309 ? -5.794 1.729 25.598 1.00 86.62 309 ILE A CA 1
ATOM 2522 C C . ILE A 1 309 ? -7.001 0.780 25.597 1.00 86.62 309 ILE A C 1
ATOM 2524 O O . ILE A 1 309 ? -7.698 0.672 26.605 1.00 86.62 309 ILE A O 1
ATOM 2528 N N . GLY A 1 310 ? -7.234 0.063 24.496 1.00 86.75 310 GLY A N 1
ATOM 2529 C CA . GLY A 1 310 ? -8.406 -0.798 24.342 1.00 86.75 310 GLY A CA 1
ATOM 2530 C C . GLY A 1 310 ? -8.356 -2.078 25.179 1.00 86.75 310 GLY A C 1
ATOM 2531 O O . GLY A 1 310 ? -9.382 -2.510 25.698 1.00 86.75 310 GLY A O 1
ATOM 2532 N N . PHE A 1 311 ? -7.176 -2.685 25.338 1.00 87.88 311 PHE A N 1
ATOM 2533 C CA . PHE A 1 311 ? -7.043 -4.022 25.929 1.00 87.88 311 PHE A CA 1
ATOM 2534 C C . PHE A 1 311 ? -6.539 -3.992 27.372 1.00 87.88 311 PHE A C 1
ATOM 2536 O O . PHE A 1 311 ? -6.999 -4.802 28.179 1.00 87.88 311 PHE A O 1
ATOM 2543 N N . TYR A 1 312 ? -5.608 -3.086 27.693 1.00 87.38 312 TYR A N 1
ATOM 2544 C CA . TYR A 1 312 ? -5.024 -2.976 29.031 1.00 87.38 312 TYR A CA 1
ATOM 2545 C C . TYR A 1 312 ? -5.785 -1.970 29.899 1.00 87.38 312 TYR A C 1
ATOM 2547 O O . TYR A 1 312 ? -6.285 -2.347 30.956 1.00 87.38 312 TYR A O 1
ATOM 2555 N N . LEU A 1 313 ? -5.935 -0.720 29.435 1.00 84.44 313 LEU A N 1
ATOM 2556 C CA . LEU A 1 313 ? -6.686 0.306 30.176 1.00 84.44 313 LEU A CA 1
ATOM 2557 C C . LEU A 1 313 ? -8.205 0.099 30.108 1.00 84.44 313 LEU A C 1
ATOM 2559 O O . LEU A 1 313 ? -8.913 0.511 31.022 1.00 84.44 313 LEU A O 1
ATOM 2563 N N . LYS A 1 314 ? -8.694 -0.548 29.041 1.00 85.50 314 LYS A N 1
ATOM 2564 C CA . LYS A 1 314 ? -10.121 -0.791 28.765 1.00 85.50 314 LYS A CA 1
ATOM 2565 C C . LYS A 1 314 ? -10.960 0.491 28.688 1.00 85.50 314 LYS A C 1
ATOM 2567 O O . LYS A 1 314 ? -12.144 0.486 29.014 1.00 85.50 314 LYS A O 1
ATOM 2572 N N . ASP A 1 315 ? -10.351 1.583 28.234 1.00 84.94 315 ASP A N 1
ATOM 2573 C CA . ASP A 1 315 ? -11.011 2.881 28.089 1.00 84.94 315 ASP A CA 1
ATOM 2574 C C . ASP A 1 315 ? -11.494 3.066 26.642 1.00 84.94 315 ASP A C 1
ATOM 2576 O O . ASP A 1 315 ? -10.734 3.443 25.745 1.00 84.94 315 ASP A O 1
ATOM 2580 N N . MET A 1 316 ? -12.767 2.741 26.406 1.00 83.00 316 MET A N 1
ATOM 2581 C CA . MET A 1 316 ? -13.360 2.764 25.064 1.00 83.00 316 MET A CA 1
ATOM 2582 C C . MET A 1 316 ? -13.567 4.183 24.529 1.00 83.00 316 MET A C 1
ATOM 2584 O O . MET A 1 316 ? -13.527 4.380 23.316 1.00 83.00 316 MET A O 1
ATOM 2588 N N . GLU A 1 317 ? -13.761 5.178 25.396 1.00 84.50 317 GLU A N 1
ATOM 2589 C CA . GLU A 1 317 ? -13.900 6.573 24.967 1.00 84.50 317 GLU A CA 1
ATOM 2590 C C . GLU A 1 317 ? -12.562 7.108 24.465 1.00 84.50 317 GLU A C 1
ATOM 2592 O O . GLU A 1 317 ? -12.479 7.587 23.333 1.00 84.50 317 GLU A O 1
ATOM 2597 N N . ARG A 1 318 ? -11.482 6.907 25.233 1.00 84.81 318 ARG A N 1
ATOM 2598 C CA . ARG A 1 318 ? -10.129 7.283 24.792 1.00 84.81 318 ARG A CA 1
ATOM 2599 C C . ARG A 1 318 ? -9.707 6.554 23.525 1.00 84.81 318 ARG A C 1
ATOM 2601 O O . ARG A 1 318 ? -9.007 7.137 22.698 1.00 84.81 318 ARG A O 1
ATOM 2608 N N . LEU A 1 319 ? -10.115 5.294 23.364 1.00 86.31 319 LEU A N 1
ATOM 2609 C CA . LEU A 1 319 ? -9.851 4.533 22.146 1.00 86.31 319 LEU A CA 1
ATOM 2610 C C . LEU A 1 319 ? -10.525 5.184 20.929 1.00 86.31 319 LEU A C 1
ATOM 2612 O O . LEU A 1 319 ? -9.859 5.396 19.917 1.00 86.31 319 LEU A O 1
ATOM 2616 N N . LYS A 1 320 ? -11.815 5.538 21.036 1.00 86.00 320 LYS A N 1
ATOM 2617 C CA . LYS A 1 320 ? -12.573 6.222 19.971 1.00 86.00 320 LYS A CA 1
ATOM 2618 C C . LYS A 1 320 ? -11.958 7.579 19.632 1.00 86.00 320 LYS A C 1
ATOM 2620 O O . LYS A 1 320 ? -11.727 7.865 18.459 1.00 86.00 320 LYS A O 1
ATOM 2625 N N . GLU A 1 321 ? -11.654 8.390 20.646 1.00 85.44 321 GLU A N 1
ATOM 2626 C CA . GLU A 1 321 ? -11.025 9.702 20.466 1.00 85.44 321 GLU A CA 1
ATOM 2627 C C . GLU A 1 321 ? -9.674 9.589 19.758 1.00 85.44 321 GLU A C 1
ATOM 2629 O O . GLU A 1 321 ? -9.423 10.298 18.783 1.00 85.44 321 GLU A O 1
ATOM 2634 N N . LEU A 1 322 ? -8.802 8.683 20.217 1.00 84.88 322 LEU A N 1
ATOM 2635 C CA . LEU A 1 322 ? -7.481 8.518 19.623 1.00 84.88 322 LEU A CA 1
ATOM 2636 C C . LEU A 1 322 ? -7.578 7.981 18.196 1.00 84.88 322 LEU A C 1
ATOM 2638 O O . LEU A 1 322 ? -6.848 8.453 17.332 1.00 84.88 322 LEU A O 1
ATOM 2642 N N . LEU A 1 323 ? -8.487 7.044 17.923 1.00 85.56 323 LEU A N 1
ATOM 2643 C CA . LEU A 1 323 ? -8.673 6.506 16.580 1.00 85.56 323 LEU A CA 1
ATOM 2644 C C . LEU A 1 323 ? -9.194 7.568 15.608 1.00 85.56 323 LEU A C 1
ATOM 2646 O O . LEU A 1 323 ? -8.686 7.661 14.490 1.00 85.56 323 LEU A O 1
ATOM 2650 N N . LEU A 1 324 ? -10.140 8.408 16.037 1.00 84.38 324 LEU A N 1
ATOM 2651 C CA . LEU A 1 324 ? -10.620 9.545 15.252 1.00 84.38 324 LEU A CA 1
ATOM 2652 C C . LEU A 1 324 ? -9.487 10.544 14.977 1.00 84.38 324 LEU A C 1
ATOM 2654 O O . LEU A 1 324 ? -9.279 10.946 13.833 1.00 84.38 324 LEU A O 1
ATOM 2658 N N . ILE A 1 325 ? -8.725 10.910 16.014 1.00 82.75 325 ILE A N 1
ATOM 2659 C CA . ILE A 1 325 ? -7.594 11.834 15.887 1.00 82.75 325 ILE A CA 1
ATOM 2660 C C . ILE A 1 325 ? -6.541 11.256 14.947 1.00 82.75 325 ILE A C 1
ATOM 2662 O O . ILE A 1 325 ? -6.112 11.962 14.043 1.00 82.75 325 ILE A O 1
ATOM 2666 N N . LEU A 1 326 ? -6.121 10.002 15.116 1.00 80.56 326 LEU A N 1
ATOM 2667 C CA . LEU A 1 326 ? -5.105 9.379 14.264 1.00 80.56 326 LEU A CA 1
ATOM 2668 C C . LEU A 1 326 ? -5.586 9.279 12.814 1.00 80.56 326 LEU A C 1
ATOM 2670 O O . LEU A 1 326 ? -4.852 9.685 11.918 1.00 80.56 326 LEU A O 1
ATOM 2674 N N . SER A 1 327 ? -6.830 8.846 12.592 1.00 74.06 327 SER A N 1
ATOM 2675 C CA . SER A 1 327 ? -7.398 8.703 11.245 1.00 74.06 327 SER A CA 1
ATOM 2676 C C . SER A 1 327 ? -7.517 10.039 10.507 1.00 74.06 327 SER A C 1
ATOM 2678 O O . SER A 1 327 ? -7.301 10.082 9.306 1.00 74.06 327 SER A O 1
ATOM 2680 N N . LEU A 1 328 ? -7.845 11.136 11.200 1.00 76.81 328 LEU A N 1
ATOM 2681 C CA . LEU A 1 328 ? -7.986 12.457 10.571 1.00 76.81 328 LEU A CA 1
ATOM 2682 C C . LEU A 1 328 ? -6.658 13.226 10.487 1.00 76.81 328 LEU A C 1
ATOM 2684 O O . LEU A 1 328 ? -6.364 13.869 9.479 1.00 76.81 328 LEU A O 1
ATOM 2688 N N . SER A 1 329 ? -5.855 13.196 11.554 1.00 71.38 329 SER A N 1
ATOM 2689 C CA . SER A 1 329 ? -4.632 14.004 11.656 1.00 71.38 329 SER A CA 1
ATOM 2690 C C . SER A 1 329 ? -3.484 13.460 10.813 1.00 71.38 329 SER A C 1
ATOM 2692 O O . SER A 1 329 ? -2.738 14.262 10.253 1.00 71.38 329 SER A O 1
ATOM 2694 N N . GLN A 1 330 ? -3.349 12.134 10.679 1.00 72.00 330 GLN A N 1
ATOM 2695 C CA . GLN A 1 330 ? -2.300 11.535 9.846 1.00 72.00 330 GLN A CA 1
ATOM 2696 C C . GLN A 1 330 ? -2.526 11.871 8.371 1.00 72.00 330 GLN A C 1
ATOM 2698 O O . GLN A 1 330 ? -1.606 12.352 7.711 1.00 72.00 330 GLN A O 1
ATOM 2703 N N . SER A 1 331 ? -3.765 11.733 7.903 1.00 70.38 331 SER A N 1
ATOM 2704 C CA . SER A 1 331 ? -4.170 12.078 6.541 1.00 70.38 331 SER A CA 1
ATOM 2705 C C . SER A 1 331 ? -3.914 13.547 6.203 1.00 70.38 331 SER A C 1
ATOM 2707 O O . SER A 1 331 ? -3.262 13.863 5.210 1.00 70.38 331 SER A O 1
ATOM 2709 N N . LEU A 1 332 ? -4.343 14.472 7.069 1.00 73.81 332 LEU A N 1
ATOM 2710 C CA . LEU A 1 332 ? -4.153 15.903 6.826 1.00 73.81 332 LEU A CA 1
ATOM 2711 C C . LEU A 1 332 ? -2.670 16.309 6.870 1.00 73.81 332 LEU A C 1
ATOM 2713 O O . LEU A 1 332 ? -2.203 17.066 6.015 1.00 73.81 332 LEU A O 1
ATOM 2717 N N . ALA A 1 333 ? -1.908 15.795 7.840 1.00 74.38 333 ALA A N 1
ATOM 2718 C CA . ALA A 1 333 ? -0.476 16.067 7.935 1.00 74.38 333 ALA A CA 1
ATOM 2719 C C . ALA A 1 333 ? 0.285 15.539 6.708 1.00 74.38 333 ALA A C 1
ATOM 2721 O O . ALA A 1 333 ? 1.196 16.213 6.218 1.00 74.38 333 ALA A O 1
ATOM 2722 N N . ARG A 1 334 ? -0.103 14.368 6.185 1.00 72.94 334 ARG A N 1
ATOM 2723 C CA . ARG A 1 334 ? 0.496 13.778 4.985 1.00 72.94 334 ARG A CA 1
ATOM 2724 C C . ARG A 1 334 ? 0.169 14.588 3.736 1.00 72.94 334 ARG A C 1
ATOM 2726 O O . ARG A 1 334 ? 1.098 14.978 3.034 1.00 72.94 334 ARG A O 1
ATOM 2733 N N . GLN A 1 335 ? -1.097 14.932 3.502 1.00 77.25 335 GLN A N 1
ATOM 2734 C CA . GLN A 1 335 ? -1.504 15.757 2.354 1.00 77.25 335 GLN A CA 1
ATOM 2735 C C . GLN A 1 335 ? -0.750 17.097 2.321 1.00 77.25 335 GLN A C 1
ATOM 2737 O O . GLN A 1 335 ? -0.264 17.531 1.271 1.00 77.25 335 GLN A O 1
ATOM 2742 N N . LEU A 1 336 ? -0.549 17.720 3.488 1.00 78.06 336 LEU A N 1
ATOM 2743 C CA . LEU A 1 336 ? 0.281 18.918 3.610 1.00 78.06 336 LEU A CA 1
ATOM 2744 C C . LEU A 1 336 ? 1.760 18.641 3.288 1.00 78.06 336 LEU A C 1
ATOM 2746 O O . LEU A 1 336 ? 2.355 19.376 2.499 1.00 78.06 336 LEU A O 1
ATOM 2750 N N . ARG A 1 337 ? 2.359 17.596 3.878 1.00 79.31 337 ARG A N 1
ATOM 2751 C CA . ARG A 1 337 ? 3.791 17.265 3.732 1.00 79.31 337 ARG A CA 1
ATOM 2752 C C . ARG A 1 337 ? 4.160 16.762 2.334 1.00 79.31 337 ARG A C 1
ATOM 2754 O O . ARG A 1 337 ? 5.276 17.025 1.890 1.00 79.31 337 ARG A O 1
ATOM 2761 N N . GLU A 1 338 ? 3.278 16.026 1.666 1.00 76.19 338 GLU A N 1
ATOM 2762 C CA . GLU A 1 338 ? 3.609 15.268 0.454 1.00 76.19 338 GLU A CA 1
ATOM 2763 C C . GLU A 1 338 ? 3.033 15.851 -0.833 1.00 76.19 338 GLU A C 1
ATOM 2765 O O . GLU A 1 338 ? 3.700 15.767 -1.863 1.00 76.19 338 GLU A O 1
ATOM 2770 N N . ALA A 1 339 ? 1.862 16.490 -0.795 1.00 72.38 339 ALA A N 1
ATOM 2771 C CA . ALA A 1 339 ? 1.283 17.112 -1.985 1.00 72.38 339 ALA A CA 1
ATOM 2772 C C . ALA A 1 339 ? 1.586 18.616 -2.041 1.00 72.38 339 ALA A C 1
ATOM 2774 O O . ALA A 1 339 ? 2.154 19.113 -3.016 1.00 72.38 339 ALA A O 1
ATOM 2775 N N . LEU A 1 340 ? 1.249 19.353 -0.978 1.00 76.81 340 LEU A N 1
ATOM 2776 C CA . LEU A 1 340 ? 1.305 20.819 -0.994 1.00 76.81 340 LEU A CA 1
ATOM 2777 C C . LEU A 1 340 ? 2.720 21.362 -0.779 1.00 76.81 340 LEU A C 1
ATOM 2779 O O . LEU A 1 340 ? 3.182 22.208 -1.548 1.00 76.81 340 LEU A O 1
ATOM 2783 N N . LEU A 1 341 ? 3.431 20.869 0.238 1.00 82.06 341 LEU A N 1
ATOM 2784 C CA . LEU A 1 341 ? 4.753 21.380 0.597 1.00 82.06 341 LEU A CA 1
ATOM 2785 C C . LEU A 1 341 ? 5.783 21.234 -0.542 1.00 82.06 341 LEU A C 1
ATOM 2787 O O . LEU A 1 341 ? 6.437 22.234 -0.845 1.00 82.06 341 LEU A O 1
ATOM 2791 N N . PRO A 1 342 ? 5.926 20.080 -1.231 1.00 80.94 342 PRO A N 1
ATOM 2792 C CA . PRO A 1 342 ? 6.901 19.949 -2.314 1.00 80.94 342 PRO A CA 1
ATOM 2793 C C . PRO A 1 342 ? 6.563 20.841 -3.507 1.00 80.94 342 PRO A C 1
ATOM 2795 O O . PRO A 1 342 ? 7.463 21.454 -4.071 1.00 80.94 342 PRO A O 1
ATOM 2798 N N . SER A 1 343 ? 5.276 20.979 -3.845 1.00 76.88 343 SER A N 1
ATOM 2799 C CA . SER A 1 343 ? 4.824 21.863 -4.924 1.00 76.88 343 SER A CA 1
ATOM 2800 C C . SER A 1 343 ? 5.163 23.327 -4.627 1.00 76.88 343 SER A C 1
ATOM 2802 O O . SER A 1 343 ? 5.686 24.029 -5.492 1.00 76.88 343 SER A O 1
ATOM 2804 N N . ILE A 1 344 ? 4.904 23.796 -3.402 1.00 83.62 344 ILE A N 1
ATOM 2805 C CA . ILE A 1 344 ? 5.212 25.173 -2.988 1.00 83.62 344 ILE A CA 1
ATOM 2806 C C . ILE A 1 344 ? 6.727 25.402 -2.966 1.00 83.62 344 ILE A C 1
ATOM 2808 O O . ILE A 1 344 ? 7.205 26.398 -3.509 1.00 83.62 344 ILE A O 1
ATOM 2812 N N . LEU A 1 345 ? 7.494 24.477 -2.380 1.00 84.00 345 LEU A N 1
ATOM 2813 C CA . LEU A 1 345 ? 8.955 24.572 -2.320 1.00 84.00 345 LEU A CA 1
ATOM 2814 C C . LEU A 1 345 ? 9.588 24.561 -3.713 1.00 84.00 345 LEU A C 1
ATOM 2816 O O . LEU A 1 345 ? 10.506 25.340 -3.959 1.00 84.00 345 LEU A O 1
ATOM 2820 N N . LEU A 1 346 ? 9.086 23.729 -4.628 1.00 82.56 346 LEU A N 1
ATOM 2821 C CA . LEU A 1 346 ? 9.538 23.695 -6.015 1.00 82.56 346 LEU A CA 1
ATOM 2822 C C . LEU A 1 346 ? 9.267 25.035 -6.707 1.00 82.56 346 LEU A C 1
ATOM 2824 O O . LEU A 1 346 ? 10.179 25.604 -7.303 1.00 82.56 346 LEU A O 1
ATOM 2828 N N . HIS A 1 347 ? 8.056 25.586 -6.572 1.00 83.75 347 HIS A N 1
ATOM 2829 C CA . HIS A 1 347 ? 7.727 26.900 -7.132 1.00 83.75 347 HIS A CA 1
ATOM 2830 C C . HIS A 1 347 ? 8.605 28.020 -6.561 1.00 83.75 347 HIS A C 1
ATOM 2832 O O . HIS A 1 347 ? 9.110 28.851 -7.320 1.00 83.75 347 HIS A O 1
ATOM 2838 N N . LEU A 1 348 ? 8.845 28.024 -5.247 1.00 84.94 348 LEU A N 1
ATOM 2839 C CA . LEU A 1 348 ? 9.757 28.972 -4.609 1.00 84.94 348 LEU A CA 1
ATOM 2840 C C . LEU A 1 348 ? 11.189 28.801 -5.132 1.00 84.94 348 LEU A C 1
ATOM 2842 O O . LEU A 1 348 ? 11.817 29.787 -5.513 1.00 84.94 348 LEU A O 1
ATOM 2846 N N . HIS A 1 349 ? 11.694 27.571 -5.226 1.00 83.56 349 HIS A N 1
ATOM 2847 C CA . HIS A 1 349 ? 13.040 27.292 -5.721 1.00 83.56 349 HIS A CA 1
ATOM 2848 C C . HIS A 1 349 ? 13.228 27.742 -7.177 1.00 83.56 349 HIS A C 1
ATOM 2850 O O . HIS A 1 349 ? 14.191 28.445 -7.484 1.00 83.56 349 HIS A O 1
ATOM 2856 N N . LEU A 1 350 ? 12.272 27.432 -8.057 1.00 82.38 350 LEU A N 1
ATOM 2857 C CA . LEU A 1 350 ? 12.280 27.880 -9.451 1.00 82.38 350 LEU A CA 1
ATOM 2858 C C . LEU A 1 350 ? 12.219 29.410 -9.556 1.00 82.38 350 LEU A C 1
ATOM 2860 O O . LEU A 1 350 ? 12.973 30.002 -10.329 1.00 82.38 350 LEU A O 1
ATOM 2864 N N . SER A 1 351 ? 11.391 30.067 -8.734 1.00 81.50 351 SER A N 1
ATOM 2865 C CA . SER A 1 351 ? 11.306 31.533 -8.698 1.00 81.50 351 SER A CA 1
ATOM 2866 C C . SER A 1 351 ? 12.623 32.183 -8.253 1.00 81.50 351 SER A C 1
ATOM 2868 O O . SER A 1 351 ? 13.040 33.193 -8.821 1.00 81.50 351 SER A O 1
ATOM 2870 N N . LEU A 1 352 ? 13.338 31.564 -7.305 1.00 84.69 352 LEU A N 1
ATOM 2871 C CA . LEU A 1 352 ? 14.659 32.007 -6.856 1.00 84.69 352 LEU A CA 1
ATOM 2872 C C . LEU A 1 352 ? 15.718 31.824 -7.949 1.00 84.69 352 LEU A C 1
ATOM 2874 O O . LEU A 1 352 ? 16.554 32.710 -8.136 1.00 84.69 352 LEU A O 1
ATOM 2878 N N . ILE A 1 353 ? 15.698 30.704 -8.683 1.00 79.62 353 ILE A N 1
ATOM 2879 C CA . ILE A 1 353 ? 16.612 30.472 -9.815 1.00 79.62 353 ILE A CA 1
ATOM 2880 C C . ILE A 1 353 ? 16.369 31.514 -10.907 1.00 79.62 353 ILE A C 1
ATOM 2882 O O . ILE A 1 353 ? 17.325 32.130 -11.386 1.00 79.62 353 ILE A O 1
ATOM 2886 N N . PHE A 1 354 ? 15.103 31.751 -11.255 1.00 77.69 354 PHE A N 1
ATOM 2887 C CA . PHE A 1 354 ? 14.715 32.762 -12.229 1.00 77.69 354 PHE A CA 1
ATOM 2888 C C . PHE A 1 354 ? 15.179 34.159 -11.799 1.00 77.69 354 PHE A C 1
ATOM 2890 O O . PHE A 1 354 ? 15.858 34.838 -12.567 1.00 77.69 354 PHE A O 1
ATOM 2897 N N . LEU A 1 355 ? 14.929 34.552 -10.544 1.00 82.62 355 LEU A N 1
ATOM 2898 C CA . LEU A 1 355 ? 15.383 35.834 -9.998 1.00 82.62 355 LEU A CA 1
ATOM 2899 C C . LEU A 1 355 ? 16.913 35.969 -10.059 1.00 82.62 355 LEU A C 1
ATOM 2901 O O . LEU A 1 355 ? 17.425 37.010 -10.463 1.00 82.62 355 LEU A O 1
ATOM 2905 N N . ARG A 1 356 ? 17.665 34.912 -9.722 1.00 81.75 356 ARG A N 1
ATOM 2906 C CA . ARG A 1 356 ? 19.137 34.897 -9.819 1.00 81.75 356 ARG A CA 1
ATOM 2907 C C . ARG A 1 356 ? 19.640 35.004 -11.262 1.00 81.75 356 ARG A C 1
ATOM 2909 O O . ARG A 1 356 ? 20.656 35.660 -11.492 1.00 81.75 356 ARG A O 1
ATOM 2916 N N . ARG A 1 357 ? 18.996 34.344 -12.235 1.00 79.00 357 ARG A N 1
ATOM 2917 C CA . ARG A 1 357 ? 19.335 34.479 -13.669 1.00 79.00 357 ARG A CA 1
ATOM 2918 C C . ARG A 1 357 ? 19.019 35.894 -14.163 1.00 79.00 357 ARG A C 1
ATOM 2920 O O . ARG A 1 357 ? 19.869 36.502 -14.801 1.00 79.00 357 ARG A O 1
ATOM 2927 N N . LEU A 1 358 ? 17.873 36.451 -13.775 1.00 80.25 358 LEU A N 1
ATOM 2928 C CA . LEU A 1 358 ? 17.454 37.803 -14.144 1.00 80.25 358 LEU A CA 1
ATOM 2929 C C . LEU A 1 358 ? 18.386 38.875 -13.561 1.00 80.25 358 LEU A C 1
ATOM 2931 O O . LEU A 1 358 ? 18.826 39.754 -14.292 1.00 80.25 358 LEU A O 1
ATOM 2935 N N . LEU A 1 359 ? 18.782 38.761 -12.289 1.00 81.50 359 LEU A N 1
ATOM 2936 C CA . LEU A 1 359 ? 19.769 39.659 -11.674 1.00 81.50 359 LEU A CA 1
ATOM 2937 C C . LEU A 1 359 ? 21.131 39.602 -12.385 1.00 81.50 359 LEU A C 1
ATOM 2939 O O . LEU A 1 359 ? 21.739 40.645 -12.617 1.00 81.50 359 LEU A O 1
ATOM 2943 N N . ARG A 1 360 ? 21.601 38.407 -12.775 1.00 77.88 360 ARG A N 1
ATOM 2944 C CA . ARG A 1 360 ? 22.845 38.241 -13.553 1.00 77.88 360 ARG A CA 1
ATOM 2945 C C . ARG A 1 360 ? 22.735 38.825 -14.962 1.00 77.88 360 ARG A C 1
ATOM 2947 O O . ARG A 1 360 ? 23.668 39.477 -15.426 1.00 77.88 360 ARG A O 1
ATOM 2954 N N . PHE A 1 361 ? 21.593 38.651 -15.618 1.00 76.88 361 PHE A N 1
ATOM 2955 C CA . PHE A 1 361 ? 21.308 39.261 -16.916 1.00 76.88 361 PHE A CA 1
ATOM 2956 C C . PHE A 1 361 ? 21.265 40.798 -16.828 1.00 76.88 361 PHE A C 1
ATOM 2958 O O . PHE A 1 361 ? 21.882 41.496 -17.627 1.00 76.88 361 PHE A O 1
ATOM 2965 N N . CYS A 1 362 ? 20.627 41.354 -15.794 1.00 76.44 362 CYS A N 1
ATOM 2966 C CA . CYS A 1 362 ? 20.648 42.794 -15.538 1.00 76.44 362 CYS A CA 1
ATOM 2967 C C . CYS A 1 362 ? 22.063 43.312 -15.231 1.00 76.44 362 CYS A C 1
ATOM 2969 O O . CYS A 1 362 ? 22.419 44.396 -15.687 1.00 76.44 362 CYS A O 1
ATOM 2971 N N . TRP A 1 363 ? 22.878 42.550 -14.493 1.00 72.81 363 TRP A N 1
ATOM 2972 C CA . TRP A 1 363 ? 24.269 42.909 -14.196 1.00 72.81 363 TRP A CA 1
ATOM 2973 C C . TRP A 1 363 ? 25.135 42.953 -15.460 1.00 72.81 363 TRP A C 1
ATOM 2975 O O . TRP A 1 363 ? 25.852 43.925 -15.683 1.00 72.81 363 TRP A O 1
ATOM 2985 N N . THR A 1 364 ? 25.034 41.939 -16.320 1.00 68.06 364 THR A N 1
ATOM 2986 C CA . THR A 1 364 ? 25.783 41.871 -17.588 1.00 68.06 364 THR A CA 1
ATOM 2987 C C . THR A 1 364 ? 25.383 42.995 -18.549 1.00 68.06 364 THR A C 1
ATOM 2989 O O . THR A 1 364 ? 26.257 43.682 -19.077 1.00 68.06 364 THR A O 1
ATOM 2992 N N . LEU A 1 365 ? 24.084 43.292 -18.677 1.00 70.00 365 LEU A N 1
ATOM 2993 C CA . LEU A 1 365 ? 23.600 44.453 -19.437 1.00 70.00 365 LEU A CA 1
ATOM 2994 C C . LEU A 1 365 ? 24.038 45.799 -18.836 1.00 70.00 365 LEU A C 1
ATOM 2996 O O . LEU A 1 365 ? 24.335 46.744 -19.572 1.00 70.00 365 LEU A O 1
ATOM 3000 N N . GLY A 1 366 ? 24.075 45.903 -17.505 1.00 57.94 366 GLY A N 1
ATOM 3001 C CA . GLY A 1 366 ? 24.516 47.101 -16.790 1.00 57.94 366 GLY A CA 1
ATOM 3002 C C . GLY A 1 366 ? 26.001 47.401 -16.997 1.00 57.94 366 GLY A C 1
ATOM 3003 O O . GLY A 1 366 ? 26.368 48.556 -17.205 1.00 57.94 366 GLY A O 1
ATOM 3004 N N . VAL A 1 367 ? 26.848 46.368 -17.026 1.00 56.81 367 VAL A N 1
ATOM 3005 C CA . VAL A 1 367 ? 28.291 46.495 -17.291 1.00 56.81 367 VAL A CA 1
ATOM 3006 C C . VAL A 1 367 ? 28.564 46.890 -18.749 1.00 56.81 367 VAL A C 1
ATOM 3008 O O . VAL A 1 367 ? 29.415 47.747 -18.989 1.00 56.81 367 VAL A O 1
ATOM 3011 N N . SER A 1 368 ? 27.794 46.385 -19.722 1.00 51.09 368 SER A N 1
ATOM 3012 C CA . SER A 1 368 ? 27.932 46.794 -21.133 1.00 51.09 368 SER A CA 1
ATOM 3013 C C . SER A 1 368 ? 27.619 48.275 -21.392 1.00 51.09 368 SER A C 1
ATOM 3015 O O . SER A 1 368 ? 28.162 48.846 -22.334 1.00 51.09 368 SER A O 1
ATOM 3017 N N . LYS A 1 369 ? 26.794 48.934 -20.564 1.00 45.16 369 LYS A N 1
ATOM 3018 C CA . LYS A 1 369 ? 26.484 50.372 -20.713 1.00 45.16 369 LYS A CA 1
ATOM 3019 C C . LYS A 1 369 ? 27.515 51.319 -20.090 1.00 45.16 369 LYS A C 1
ATOM 3021 O O . LYS A 1 369 ? 27.506 52.498 -20.424 1.00 45.16 369 LYS A O 1
ATOM 3026 N N . VAL A 1 370 ? 28.406 50.832 -19.226 1.00 47.53 370 VAL A N 1
ATOM 3027 C CA . VAL A 1 370 ? 29.421 51.662 -18.544 1.00 47.53 370 VAL A CA 1
ATOM 3028 C C . VAL A 1 370 ? 30.759 51.694 -19.312 1.00 47.53 370 VAL A C 1
ATOM 3030 O O . VAL A 1 370 ? 31.621 52.516 -19.016 1.00 47.53 370 VAL A O 1
ATOM 3033 N N . GLY A 1 371 ? 30.928 50.858 -20.345 1.00 41.22 371 GLY A N 1
ATOM 3034 C CA . GLY A 1 371 ? 32.194 50.686 -21.075 1.00 41.22 371 GLY A CA 1
ATOM 3035 C C . GLY A 1 371 ? 32.383 51.454 -22.394 1.00 41.22 371 GLY A C 1
ATOM 3036 O O . GLY A 1 371 ? 33.397 51.226 -23.047 1.00 41.22 371 GLY A O 1
ATOM 3037 N N . ALA A 1 372 ? 31.466 52.327 -22.829 1.00 35.59 372 ALA A N 1
ATOM 3038 C CA . ALA A 1 372 ? 31.591 53.014 -24.126 1.00 35.59 372 ALA A CA 1
ATOM 3039 C C . ALA A 1 372 ? 31.991 54.501 -23.976 1.00 35.59 372 ALA A C 1
ATOM 3041 O O . ALA A 1 372 ? 31.137 55.316 -23.619 1.00 35.59 372 ALA A O 1
ATOM 3042 N N . PRO A 1 373 ? 33.248 54.899 -24.271 1.00 39.34 373 PRO A N 1
ATOM 3043 C CA . PRO A 1 373 ? 33.602 56.305 -24.417 1.00 39.34 373 PRO A CA 1
ATOM 3044 C C . PRO A 1 373 ? 33.191 56.805 -25.810 1.00 39.34 373 PRO A C 1
ATOM 3046 O O . PRO A 1 373 ? 33.425 56.150 -26.825 1.00 39.34 373 PRO A O 1
ATOM 3049 N N . GLY A 1 374 ? 32.552 57.975 -25.846 1.00 42.81 374 GLY A N 1
ATOM 3050 C CA . GLY A 1 374 ? 32.142 58.644 -27.078 1.00 42.81 374 GLY A CA 1
ATOM 3051 C C . GLY A 1 374 ? 33.320 59.153 -27.917 1.00 42.81 374 GLY A C 1
ATOM 3052 O O . GLY A 1 374 ? 34.371 59.509 -27.391 1.00 42.81 374 GLY A O 1
ATOM 3053 N N . GLY A 1 375 ? 33.110 59.236 -29.232 1.00 31.78 375 GLY A N 1
ATOM 3054 C CA . GLY A 1 375 ? 34.033 59.870 -30.173 1.00 31.78 375 GLY A CA 1
ATOM 3055 C C . GLY A 1 375 ? 33.545 59.745 -31.617 1.00 31.78 375 GLY A C 1
ATOM 3056 O O . GLY A 1 375 ? 33.329 58.644 -32.110 1.00 31.78 375 GLY A O 1
ATOM 3057 N N . ALA A 1 376 ? 33.330 60.883 -32.272 1.00 42.31 376 ALA A N 1
ATOM 3058 C CA . ALA A 1 376 ? 32.840 61.022 -33.641 1.00 42.31 376 ALA A CA 1
ATOM 3059 C C . ALA A 1 376 ? 33.884 60.620 -34.706 1.00 42.31 376 ALA A C 1
ATOM 3061 O O . ALA A 1 376 ? 35.048 60.976 -34.553 1.00 42.31 376 ALA A O 1
ATOM 3062 N N . ALA A 1 377 ? 33.466 59.974 -35.810 1.00 34.31 377 ALA A N 1
ATOM 3063 C CA . ALA A 1 377 ? 34.201 59.968 -37.088 1.00 34.31 377 ALA A CA 1
ATOM 3064 C C . ALA A 1 377 ? 33.343 59.510 -38.299 1.00 34.31 377 ALA A C 1
ATOM 3066 O O . ALA A 1 377 ? 32.862 58.383 -38.357 1.00 34.31 377 ALA A O 1
ATOM 3067 N N . GLU A 1 378 ? 33.190 60.452 -39.233 1.00 37.94 378 GLU A N 1
ATOM 3068 C CA . GLU A 1 378 ? 32.973 60.458 -40.696 1.00 37.94 378 GLU A CA 1
ATOM 3069 C C . GLU A 1 378 ? 32.433 59.264 -41.546 1.00 37.94 378 GLU A C 1
ATOM 3071 O O . GLU A 1 378 ? 32.771 58.094 -41.352 1.00 37.94 378 GLU A O 1
ATOM 3076 N N . PRO A 1 379 ? 31.698 59.583 -42.645 1.00 37.59 379 PRO A N 1
ATOM 3077 C CA . PRO A 1 379 ? 31.022 58.635 -43.550 1.00 37.59 379 PRO A CA 1
ATOM 3078 C C . PRO A 1 379 ? 31.930 57.768 -44.454 1.00 37.59 379 PRO A C 1
ATOM 3080 O O . PRO A 1 379 ? 31.419 56.943 -45.211 1.00 37.59 379 PRO A O 1
ATOM 3083 N N . ALA A 1 380 ? 33.260 57.867 -44.361 1.00 41.62 380 ALA A N 1
ATOM 3084 C CA . ALA A 1 380 ? 34.187 57.013 -45.119 1.00 41.62 380 ALA A CA 1
ATOM 3085 C C . ALA A 1 380 ? 34.310 55.579 -44.550 1.00 41.62 380 ALA A C 1
ATOM 3087 O O . ALA A 1 380 ? 34.736 54.655 -45.249 1.00 41.62 380 ALA A O 1
ATOM 3088 N N . VAL A 1 381 ? 33.894 55.364 -43.296 1.00 47.34 381 VAL A N 1
ATOM 3089 C CA . VAL A 1 381 ? 33.953 54.056 -42.614 1.00 47.34 381 VAL A CA 1
ATOM 3090 C C . VAL A 1 381 ? 32.825 53.120 -43.073 1.00 47.34 381 VAL A C 1
ATOM 3092 O O . VAL A 1 381 ? 33.022 51.909 -43.160 1.00 47.34 381 VAL A O 1
ATOM 3095 N N . LEU A 1 382 ? 31.672 53.668 -43.473 1.00 43.78 382 LEU A N 1
ATOM 3096 C CA . LEU A 1 382 ? 30.499 52.904 -43.925 1.00 43.78 382 LEU A CA 1
ATOM 3097 C C . LEU A 1 382 ? 30.728 52.152 -45.249 1.00 43.78 382 LEU A C 1
ATOM 3099 O O . LEU A 1 382 ? 30.201 51.056 -45.428 1.00 43.78 382 LEU A O 1
ATOM 3103 N N . ALA A 1 383 ? 31.561 52.687 -46.149 1.00 44.53 383 ALA A N 1
ATOM 3104 C CA . ALA A 1 383 ? 31.889 52.033 -47.420 1.00 44.53 383 ALA A CA 1
ATOM 3105 C C . ALA A 1 383 ? 32.903 50.882 -47.259 1.00 44.53 383 ALA A C 1
ATOM 3107 O O . ALA A 1 383 ? 32.833 49.891 -47.984 1.00 44.53 383 ALA A O 1
ATOM 3108 N N . ARG A 1 384 ? 33.816 50.974 -46.279 1.00 45.31 384 ARG A N 1
ATOM 3109 C CA . ARG A 1 384 ? 34.716 49.864 -45.908 1.00 45.31 384 ARG A CA 1
ATOM 3110 C C . ARG A 1 384 ? 34.000 48.776 -45.111 1.00 45.31 384 ARG A C 1
ATOM 3112 O O . ARG A 1 384 ? 34.398 47.620 -45.194 1.00 45.31 384 ARG A O 1
ATOM 3119 N N . ARG A 1 385 ? 32.935 49.134 -44.389 1.00 45.53 385 ARG A N 1
ATOM 3120 C CA . ARG A 1 385 ? 32.129 48.194 -43.606 1.00 45.53 385 ARG A CA 1
ATOM 3121 C C . ARG A 1 385 ? 31.299 47.257 -44.487 1.00 45.53 385 ARG A C 1
ATOM 3123 O O . ARG A 1 385 ? 31.359 46.061 -44.265 1.00 45.53 385 ARG A O 1
ATOM 3130 N N . ARG A 1 386 ? 30.666 47.752 -45.562 1.00 43.88 386 ARG A N 1
ATOM 3131 C CA . ARG A 1 386 ? 29.906 46.883 -46.490 1.00 43.88 386 ARG A CA 1
ATOM 3132 C C . ARG A 1 386 ? 30.760 45.861 -47.243 1.00 43.88 386 ARG A C 1
ATOM 3134 O O . ARG A 1 386 ? 30.323 44.734 -47.407 1.00 43.88 386 ARG A O 1
ATOM 3141 N N . ARG A 1 387 ? 31.983 46.218 -47.665 1.00 45.56 387 ARG A N 1
ATOM 3142 C CA . ARG A 1 387 ? 32.895 45.243 -48.302 1.00 45.56 387 ARG A CA 1
ATOM 3143 C C . ARG A 1 387 ? 33.422 44.195 -47.322 1.00 45.56 387 ARG A C 1
ATOM 3145 O O . ARG A 1 387 ? 33.621 43.059 -47.724 1.00 45.56 387 ARG A O 1
ATOM 3152 N N . ARG A 1 388 ? 33.618 44.562 -46.049 1.00 46.44 388 ARG A N 1
ATOM 3153 C CA . ARG A 1 388 ? 33.952 43.594 -44.994 1.00 46.44 388 ARG A CA 1
ATOM 3154 C C . ARG A 1 388 ? 32.771 42.705 -44.623 1.00 46.44 388 ARG A C 1
ATOM 3156 O O . ARG A 1 388 ? 32.991 41.533 -44.401 1.00 46.44 388 ARG A O 1
ATOM 3163 N N . GLU A 1 389 ? 31.547 43.228 -44.616 1.00 46.97 389 GLU A N 1
ATOM 3164 C CA . GLU A 1 389 ? 30.333 42.447 -44.333 1.00 46.97 389 GLU A CA 1
ATOM 3165 C C . GLU A 1 389 ? 30.027 41.422 -45.450 1.00 46.97 389 GLU A C 1
ATOM 3167 O O . GLU A 1 389 ? 29.546 40.330 -45.158 1.00 46.97 389 GLU A O 1
ATOM 3172 N N . GLU A 1 390 ? 30.366 41.716 -46.713 1.00 47.12 390 GLU A N 1
ATOM 3173 C CA . GLU A 1 390 ? 30.274 40.750 -47.826 1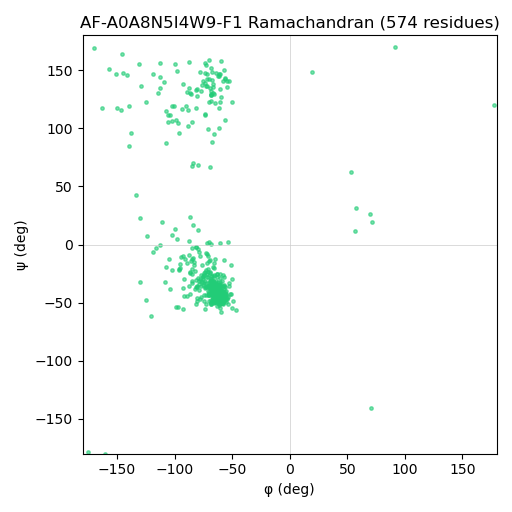.00 47.12 390 GLU A CA 1
ATOM 3174 C C . GLU A 1 390 ? 31.378 39.670 -47.774 1.00 47.12 390 GLU A C 1
ATOM 3176 O O . GLU A 1 390 ? 31.096 38.503 -48.042 1.00 47.12 390 GLU A O 1
ATOM 3181 N N . GLU A 1 391 ? 32.608 40.015 -47.364 1.00 44.81 391 GLU A N 1
ATOM 3182 C CA . GLU A 1 391 ? 33.709 39.048 -47.169 1.00 44.81 391 GLU A CA 1
ATOM 3183 C C . GLU A 1 391 ? 33.559 38.216 -45.872 1.00 44.81 391 GLU A C 1
ATOM 3185 O O . GLU A 1 391 ? 33.919 37.038 -45.845 1.00 44.81 391 GLU A O 1
ATOM 3190 N N . GLU A 1 392 ? 32.980 38.782 -44.806 1.00 45.66 392 GLU A N 1
ATOM 3191 C CA . GLU A 1 392 ? 32.690 38.093 -43.537 1.00 45.66 392 GLU A CA 1
ATOM 3192 C C . GLU A 1 392 ? 31.490 37.138 -43.667 1.00 45.66 392 GLU A C 1
ATOM 3194 O O . GLU A 1 392 ? 31.518 36.056 -43.082 1.00 45.66 392 GLU A O 1
ATOM 3199 N N . GLY A 1 393 ? 30.492 37.454 -44.505 1.00 45.72 393 GLY A N 1
ATOM 3200 C CA . GLY A 1 393 ? 29.347 36.572 -44.771 1.00 45.72 393 GLY A CA 1
ATOM 3201 C C . GLY A 1 393 ? 29.711 35.273 -45.509 1.00 45.72 393 GLY A C 1
ATOM 3202 O O . GLY A 1 393 ? 29.150 34.210 -45.221 1.00 45.72 393 GLY A O 1
ATOM 3203 N N . GLU A 1 394 ? 30.693 35.312 -46.418 1.00 45.12 394 GLU A N 1
ATOM 3204 C CA . GLU A 1 394 ? 31.216 34.105 -47.081 1.00 45.12 394 GLU A CA 1
ATOM 3205 C C . GLU A 1 394 ? 32.126 33.274 -46.155 1.00 45.12 394 GLU A C 1
ATOM 3207 O O . GLU A 1 394 ? 32.160 32.039 -46.244 1.00 45.12 394 GLU A O 1
ATO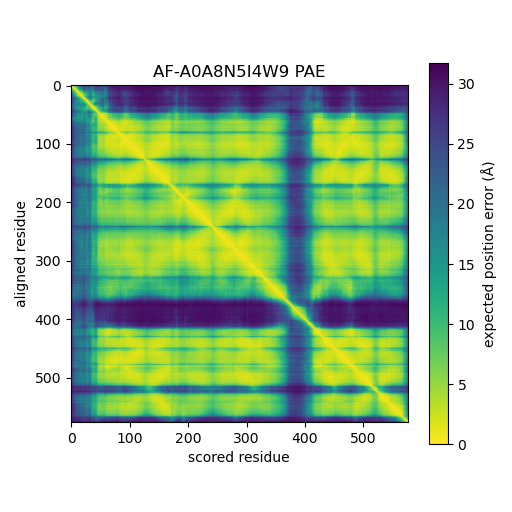M 3212 N N . GLU A 1 395 ? 32.820 33.916 -45.208 1.00 43.25 395 GLU A N 1
ATOM 3213 C CA . GLU A 1 395 ? 33.655 33.234 -44.216 1.00 43.25 395 GLU A CA 1
ATOM 3214 C C . GLU A 1 395 ? 32.832 32.633 -43.054 1.00 43.25 395 GLU A C 1
ATOM 3216 O O . GLU A 1 395 ? 33.147 31.533 -42.590 1.00 43.25 395 GLU A O 1
ATOM 3221 N N . GLU A 1 396 ? 31.729 33.268 -42.639 1.00 43.94 396 GLU A N 1
ATOM 3222 C CA . GLU A 1 396 ? 30.756 32.731 -41.672 1.00 43.94 396 GLU A CA 1
ATOM 3223 C C . GLU A 1 396 ? 30.021 31.500 -42.214 1.00 43.94 396 GLU A C 1
ATOM 3225 O O . GLU A 1 396 ? 29.883 30.498 -41.505 1.00 43.94 396 GLU A O 1
ATOM 3230 N N . GLY A 1 397 ? 29.636 31.504 -43.497 1.00 39.81 397 GLY A N 1
ATOM 3231 C CA . GLY A 1 397 ? 29.067 30.325 -44.161 1.00 39.81 397 GLY A CA 1
ATOM 3232 C C . GLY A 1 397 ? 30.031 29.129 -44.180 1.00 39.81 397 GLY A C 1
ATOM 3233 O O . GLY A 1 397 ? 29.611 27.973 -44.059 1.00 39.81 397 GLY A O 1
ATOM 3234 N N . ARG A 1 398 ? 31.343 29.395 -44.254 1.00 40.34 398 ARG A N 1
ATOM 3235 C CA . ARG A 1 398 ? 32.398 28.370 -44.237 1.00 40.34 398 ARG A CA 1
ATOM 3236 C C . ARG A 1 398 ? 32.800 27.939 -42.820 1.00 40.34 398 ARG A C 1
ATOM 3238 O O . ARG A 1 398 ? 33.128 26.766 -42.631 1.00 40.34 398 ARG A O 1
ATOM 3245 N N . LYS A 1 399 ? 32.728 28.833 -41.825 1.00 39.94 399 LYS A N 1
ATOM 3246 C CA . LYS A 1 399 ? 32.937 28.532 -40.394 1.00 39.94 399 LYS A CA 1
ATOM 3247 C C . LYS A 1 399 ? 31.775 27.736 -39.794 1.00 39.94 399 LYS A C 1
ATOM 3249 O O . LYS A 1 399 ? 32.029 26.804 -39.034 1.00 39.94 399 LYS A O 1
ATOM 3254 N N . ARG A 1 400 ? 30.526 27.979 -40.217 1.00 41.84 400 ARG A N 1
ATOM 3255 C CA . ARG A 1 400 ? 29.352 27.211 -39.751 1.00 41.84 400 ARG A CA 1
ATOM 3256 C C . ARG A 1 400 ? 29.398 25.732 -40.155 1.00 41.84 400 ARG A C 1
ATOM 3258 O O . ARG A 1 400 ? 28.964 24.874 -39.396 1.00 41.84 400 ARG A O 1
ATOM 3265 N N . ASN A 1 401 ? 30.003 25.419 -41.304 1.00 38.09 401 ASN A N 1
ATOM 3266 C CA . ASN A 1 401 ? 30.234 24.038 -41.752 1.00 38.09 401 ASN A CA 1
ATOM 3267 C C . ASN A 1 401 ? 31.472 23.369 -41.126 1.00 38.09 401 ASN A C 1
ATOM 3269 O O . ASN A 1 401 ? 31.740 22.198 -41.398 1.00 38.09 401 ASN A O 1
ATOM 3273 N N . ARG A 1 402 ? 32.240 24.084 -40.297 1.00 40.03 402 ARG A N 1
ATOM 3274 C CA . ARG A 1 402 ? 33.465 23.574 -39.673 1.00 40.03 402 ARG A CA 1
ATOM 3275 C C . ARG A 1 402 ? 33.511 23.891 -38.180 1.00 40.03 402 ARG A C 1
ATOM 3277 O O . ARG A 1 402 ? 34.563 24.264 -37.668 1.00 40.03 402 ARG A O 1
ATOM 3284 N N . ALA A 1 403 ? 32.377 23.720 -37.498 1.00 40.00 403 ALA A N 1
ATOM 3285 C CA . ALA A 1 403 ? 32.316 23.758 -36.043 1.00 40.00 403 ALA A CA 1
ATOM 3286 C C . ALA A 1 403 ? 33.288 22.709 -35.471 1.00 40.00 403 ALA A C 1
ATOM 3288 O O . ALA A 1 403 ? 33.107 21.497 -35.604 1.00 40.00 403 ALA A O 1
ATOM 3289 N N . SER A 1 404 ? 34.390 23.216 -34.928 1.00 38.31 404 SER A N 1
ATOM 3290 C CA . SER A 1 404 ? 35.435 22.468 -34.249 1.00 38.31 404 SER A CA 1
ATOM 3291 C C . SER A 1 404 ? 34.875 21.915 -32.941 1.00 38.31 404 SER A C 1
ATOM 3293 O O . SER A 1 404 ? 34.358 22.666 -32.125 1.00 38.31 404 SER A O 1
ATOM 3295 N N . TRP A 1 405 ? 35.035 20.612 -32.710 1.00 43.66 405 TRP A N 1
ATOM 3296 C CA . TRP A 1 405 ? 34.623 19.876 -31.503 1.00 43.66 405 TRP A CA 1
ATOM 3297 C C . TRP A 1 405 ? 35.276 20.356 -30.186 1.00 43.66 405 TRP A C 1
ATOM 3299 O O . TRP A 1 405 ? 35.070 19.743 -29.140 1.00 43.66 405 TRP A O 1
ATOM 3309 N N . ILE A 1 406 ? 36.125 21.384 -30.240 1.00 40.66 406 ILE A N 1
ATOM 3310 C CA . ILE A 1 406 ? 36.963 21.865 -29.134 1.00 40.66 406 ILE A CA 1
ATOM 3311 C C . ILE A 1 406 ? 36.411 23.120 -28.460 1.00 40.66 406 ILE A C 1
ATOM 3313 O O . ILE A 1 406 ? 36.713 23.335 -27.286 1.00 40.66 406 ILE A O 1
ATOM 3317 N N . ASP A 1 407 ? 35.569 23.888 -29.149 1.00 37.16 407 ASP A N 1
ATOM 3318 C CA . ASP A 1 407 ? 34.987 25.101 -28.588 1.00 37.16 407 ASP A CA 1
ATOM 3319 C C . ASP A 1 407 ? 33.538 24.809 -28.171 1.00 37.16 407 ASP A C 1
ATOM 3321 O O . ASP A 1 407 ? 32.739 24.383 -29.012 1.00 37.16 407 ASP A O 1
ATOM 3325 N N . PRO A 1 408 ? 33.185 24.950 -26.875 1.00 42.59 408 PRO A N 1
ATOM 3326 C CA . PRO A 1 408 ? 31.794 24.837 -26.457 1.00 42.59 408 PRO A CA 1
ATOM 3327 C C . PRO A 1 408 ? 30.967 25.881 -27.223 1.00 42.59 408 PRO A C 1
ATOM 3329 O O . PRO A 1 408 ? 31.472 26.984 -27.450 1.00 42.59 408 PRO A O 1
ATOM 3332 N N . PRO A 1 409 ? 29.736 25.546 -27.655 1.00 45.09 409 PRO A N 1
ATOM 3333 C CA . PRO A 1 409 ? 28.876 26.503 -28.343 1.00 45.09 409 PRO A CA 1
ATOM 3334 C C . PRO A 1 409 ? 28.759 27.779 -27.504 1.00 45.09 409 PRO A C 1
ATOM 3336 O O . PRO A 1 409 ? 28.707 27.697 -26.274 1.00 45.09 409 PRO A O 1
ATOM 3339 N N . GLU A 1 410 ? 28.764 28.944 -28.161 1.00 43.75 410 GLU A N 1
ATOM 3340 C CA . GLU A 1 410 ? 28.543 30.226 -27.489 1.00 43.75 410 GLU A CA 1
ATOM 3341 C C . GLU A 1 410 ? 27.271 30.114 -26.636 1.00 43.75 410 GLU A C 1
ATOM 3343 O O . GLU A 1 410 ? 26.217 29.710 -27.128 1.00 43.75 410 GLU A O 1
ATOM 3348 N N . GLU A 1 411 ? 27.398 30.370 -25.330 1.00 44.19 411 GLU A N 1
ATOM 3349 C CA . GLU A 1 411 ? 26.291 30.277 -24.380 1.00 44.19 411 GLU A CA 1
ATOM 3350 C C . GLU A 1 411 ? 25.252 31.350 -24.728 1.00 44.19 411 GLU A C 1
ATOM 3352 O O . GLU A 1 411 ? 25.354 32.498 -24.292 1.00 44.19 411 GLU A O 1
ATOM 3357 N N . ASP A 1 412 ? 24.233 30.984 -25.503 1.00 41.88 412 ASP A N 1
ATOM 3358 C CA . ASP A 1 412 ? 23.017 31.779 -25.612 1.00 41.88 412 ASP A CA 1
ATOM 3359 C C . ASP A 1 412 ? 22.392 31.850 -24.212 1.00 41.88 412 ASP A C 1
ATOM 3361 O O . ASP A 1 412 ? 21.752 30.910 -23.733 1.00 41.88 412 ASP A O 1
ATOM 3365 N N . TYR A 1 413 ? 22.614 32.969 -23.515 1.00 47.19 413 TYR A N 1
ATOM 3366 C CA . TYR A 1 413 ? 22.058 33.249 -22.190 1.00 47.19 413 TYR A CA 1
ATOM 3367 C C . TYR A 1 413 ? 20.540 33.467 -22.275 1.00 47.19 413 TYR A C 1
ATOM 3369 O O . TYR A 1 413 ? 20.028 34.563 -22.030 1.00 47.19 413 TYR A O 1
ATOM 3377 N N . SER A 1 414 ? 19.786 32.421 -22.608 1.00 54.88 414 SER A N 1
ATOM 3378 C CA . SER A 1 414 ? 18.339 32.435 -22.457 1.00 54.88 414 SER A CA 1
ATOM 3379 C C . SER A 1 414 ? 18.001 32.457 -20.959 1.00 54.88 414 SER A C 1
ATOM 3381 O O . SER A 1 414 ? 18.521 31.699 -20.137 1.00 54.88 414 SER A O 1
ATOM 3383 N N . THR A 1 415 ? 17.148 33.398 -20.557 1.00 57.47 415 THR A N 1
ATOM 3384 C CA . THR A 1 415 ? 16.716 33.546 -19.155 1.00 57.47 415 THR A CA 1
ATOM 3385 C C . THR A 1 415 ? 15.659 32.513 -18.753 1.00 57.47 415 THR A C 1
ATOM 3387 O O . THR A 1 415 ? 15.346 32.389 -17.567 1.00 57.47 415 THR A O 1
ATOM 3390 N N . GLN A 1 416 ? 15.123 31.761 -19.719 1.00 63.47 416 GLN A N 1
ATOM 3391 C CA . GLN A 1 416 ? 14.101 30.740 -19.516 1.00 63.47 416 GLN A CA 1
ATOM 3392 C C . GLN A 1 416 ? 14.763 29.389 -19.222 1.00 63.47 416 GLN A C 1
ATOM 3394 O O . GLN A 1 416 ? 15.697 28.987 -19.905 1.00 63.47 416 GLN A O 1
ATOM 3399 N N . LEU A 1 417 ? 14.304 28.707 -18.171 1.00 67.81 417 LEU A N 1
ATOM 3400 C CA . LEU A 1 417 ? 14.737 27.340 -17.873 1.00 67.81 417 LEU A CA 1
ATOM 3401 C C . LEU A 1 417 ? 14.121 26.382 -18.895 1.00 67.81 417 LEU A C 1
ATOM 3403 O O . LEU A 1 417 ? 12.923 26.481 -19.179 1.00 67.81 417 LEU A O 1
ATOM 3407 N N . THR A 1 418 ? 14.911 25.440 -19.406 1.00 75.94 418 THR A N 1
ATOM 3408 C CA . THR A 1 418 ? 14.375 24.378 -20.266 1.00 75.94 418 THR A CA 1
ATOM 3409 C C . THR A 1 418 ? 13.526 23.407 -19.444 1.00 75.94 418 THR A C 1
ATOM 3411 O O . THR A 1 418 ? 13.660 23.298 -18.222 1.00 75.94 418 THR A O 1
ATOM 3414 N N . GLN A 1 419 ? 12.640 22.661 -20.108 1.00 79.44 419 GLN A N 1
ATOM 3415 C CA . GLN A 1 419 ? 11.800 21.666 -19.435 1.00 79.44 419 GLN A CA 1
ATOM 3416 C C . GLN A 1 419 ? 12.640 20.634 -18.662 1.00 79.44 419 GLN A C 1
ATOM 3418 O O . GLN A 1 419 ? 12.316 20.311 -17.521 1.00 79.44 419 GLN A O 1
ATOM 3423 N N . ALA A 1 420 ? 13.740 20.163 -19.255 1.00 79.25 420 ALA A N 1
ATOM 3424 C CA . ALA A 1 420 ? 14.639 19.202 -18.625 1.00 79.25 420 ALA A CA 1
ATOM 3425 C C . ALA A 1 420 ? 15.339 19.781 -17.383 1.00 79.25 420 ALA A C 1
ATOM 3427 O O . ALA A 1 420 ? 15.440 19.091 -16.370 1.00 79.25 420 ALA A O 1
ATOM 3428 N N . GLU A 1 421 ? 15.759 21.054 -17.413 1.00 77.94 421 GLU A N 1
ATOM 3429 C CA . GLU A 1 421 ? 16.322 21.736 -16.239 1.00 77.94 421 GLU A CA 1
ATOM 3430 C C . GLU A 1 421 ? 15.298 21.819 -15.095 1.00 77.94 421 GLU A C 1
ATOM 3432 O O . GLU A 1 421 ? 15.627 21.519 -13.944 1.00 77.94 421 GLU A O 1
ATOM 3437 N N . VAL A 1 422 ? 14.044 22.171 -15.401 1.00 80.12 422 VAL A N 1
ATOM 3438 C CA . VAL A 1 422 ? 12.964 22.236 -14.403 1.00 80.12 422 VAL A CA 1
ATOM 3439 C C . VAL A 1 422 ? 12.668 20.854 -13.817 1.00 80.12 422 VAL A C 1
ATOM 3441 O O . VAL A 1 422 ? 12.622 20.707 -12.595 1.00 80.12 422 VAL A O 1
ATOM 3444 N N . GLU A 1 423 ? 12.507 19.833 -14.659 1.00 83.88 423 GLU A N 1
ATOM 3445 C CA . GLU A 1 423 ? 12.203 18.465 -14.219 1.00 83.88 423 GLU A CA 1
ATOM 3446 C C . GLU A 1 423 ? 13.375 17.816 -13.465 1.00 83.88 423 GLU A C 1
ATOM 3448 O O . GLU A 1 423 ? 13.157 17.078 -12.506 1.00 83.88 423 GLU A O 1
ATOM 3453 N N . SER A 1 424 ? 14.625 18.169 -13.777 1.00 82.56 424 SER A N 1
ATOM 3454 C CA . SER A 1 424 ? 15.791 17.717 -12.997 1.00 82.56 424 SER A CA 1
ATOM 3455 C C . SER A 1 424 ? 15.780 18.221 -11.545 1.00 82.56 424 SER A C 1
ATOM 3457 O O . SER A 1 424 ? 16.332 17.577 -10.652 1.00 82.56 424 SER A O 1
ATOM 3459 N N . CYS A 1 425 ? 15.105 19.349 -11.290 1.00 83.19 425 CYS A N 1
ATOM 3460 C CA . CYS A 1 425 ? 14.920 19.902 -9.948 1.00 83.19 425 CYS A CA 1
ATOM 3461 C C . CYS A 1 425 ? 13.735 19.275 -9.196 1.00 83.19 425 CYS A C 1
ATOM 3463 O O . CYS A 1 425 ? 13.580 19.526 -7.998 1.00 83.19 425 CYS A O 1
ATOM 3465 N N . MET A 1 426 ? 12.879 18.506 -9.876 1.00 84.25 426 MET A N 1
ATOM 3466 C CA . MET A 1 426 ? 11.748 17.829 -9.244 1.00 84.25 426 MET A CA 1
ATOM 3467 C C . MET A 1 426 ? 12.217 16.642 -8.404 1.00 84.25 426 MET A C 1
ATOM 3469 O O . MET A 1 426 ? 13.272 16.049 -8.630 1.00 84.25 426 MET A O 1
ATOM 3473 N N . LYS A 1 427 ? 11.404 16.263 -7.417 1.00 86.88 427 LYS A N 1
ATOM 3474 C CA . LYS A 1 427 ? 11.703 15.103 -6.579 1.00 86.88 427 LYS A CA 1
ATOM 3475 C C . LYS A 1 427 ? 11.486 13.819 -7.386 1.00 86.88 427 LYS A C 1
ATOM 3477 O O . LYS A 1 427 ? 10.470 13.665 -8.061 1.00 86.88 427 LYS A O 1
ATOM 3482 N N . LYS A 1 428 ? 12.412 12.867 -7.277 1.00 86.75 428 LYS A N 1
ATOM 3483 C CA . LYS A 1 428 ? 12.241 11.528 -7.848 1.00 86.75 428 LYS A CA 1
ATOM 3484 C C . LYS A 1 428 ? 11.114 10.784 -7.126 1.00 86.75 428 LYS A C 1
ATOM 3486 O O . LYS A 1 428 ? 11.117 10.705 -5.896 1.00 86.75 428 LYS A O 1
ATOM 3491 N N . TYR A 1 429 ? 10.180 10.213 -7.883 1.00 86.44 429 TYR A N 1
ATOM 3492 C CA . TYR A 1 429 ? 9.240 9.235 -7.342 1.00 86.44 429 TYR A CA 1
ATOM 3493 C C . TYR A 1 429 ? 9.984 7.914 -7.118 1.00 86.44 429 TYR A C 1
ATOM 3495 O O . TYR A 1 429 ? 10.465 7.309 -8.077 1.00 86.44 429 TYR A O 1
ATOM 3503 N N . GLU A 1 430 ? 10.168 7.517 -5.855 1.00 78.12 430 GLU A N 1
ATOM 3504 C CA . GLU A 1 430 ? 10.930 6.306 -5.533 1.00 78.12 430 GLU A CA 1
ATOM 3505 C C . GLU A 1 430 ? 10.136 5.044 -5.861 1.00 78.12 430 GLU A C 1
ATOM 3507 O O . GLU A 1 430 ? 10.629 4.212 -6.620 1.00 78.12 430 GLU A O 1
ATOM 3512 N N . ASP A 1 431 ? 8.927 4.910 -5.304 1.00 82.31 431 ASP A N 1
ATOM 3513 C CA . ASP A 1 431 ? 8.045 3.765 -5.533 1.00 82.31 431 ASP A CA 1
ATOM 3514 C C . ASP A 1 431 ? 6.632 3.990 -4.954 1.00 82.31 431 ASP A C 1
ATOM 3516 O O . ASP A 1 431 ? 6.432 4.873 -4.120 1.00 82.31 431 ASP A O 1
ATOM 3520 N N . THR A 1 432 ? 5.683 3.108 -5.292 1.00 88.56 432 THR A N 1
ATOM 3521 C CA . THR A 1 432 ? 4.320 3.039 -4.716 1.00 88.56 432 THR A CA 1
ATOM 3522 C C . THR A 1 432 ? 4.286 2.513 -3.275 1.00 88.56 432 THR A C 1
ATOM 3524 O O . THR A 1 432 ? 3.220 2.333 -2.691 1.00 88.56 432 THR A O 1
ATOM 3527 N N . PHE A 1 433 ? 5.442 2.199 -2.686 1.00 88.94 433 PHE A N 1
ATOM 3528 C CA . PHE A 1 433 ? 5.549 1.547 -1.382 1.00 88.94 433 PHE A CA 1
ATOM 3529 C C . PHE A 1 433 ? 4.880 2.342 -0.253 1.00 88.94 433 PHE A C 1
ATOM 3531 O O . PHE A 1 433 ? 4.090 1.787 0.506 1.00 88.94 433 PHE A O 1
ATOM 3538 N N . GLN A 1 434 ? 5.194 3.636 -0.139 1.00 87.25 434 GLN A N 1
ATOM 3539 C CA . GLN A 1 434 ? 4.657 4.489 0.931 1.00 87.25 434 GLN A CA 1
ATOM 3540 C C . GLN A 1 434 ? 3.151 4.717 0.765 1.00 87.25 434 GLN A C 1
ATOM 3542 O O . GLN A 1 434 ? 2.418 4.806 1.747 1.00 87.25 434 GLN A O 1
ATOM 3547 N N . ASP A 1 435 ? 2.696 4.745 -0.484 1.00 90.38 435 ASP A N 1
ATOM 3548 C CA . ASP A 1 435 ? 1.295 4.919 -0.846 1.00 90.38 435 ASP A CA 1
ATOM 3549 C C . ASP A 1 435 ? 0.464 3.707 -0.386 1.00 90.38 435 ASP A C 1
ATOM 3551 O O . ASP A 1 435 ? -0.495 3.858 0.369 1.00 90.38 435 ASP A O 1
ATOM 3555 N N . TYR A 1 436 ? 0.909 2.480 -0.685 1.00 93.88 436 TYR A N 1
ATOM 3556 C CA . TYR A 1 436 ? 0.281 1.271 -0.131 1.00 93.88 436 TYR A CA 1
ATOM 3557 C C . TYR A 1 436 ? 0.420 1.148 1.392 1.00 93.88 436 TYR A C 1
ATOM 3559 O O . TYR A 1 436 ? -0.498 0.643 2.041 1.00 93.88 436 TYR A O 1
ATOM 3567 N N . GLN A 1 437 ? 1.543 1.583 1.974 1.00 91.62 437 GLN A N 1
ATOM 3568 C CA . GLN A 1 437 ? 1.764 1.511 3.420 1.00 91.62 437 GLN A CA 1
ATOM 3569 C C . GLN A 1 437 ? 0.718 2.322 4.193 1.00 91.62 437 GLN A C 1
ATOM 3571 O O . GLN A 1 437 ? 0.202 1.832 5.196 1.00 91.62 437 GLN A O 1
ATOM 3576 N N . GLU A 1 438 ? 0.377 3.529 3.741 1.00 88.69 438 GLU A N 1
ATOM 3577 C CA . GLU A 1 438 ? -0.700 4.305 4.370 1.00 88.69 438 GLU A CA 1
ATOM 3578 C C . GLU A 1 438 ? -2.040 3.595 4.248 1.00 88.69 438 GLU A C 1
ATOM 3580 O O . GLU A 1 438 ? -2.740 3.429 5.247 1.00 88.69 438 GLU A O 1
ATOM 3585 N N . MET A 1 439 ? -2.377 3.129 3.048 1.00 92.00 439 MET A N 1
ATOM 3586 C CA . MET A 1 439 ? -3.649 2.453 2.823 1.00 92.00 439 MET A CA 1
ATOM 3587 C C . MET A 1 439 ? -3.778 1.186 3.672 1.00 92.00 439 MET A C 1
ATOM 3589 O O . MET A 1 439 ? -4.850 0.885 4.194 1.00 92.00 439 MET A O 1
ATOM 3593 N N . PHE A 1 440 ? -2.670 0.475 3.890 1.00 94.56 440 PHE A N 1
ATOM 3594 C CA . PHE A 1 440 ? -2.596 -0.635 4.832 1.00 94.56 440 PHE A CA 1
ATOM 3595 C C . PHE A 1 440 ? -2.876 -0.194 6.278 1.00 94.56 440 PHE A C 1
ATOM 3597 O O . PHE A 1 440 ? -3.647 -0.861 6.974 1.00 94.56 440 PHE A O 1
ATOM 3604 N N . ILE A 1 441 ? -2.290 0.922 6.733 1.00 92.06 441 ILE A N 1
ATOM 3605 C CA . ILE A 1 441 ? -2.518 1.432 8.093 1.00 92.06 441 ILE A CA 1
ATOM 3606 C C . ILE A 1 441 ? -3.996 1.802 8.285 1.00 92.06 441 ILE A C 1
ATOM 3608 O O . ILE A 1 441 ? -4.638 1.415 9.267 1.00 92.06 441 ILE A O 1
ATOM 3612 N N . GLN A 1 442 ? -4.553 2.524 7.319 1.00 92.50 442 GLN A N 1
ATOM 3613 C CA . GLN A 1 442 ? -5.944 2.944 7.326 1.00 92.50 442 GLN A CA 1
ATOM 3614 C C . GLN A 1 442 ? -6.899 1.745 7.291 1.00 92.50 442 GLN A C 1
ATOM 3616 O O . GLN A 1 442 ? -7.855 1.704 8.067 1.00 92.50 442 GLN A O 1
ATOM 3621 N N . PHE A 1 443 ? -6.616 0.746 6.446 1.00 94.81 443 PHE A N 1
ATOM 3622 C CA . PHE A 1 443 ? -7.362 -0.510 6.420 1.00 94.81 443 PHE A CA 1
ATOM 3623 C C . PHE A 1 443 ? -7.386 -1.151 7.805 1.00 94.81 443 PHE A C 1
ATOM 3625 O O . PHE A 1 443 ? -8.460 -1.488 8.295 1.00 94.81 443 PHE A O 1
ATOM 3632 N N . GLY A 1 444 ? -6.238 -1.237 8.486 1.00 94.50 444 GLY A N 1
ATOM 3633 C CA . GLY A 1 444 ? -6.174 -1.772 9.844 1.00 94.50 444 GLY A CA 1
ATOM 3634 C C . GLY A 1 444 ? -6.957 -0.955 10.878 1.00 94.50 444 GLY A C 1
ATOM 3635 O O . GLY A 1 444 ? -7.611 -1.567 11.718 1.00 94.50 444 GLY A O 1
ATOM 3636 N N . TYR A 1 445 ? -6.985 0.386 10.815 1.00 91.50 445 TYR A N 1
ATOM 3637 C CA . TYR A 1 445 ? -7.839 1.180 11.719 1.00 91.50 445 TYR A CA 1
ATOM 3638 C C . TYR A 1 445 ? -9.318 0.824 11.558 1.00 91.50 445 TYR A C 1
ATOM 3640 O O . TYR A 1 445 ? -10.022 0.674 12.557 1.00 91.50 445 TYR A O 1
ATOM 3648 N N . VAL A 1 446 ? -9.767 0.640 10.313 1.00 92.38 446 VAL A N 1
ATOM 3649 C CA . VAL A 1 446 ? -11.146 0.249 10.014 1.00 92.38 446 VAL A CA 1
ATOM 3650 C C . VAL A 1 446 ? -11.415 -1.180 10.472 1.00 92.38 446 VAL A C 1
ATOM 3652 O O . VAL A 1 446 ? -12.390 -1.394 11.182 1.00 92.38 446 VAL A O 1
ATOM 3655 N N . VAL A 1 447 ? -10.574 -2.159 10.115 1.00 94.44 447 VAL A N 1
ATOM 3656 C CA . VAL A 1 447 ? -10.901 -3.570 10.374 1.00 94.44 447 VAL A CA 1
ATOM 3657 C C . VAL A 1 447 ? -10.625 -4.018 11.808 1.00 94.44 447 VAL A C 1
ATOM 3659 O O . VAL A 1 447 ? -11.408 -4.800 12.339 1.00 94.44 447 VAL A O 1
ATOM 3662 N N . LEU A 1 448 ? -9.561 -3.546 12.466 1.00 93.00 448 LEU A N 1
ATOM 3663 C CA . LEU A 1 448 ? -9.191 -3.997 13.818 1.00 93.00 448 LEU A CA 1
ATOM 3664 C C . LEU A 1 448 ? -10.149 -3.455 14.881 1.00 93.00 448 LEU A C 1
ATOM 3666 O O . LEU A 1 448 ? -10.561 -4.189 15.774 1.00 93.00 448 LEU A O 1
ATOM 3670 N N . PHE A 1 449 ? -10.510 -2.178 14.774 1.00 89.38 449 PHE A N 1
ATOM 3671 C CA . PHE A 1 449 ? -11.270 -1.453 15.799 1.00 89.38 449 PHE A CA 1
ATOM 3672 C C . PHE A 1 449 ? -12.692 -1.116 15.345 1.00 89.38 449 PHE A C 1
ATOM 3674 O O . PHE A 1 449 ? -13.349 -0.252 15.926 1.00 89.38 449 PHE A O 1
ATOM 3681 N N . SER A 1 450 ? -13.165 -1.828 14.320 1.00 82.00 450 SER A N 1
ATOM 3682 C CA . SER A 1 450 ? -14.470 -1.648 13.689 1.00 82.00 450 SER A CA 1
ATOM 3683 C C . SER A 1 450 ? -15.598 -1.592 14.728 1.00 82.00 450 SER A C 1
ATOM 3685 O O . SER A 1 450 ? -16.396 -0.657 14.750 1.00 82.00 450 SER A O 1
ATOM 3687 N N . SER A 1 451 ? -15.611 -2.547 15.659 1.00 81.06 451 SER A N 1
ATOM 3688 C CA . SER A 1 451 ? -16.659 -2.678 16.665 1.00 81.06 451 SER A CA 1
ATOM 3689 C C . SER A 1 451 ? -16.612 -1.591 17.740 1.00 81.06 451 SER A C 1
ATOM 3691 O O . SER A 1 451 ? -17.640 -1.266 18.330 1.00 81.06 451 SER A O 1
ATOM 3693 N N . ALA A 1 452 ? -15.438 -0.999 17.975 1.00 82.56 452 ALA A N 1
ATOM 3694 C CA . ALA A 1 452 ? -15.266 0.096 18.920 1.00 82.56 452 ALA A CA 1
ATOM 3695 C C . ALA A 1 452 ? -15.665 1.449 18.311 1.00 82.56 452 ALA A C 1
ATOM 3697 O O . ALA A 1 452 ? -16.236 2.285 19.009 1.00 82.56 452 ALA A O 1
ATOM 3698 N N . PHE A 1 453 ? -15.387 1.675 17.022 1.00 86.19 453 PHE A N 1
ATOM 3699 C CA . PHE A 1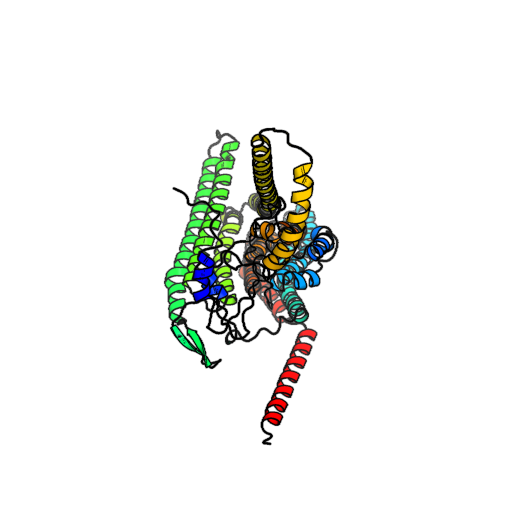 453 ? -15.718 2.924 16.329 1.00 86.19 453 PHE A CA 1
ATOM 3700 C C . PHE A 1 453 ? -16.240 2.674 14.900 1.00 86.19 453 PHE A C 1
ATOM 3702 O O . PHE A 1 453 ? -15.483 2.795 13.935 1.00 86.19 453 PHE A O 1
ATOM 3709 N N . PRO A 1 454 ? -17.549 2.393 14.730 1.00 86.31 454 PRO A N 1
ATOM 3710 C CA . PRO A 1 454 ? -18.136 2.099 13.417 1.00 86.31 454 PRO A CA 1
ATOM 3711 C C . PRO A 1 454 ? -18.007 3.235 12.387 1.00 86.31 454 PRO A C 1
ATOM 3713 O O . PRO A 1 454 ? -17.958 2.983 11.184 1.00 86.31 454 PRO A O 1
ATOM 3716 N N . LEU A 1 455 ? -17.892 4.489 12.843 1.00 88.88 455 LEU A N 1
ATOM 3717 C CA . LEU A 1 455 ? -17.686 5.657 11.978 1.00 88.88 455 LEU A CA 1
ATOM 3718 C C . LEU A 1 455 ? -16.273 5.739 11.367 1.00 88.88 455 LEU A C 1
ATOM 3720 O O . LEU A 1 455 ? -16.058 6.558 10.472 1.00 88.88 455 LEU A O 1
ATOM 3724 N N . ALA A 1 456 ? -15.326 4.878 11.773 1.00 89.81 456 ALA A N 1
ATOM 3725 C CA . ALA A 1 456 ? -13.977 4.818 11.195 1.00 89.81 456 ALA A CA 1
ATOM 3726 C C . ALA A 1 456 ? -14.017 4.703 9.664 1.00 89.81 456 ALA A C 1
ATOM 3728 O O . ALA A 1 456 ? -13.272 5.384 8.961 1.00 89.81 456 ALA A O 1
ATOM 3729 N N . ALA A 1 457 ? -14.922 3.867 9.147 1.00 92.56 457 ALA A N 1
ATOM 3730 C CA . ALA A 1 457 ? -15.073 3.632 7.717 1.00 92.56 457 ALA A CA 1
ATOM 3731 C C . ALA A 1 457 ? -15.563 4.877 6.959 1.00 92.56 457 ALA A C 1
ATOM 3733 O O . ALA A 1 457 ? -15.133 5.114 5.833 1.00 92.56 457 ALA A O 1
ATOM 3734 N N . ALA A 1 458 ? -16.410 5.710 7.574 1.00 92.38 458 ALA A N 1
ATOM 3735 C CA . ALA A 1 458 ? -16.863 6.963 6.97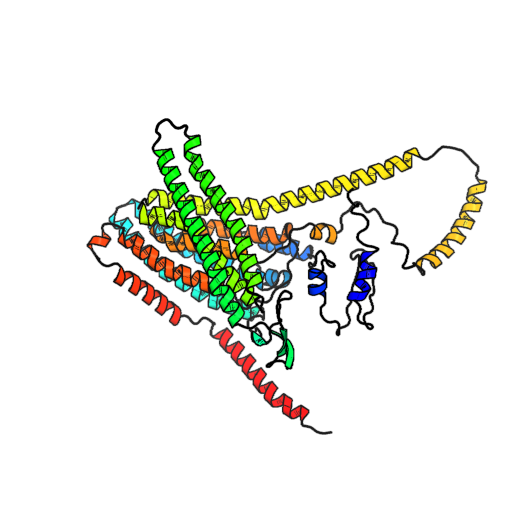2 1.00 92.38 458 ALA A CA 1
ATOM 3736 C C . ALA A 1 458 ? -15.722 7.990 6.881 1.00 92.38 458 ALA A C 1
ATOM 3738 O O . ALA A 1 458 ? -15.539 8.621 5.838 1.00 92.38 458 ALA A O 1
ATOM 3739 N N . CYS A 1 459 ? -14.903 8.106 7.934 1.00 90.38 459 CYS A N 1
ATOM 3740 C CA . CYS A 1 459 ? -13.688 8.924 7.901 1.00 90.38 459 CYS A CA 1
ATOM 3741 C C . CYS A 1 459 ? -12.701 8.417 6.840 1.00 90.38 459 CYS A C 1
ATOM 3743 O O . CYS A 1 459 ? -12.147 9.212 6.083 1.00 90.38 459 CYS A O 1
ATOM 3745 N N . ALA A 1 460 ? -12.518 7.096 6.750 1.00 91.62 460 ALA A N 1
ATOM 3746 C CA . ALA A 1 460 ? -11.640 6.483 5.764 1.00 91.62 460 ALA A CA 1
ATOM 3747 C C . ALA A 1 460 ? -12.120 6.721 4.324 1.00 91.62 460 ALA A C 1
ATOM 3749 O O . ALA A 1 460 ? -11.317 7.067 3.462 1.00 91.62 460 ALA A O 1
ATOM 3750 N N . LEU A 1 461 ? -13.427 6.609 4.070 1.00 93.62 461 LEU A N 1
ATOM 3751 C CA . LEU A 1 461 ? -14.023 6.894 2.766 1.00 93.62 461 LEU A CA 1
ATOM 3752 C C . LEU A 1 461 ? -13.765 8.343 2.332 1.00 93.62 461 LEU A C 1
ATOM 3754 O O . LEU A 1 461 ? -13.325 8.569 1.206 1.00 93.62 461 LEU A O 1
ATOM 3758 N N . LEU A 1 462 ? -13.999 9.314 3.224 1.00 90.56 462 LEU A N 1
ATOM 3759 C CA . LEU A 1 462 ? -13.724 10.724 2.938 1.00 90.56 462 LEU A CA 1
ATOM 3760 C C . LEU A 1 462 ? -12.239 10.947 2.637 1.00 90.56 462 LEU A C 1
ATOM 3762 O O . LEU A 1 462 ? -11.912 11.645 1.675 1.00 90.56 462 LEU A O 1
ATOM 3766 N N . ASN A 1 463 ? -11.355 10.326 3.424 1.00 89.88 463 ASN A N 1
ATOM 3767 C CA . ASN A 1 463 ? -9.923 10.407 3.180 1.00 89.88 463 ASN A CA 1
ATOM 3768 C C . ASN A 1 463 ? -9.566 9.867 1.794 1.00 89.88 463 ASN A C 1
ATOM 3770 O O . ASN A 1 463 ? -8.908 10.561 1.034 1.00 89.88 463 ASN A O 1
ATOM 3774 N N . ASN A 1 464 ? -10.059 8.687 1.417 1.00 92.38 464 ASN A N 1
ATOM 3775 C CA . ASN A 1 464 ? -9.684 8.067 0.147 1.00 92.38 464 ASN A CA 1
ATOM 3776 C C . ASN A 1 464 ? -10.139 8.872 -1.076 1.00 92.38 464 ASN A C 1
ATOM 3778 O O . ASN A 1 464 ? -9.449 8.894 -2.095 1.00 92.38 464 ASN A O 1
ATOM 3782 N N . VAL A 1 465 ? -11.287 9.555 -0.984 1.00 91.12 465 VAL A N 1
ATOM 3783 C CA . VAL A 1 465 ? -11.754 10.458 -2.047 1.00 91.12 465 VAL A CA 1
ATOM 3784 C C . VAL A 1 465 ? -10.767 11.608 -2.257 1.00 91.12 465 VAL A C 1
ATOM 3786 O O . VAL A 1 465 ? -10.481 11.959 -3.403 1.00 91.12 465 VAL A O 1
ATOM 3789 N N . LEU A 1 466 ? -10.228 12.175 -1.173 1.00 88.19 466 LEU A N 1
ATOM 3790 C CA . LEU A 1 466 ? -9.182 13.196 -1.244 1.00 88.19 466 LEU A CA 1
ATOM 3791 C C . LEU A 1 466 ? -7.847 12.597 -1.699 1.00 88.19 466 LEU A C 1
ATOM 3793 O O . LEU A 1 466 ? -7.169 13.194 -2.534 1.00 88.19 466 LEU A O 1
ATOM 3797 N N . GLU A 1 467 ? -7.509 11.405 -1.215 1.00 90.94 467 GLU A N 1
ATOM 3798 C CA . GLU A 1 467 ? -6.236 10.735 -1.469 1.00 90.94 467 GLU A CA 1
ATOM 3799 C C . GLU A 1 467 ? -6.043 10.429 -2.951 1.00 90.94 467 GLU A C 1
ATOM 3801 O O . GLU A 1 467 ? -5.011 10.780 -3.514 1.00 90.94 467 GLU A O 1
ATOM 3806 N N . ILE A 1 468 ? -7.073 9.908 -3.635 1.00 92.25 468 ILE A N 1
ATOM 3807 C CA . ILE A 1 468 ? -7.036 9.680 -5.090 1.00 92.25 468 ILE A CA 1
ATOM 3808 C C . ILE A 1 468 ? -6.597 10.949 -5.836 1.00 92.25 468 ILE A C 1
ATOM 3810 O O . ILE A 1 468 ? -5.809 10.882 -6.780 1.00 92.25 468 ILE A O 1
ATOM 3814 N N . ARG A 1 469 ? -7.107 12.118 -5.429 1.00 90.50 469 ARG A N 1
ATOM 3815 C CA . ARG A 1 469 ? -6.848 13.391 -6.118 1.00 90.50 469 ARG A CA 1
ATOM 3816 C C . ARG A 1 469 ? -5.516 14.007 -5.695 1.00 90.50 469 ARG A C 1
ATOM 3818 O O . ARG A 1 469 ? -4.810 14.539 -6.548 1.00 90.50 469 ARG A O 1
ATOM 3825 N N . SER A 1 470 ? -5.161 13.903 -4.417 1.00 88.56 470 SER A N 1
ATOM 3826 C CA . SER A 1 470 ? -3.859 14.308 -3.873 1.00 88.56 470 SER A CA 1
ATOM 3827 C C . SER A 1 470 ? -2.719 13.547 -4.558 1.00 88.56 470 SER A C 1
ATOM 3829 O O . SER A 1 470 ? -1.755 14.147 -5.043 1.00 88.56 470 SER A O 1
ATOM 3831 N N . ASP A 1 471 ? -2.889 12.237 -4.718 1.00 90.88 471 ASP A N 1
ATOM 3832 C CA . ASP A 1 471 ? -1.914 11.357 -5.351 1.00 90.88 471 ASP A CA 1
ATOM 3833 C C . ASP A 1 471 ? -1.835 11.527 -6.867 1.00 90.88 471 ASP A C 1
ATOM 3835 O O . ASP A 1 471 ? -0.762 11.423 -7.468 1.00 90.88 471 ASP A O 1
ATOM 3839 N N . ALA A 1 472 ? -2.955 11.842 -7.509 1.00 92.38 472 ALA A N 1
ATOM 3840 C CA . ALA A 1 472 ? -2.948 12.247 -8.906 1.00 92.38 472 ALA A CA 1
ATOM 3841 C C . ALA A 1 472 ? -2.214 13.588 -9.088 1.00 92.38 472 ALA A C 1
ATOM 3843 O O . ALA A 1 472 ? -1.410 13.753 -10.010 1.00 92.38 472 ALA A O 1
ATOM 3844 N N . PHE A 1 473 ? -2.457 14.548 -8.188 1.00 89.94 473 PHE A N 1
ATOM 3845 C CA . PHE A 1 473 ? -1.842 15.870 -8.231 1.00 89.94 473 PHE A CA 1
ATOM 3846 C C . PHE A 1 473 ? -0.324 15.792 -8.046 1.00 89.94 473 PHE A C 1
ATOM 3848 O O . PHE A 1 473 ? 0.399 16.354 -8.871 1.00 89.94 473 PHE A O 1
ATOM 3855 N N . LYS A 1 474 ? 0.172 15.046 -7.042 1.00 88.12 474 LYS A N 1
ATOM 3856 C CA . LYS A 1 474 ? 1.621 14.915 -6.781 1.00 88.12 474 LYS A CA 1
ATOM 3857 C C . LYS A 1 474 ? 2.379 14.400 -8.012 1.00 88.12 474 LYS A C 1
ATOM 3859 O O . LYS A 1 474 ? 3.436 14.939 -8.339 1.00 88.12 474 LYS A O 1
ATOM 3864 N N . LEU A 1 475 ? 1.816 13.426 -8.735 1.00 90.88 475 LEU A N 1
ATOM 3865 C CA . LEU A 1 475 ? 2.407 12.848 -9.951 1.00 90.88 475 LEU A CA 1
ATOM 3866 C C . LEU A 1 475 ? 2.384 13.789 -11.161 1.00 90.88 475 LEU A C 1
ATOM 3868 O O . LEU A 1 475 ? 3.185 13.616 -12.077 1.00 90.88 475 LEU A O 1
ATOM 3872 N N . CYS A 1 476 ? 1.471 14.761 -11.188 1.00 89.44 476 CYS A N 1
ATOM 3873 C CA . CYS A 1 476 ? 1.320 15.667 -12.323 1.00 89.44 476 CYS A CA 1
ATOM 3874 C C . CYS A 1 476 ? 2.075 16.996 -12.173 1.00 89.44 476 CYS A C 1
ATOM 3876 O O . CYS A 1 476 ? 2.219 17.701 -13.171 1.00 89.44 476 CYS A O 1
ATOM 3878 N N . THR A 1 477 ? 2.506 17.381 -10.964 1.00 82.81 477 THR A N 1
ATOM 3879 C CA . THR A 1 477 ? 3.050 18.734 -10.710 1.00 82.81 477 THR A CA 1
ATOM 3880 C C . THR A 1 477 ? 4.389 18.779 -9.980 1.00 82.81 477 THR A C 1
ATOM 3882 O O . THR A 1 477 ? 5.161 19.706 -10.220 1.00 82.81 477 THR A O 1
ATOM 3885 N N . GLY A 1 478 ? 4.671 17.831 -9.081 1.00 76.75 478 GLY A N 1
ATOM 3886 C CA . GLY A 1 478 ? 5.794 17.941 -8.137 1.00 76.75 478 GLY A CA 1
ATOM 3887 C C . GLY A 1 478 ? 6.865 16.859 -8.257 1.00 76.75 478 GLY A C 1
ATOM 3888 O O . GLY A 1 478 ? 7.890 16.937 -7.573 1.00 76.75 478 GLY A O 1
ATOM 3889 N N . LEU A 1 479 ? 6.635 15.847 -9.092 1.00 88.56 479 LEU A N 1
ATOM 3890 C CA . LEU A 1 479 ? 7.486 14.670 -9.208 1.00 88.56 479 LEU A CA 1
ATOM 3891 C C . LEU A 1 479 ? 8.062 14.541 -10.613 1.00 88.56 479 LEU A C 1
ATOM 3893 O O . LEU A 1 479 ? 7.401 14.864 -11.591 1.00 88.56 479 LEU A O 1
ATOM 3897 N N . GLN A 1 480 ? 9.283 14.013 -10.696 1.00 90.31 480 GLN A N 1
ATOM 3898 C CA . GLN A 1 480 ? 9.827 13.510 -11.956 1.00 90.31 480 GLN A CA 1
ATOM 3899 C C . GLN A 1 480 ? 8.952 12.369 -12.468 1.00 90.31 480 GLN A C 1
ATOM 3901 O O . GLN A 1 480 ? 8.484 11.545 -11.671 1.00 90.31 480 GLN A O 1
ATOM 3906 N N . ARG A 1 481 ? 8.805 12.258 -13.792 1.00 93.12 481 ARG A N 1
ATOM 3907 C CA . ARG A 1 481 ? 8.095 11.130 -14.392 1.00 93.12 481 ARG A CA 1
ATOM 3908 C C . ARG A 1 481 ? 8.811 9.827 -14.012 1.00 93.12 481 ARG A C 1
ATOM 3910 O O . ARG A 1 481 ? 9.996 9.675 -14.305 1.00 93.12 481 ARG A O 1
ATOM 3917 N N . PRO A 1 482 ? 8.129 8.870 -13.373 1.00 92.12 482 PRO A N 1
ATOM 3918 C CA . PRO A 1 482 ? 8.720 7.574 -13.080 1.00 92.12 482 PRO A CA 1
ATOM 3919 C C . PRO A 1 482 ? 8.845 6.722 -14.347 1.00 92.12 482 PRO A C 1
ATOM 3921 O O . PRO A 1 482 ? 8.080 6.866 -15.303 1.00 92.12 482 PRO A O 1
ATOM 3924 N N . PHE A 1 483 ? 9.798 5.791 -14.337 1.00 89.00 483 PHE A N 1
ATOM 3925 C CA . PHE A 1 483 ? 9.865 4.744 -15.353 1.00 89.00 483 PHE A CA 1
ATOM 3926 C C . PHE A 1 483 ? 8.689 3.780 -15.191 1.00 89.00 483 PHE A C 1
ATOM 3928 O O . PHE A 1 483 ? 8.430 3.292 -14.090 1.00 89.00 483 PHE A O 1
ATOM 3935 N N . GLY A 1 484 ? 8.006 3.479 -16.296 1.00 89.25 484 GLY A N 1
ATOM 3936 C CA . GLY A 1 484 ? 6.904 2.524 -16.296 1.00 89.25 484 GLY A CA 1
ATOM 3937 C C . GLY A 1 484 ? 7.389 1.116 -15.957 1.00 89.25 484 GLY A C 1
ATOM 3938 O O . GLY A 1 484 ? 8.238 0.562 -16.651 1.00 89.25 484 GLY A O 1
ATOM 3939 N N . GLN A 1 485 ? 6.832 0.530 -14.896 1.00 87.69 485 GLN A N 1
ATOM 3940 C CA . GLN A 1 485 ? 7.141 -0.833 -14.456 1.00 87.69 485 GLN A CA 1
ATOM 3941 C C . GLN A 1 485 ? 5.960 -1.768 -14.721 1.00 87.69 485 GLN A C 1
ATOM 3943 O O . GLN A 1 485 ? 4.801 -1.401 -14.503 1.00 87.69 485 GLN A O 1
ATOM 3948 N N . ARG A 1 486 ? 6.263 -2.989 -15.174 1.00 88.25 486 ARG A N 1
ATOM 3949 C CA . ARG A 1 486 ? 5.279 -4.060 -15.371 1.00 88.25 486 ARG A CA 1
ATOM 3950 C C . ARG A 1 486 ? 5.088 -4.822 -14.066 1.00 88.25 486 ARG A C 1
ATOM 3952 O O . ARG A 1 486 ? 6.067 -5.245 -13.462 1.00 88.25 486 ARG A O 1
ATOM 3959 N N . VAL A 1 487 ? 3.839 -5.021 -13.656 1.00 90.50 487 VAL A N 1
ATOM 3960 C CA . VAL A 1 487 ? 3.479 -5.862 -12.506 1.00 90.50 487 VAL A CA 1
ATOM 3961 C C . VAL A 1 487 ? 2.208 -6.644 -12.816 1.00 90.50 487 VAL A C 1
ATOM 3963 O O . VAL A 1 487 ? 1.324 -6.138 -13.506 1.00 90.50 487 VAL A O 1
ATOM 3966 N N . ALA A 1 488 ? 2.106 -7.863 -12.292 1.00 90.94 488 ALA A N 1
ATOM 3967 C CA . ALA A 1 488 ? 0.905 -8.691 -12.420 1.00 90.94 488 ALA A CA 1
ATOM 3968 C C . ALA A 1 488 ? -0.107 -8.462 -11.279 1.00 90.94 488 ALA A C 1
ATOM 3970 O O . ALA A 1 488 ? -1.256 -8.874 -11.371 1.00 90.94 488 ALA A O 1
ATOM 3971 N N . SER A 1 489 ? 0.315 -7.840 -10.174 1.00 93.25 489 SER A N 1
ATOM 3972 C CA . SER A 1 489 ? -0.528 -7.589 -8.999 1.00 93.25 489 SER A CA 1
ATOM 3973 C C . SER A 1 489 ? 0.058 -6.479 -8.121 1.00 93.25 489 SER A C 1
ATOM 3975 O O . SER A 1 489 ? 1.146 -5.971 -8.392 1.00 93.25 489 SER A O 1
ATOM 3977 N N . ILE A 1 490 ? -0.623 -6.159 -7.016 1.00 93.75 490 ILE A N 1
ATOM 3978 C CA . ILE A 1 490 ? -0.105 -5.288 -5.942 1.00 93.75 490 ILE A CA 1
ATOM 3979 C C . ILE A 1 490 ? 1.053 -5.925 -5.145 1.00 93.75 490 ILE A C 1
ATOM 3981 O O . ILE A 1 490 ? 1.565 -5.335 -4.196 1.00 93.75 490 ILE A O 1
ATOM 3985 N N . GLY A 1 491 ? 1.459 -7.150 -5.496 1.00 91.94 491 GLY A N 1
ATOM 3986 C CA . GLY A 1 491 ? 2.561 -7.863 -4.864 1.00 91.94 491 GLY A CA 1
ATOM 3987 C C . GLY A 1 491 ? 2.236 -8.321 -3.443 1.00 91.94 491 GLY A C 1
ATOM 3988 O O . GLY A 1 491 ? 1.129 -8.771 -3.136 1.00 91.94 491 GLY A O 1
ATOM 3989 N N . HIS A 1 492 ? 3.222 -8.226 -2.548 1.00 94.56 492 HIS A N 1
ATOM 3990 C CA . HIS A 1 492 ? 3.105 -8.739 -1.177 1.00 94.56 492 HIS A CA 1
ATOM 3991 C C . HIS A 1 492 ? 2.134 -7.969 -0.286 1.00 94.56 492 HIS A C 1
ATOM 3993 O O . HIS A 1 492 ? 1.731 -8.510 0.745 1.00 94.56 492 HIS A O 1
ATOM 3999 N N . TRP A 1 493 ? 1.697 -6.776 -0.696 1.00 95.94 493 TRP A N 1
ATOM 4000 C CA . TRP A 1 493 ? 0.657 -6.017 0.001 1.00 95.94 493 TRP A CA 1
ATOM 4001 C C . TRP A 1 493 ? -0.640 -6.815 0.162 1.00 95.94 493 TRP A C 1
ATOM 4003 O O . TRP A 1 493 ? -1.229 -6.787 1.240 1.00 95.94 493 TRP A O 1
ATOM 4013 N N . GLN A 1 494 ? -1.013 -7.631 -0.833 1.00 96.00 494 GLN A N 1
ATOM 4014 C CA . GLN A 1 494 ? -2.177 -8.521 -0.744 1.00 96.00 494 GLN A CA 1
ATOM 4015 C C . GLN A 1 494 ? -2.074 -9.469 0.459 1.00 96.00 494 GLN A C 1
ATOM 4017 O O . GLN A 1 494 ? -2.996 -9.578 1.262 1.00 96.00 494 GLN A O 1
ATOM 4022 N N . LYS A 1 495 ? -0.923 -10.134 0.621 1.00 95.69 495 LYS A N 1
ATOM 4023 C CA . LYS A 1 495 ? -0.699 -11.095 1.714 1.00 95.69 495 LYS A CA 1
ATOM 4024 C C . LYS A 1 495 ? -0.668 -10.424 3.079 1.00 95.69 495 LYS A C 1
ATOM 4026 O O . LYS A 1 495 ? -1.159 -10.984 4.055 1.00 95.69 495 LYS A O 1
ATOM 4031 N N . VAL A 1 496 ? -0.112 -9.222 3.142 1.00 96.38 496 VAL A N 1
ATOM 4032 C CA . VAL A 1 496 ? -0.072 -8.417 4.361 1.00 96.38 496 VAL A CA 1
ATOM 4033 C C . VAL A 1 496 ? -1.480 -7.965 4.782 1.00 96.38 496 VAL A C 1
ATOM 4035 O O . VAL A 1 496 ? -1.820 -8.064 5.960 1.00 96.38 496 VAL A O 1
ATOM 4038 N N . MET A 1 497 ? -2.327 -7.535 3.843 1.00 95.94 497 MET A N 1
ATOM 4039 C CA . MET A 1 497 ? -3.720 -7.165 4.130 1.00 95.94 497 MET A CA 1
ATOM 4040 C C . MET A 1 497 ? -4.582 -8.382 4.502 1.00 95.94 497 MET A C 1
ATOM 4042 O O . MET A 1 497 ? -5.379 -8.302 5.434 1.00 95.94 497 MET A O 1
ATOM 4046 N N . GLU A 1 498 ? -4.375 -9.537 3.858 1.00 95.94 498 GLU A N 1
ATOM 4047 C CA . GLU A 1 498 ? -5.002 -10.808 4.259 1.00 95.94 498 GLU A CA 1
ATOM 4048 C C . GLU A 1 498 ? -4.642 -11.181 5.709 1.00 95.94 498 GLU A C 1
ATOM 4050 O O . GLU A 1 498 ? -5.522 -11.560 6.486 1.00 95.94 498 GLU A O 1
ATOM 4055 N N . ALA A 1 499 ? -3.371 -11.023 6.099 1.00 96.25 499 ALA A N 1
ATOM 4056 C CA . ALA A 1 499 ? -2.917 -11.258 7.470 1.00 96.25 499 ALA A CA 1
ATOM 4057 C C . ALA A 1 499 ? -3.542 -10.266 8.469 1.00 96.25 499 ALA A C 1
ATOM 4059 O O . ALA A 1 499 ? -3.963 -10.675 9.552 1.00 96.25 499 ALA A O 1
ATOM 4060 N N . MET A 1 500 ? -3.670 -8.989 8.092 1.00 95.81 500 MET A N 1
ATOM 4061 C CA . MET A 1 500 ? -4.397 -7.984 8.878 1.00 95.81 500 MET A CA 1
ATOM 4062 C C . MET A 1 500 ? -5.867 -8.375 9.075 1.00 95.81 500 MET A C 1
ATOM 4064 O O . MET A 1 500 ? -6.381 -8.255 10.182 1.00 95.81 500 MET A O 1
ATOM 4068 N N . GLY A 1 501 ? -6.534 -8.904 8.045 1.00 94.38 501 GLY A N 1
ATOM 4069 C CA . GLY A 1 501 ? -7.911 -9.398 8.151 1.00 94.38 501 GLY A CA 1
ATOM 4070 C C . GLY A 1 501 ? -8.058 -10.573 9.128 1.00 94.38 501 GLY A C 1
ATOM 4071 O O . GLY A 1 501 ? -9.010 -10.619 9.905 1.00 94.38 501 GLY A O 1
ATOM 4072 N N . VAL A 1 502 ? -7.091 -11.498 9.155 1.00 94.19 502 VAL A N 1
ATOM 4073 C CA . VAL A 1 502 ? -7.058 -12.583 10.158 1.00 94.19 502 VAL A CA 1
ATOM 4074 C C . VAL A 1 502 ? -6.857 -12.022 11.565 1.00 94.19 502 VAL A C 1
ATOM 4076 O O . VAL A 1 502 ? -7.556 -12.423 12.495 1.00 94.19 502 VAL A O 1
ATOM 4079 N N . LEU A 1 503 ? -5.941 -11.066 11.730 1.00 94.06 503 LEU A N 1
ATOM 4080 C CA . LEU A 1 503 ? -5.716 -10.413 13.016 1.00 94.06 503 LEU A CA 1
ATOM 4081 C C . LEU A 1 503 ? -6.960 -9.649 13.488 1.00 94.06 503 LEU A C 1
ATOM 4083 O O . LEU A 1 503 ? -7.325 -9.743 14.656 1.00 94.06 503 LEU A O 1
ATOM 4087 N N . ALA A 1 504 ? -7.663 -8.972 12.580 1.00 93.81 504 ALA A N 1
ATOM 4088 C CA . ALA A 1 504 ? -8.915 -8.282 12.866 1.00 93.81 504 ALA A CA 1
ATOM 4089 C C . ALA A 1 504 ? -9.981 -9.209 13.454 1.00 93.81 504 ALA A C 1
ATOM 4091 O O . ALA A 1 504 ? -10.658 -8.807 14.398 1.00 93.81 504 ALA A O 1
ATOM 4092 N N . ILE A 1 505 ? -10.090 -10.458 12.990 1.00 91.06 505 ILE A N 1
ATOM 4093 C CA . ILE A 1 505 ? -10.999 -11.443 13.598 1.00 91.06 505 ILE A CA 1
ATOM 4094 C C . ILE A 1 505 ? -10.663 -11.638 15.082 1.00 91.06 505 ILE A C 1
ATOM 4096 O O . ILE A 1 505 ? -11.551 -11.554 15.929 1.00 91.06 505 ILE A O 1
ATOM 4100 N N . VAL A 1 506 ? -9.384 -11.849 15.406 1.00 90.00 506 VAL A N 1
ATOM 4101 C CA . VAL A 1 506 ? -8.922 -12.064 16.788 1.00 90.00 506 VAL A CA 1
ATOM 4102 C C . VAL A 1 506 ? -9.211 -10.839 17.661 1.00 90.00 506 VAL A C 1
ATOM 4104 O O . VAL A 1 506 ? -9.752 -10.973 18.759 1.00 90.00 506 VAL A O 1
ATOM 4107 N N . VAL A 1 507 ? -8.897 -9.645 17.156 1.00 90.56 507 VAL A N 1
ATOM 4108 C CA . VAL A 1 507 ? -9.076 -8.367 17.860 1.00 90.56 507 VAL A CA 1
ATOM 4109 C C . VAL A 1 507 ? -10.554 -8.075 18.118 1.00 90.56 507 VAL A C 1
ATOM 4111 O O . VAL A 1 507 ? -10.921 -7.816 19.262 1.00 90.56 507 VAL A O 1
ATOM 4114 N N . ASN A 1 508 ? -11.423 -8.188 17.107 1.00 88.00 508 ASN A N 1
ATOM 4115 C CA . ASN A 1 508 ? -12.857 -7.940 17.282 1.00 88.00 508 ASN A CA 1
ATOM 4116 C C . ASN A 1 508 ? -13.506 -8.993 18.199 1.00 88.00 508 ASN A C 1
ATOM 4118 O O . ASN A 1 508 ? -14.334 -8.628 19.029 1.00 88.00 508 ASN A O 1
ATOM 4122 N N . CYS A 1 509 ? -13.100 -10.270 18.132 1.00 84.75 509 CYS A N 1
ATOM 4123 C CA . CYS A 1 509 ? -13.588 -11.292 19.069 1.00 84.75 509 CYS A CA 1
ATOM 4124 C C . CYS A 1 509 ? -13.221 -10.954 20.520 1.00 84.75 509 CYS A C 1
ATOM 4126 O O . CYS A 1 509 ? -14.050 -11.102 21.417 1.00 84.75 509 CYS A O 1
ATOM 4128 N N . TYR A 1 510 ? -12.001 -10.464 20.757 1.00 83.38 510 TYR A N 1
ATOM 4129 C CA . TYR A 1 510 ? -11.596 -10.011 22.085 1.00 83.38 510 TYR A CA 1
ATOM 4130 C C . TYR A 1 510 ? -12.382 -8.781 22.545 1.00 83.38 510 TYR A C 1
ATOM 4132 O O . TYR A 1 510 ? -12.844 -8.761 23.683 1.00 83.38 510 TYR A O 1
ATOM 4140 N N . LEU A 1 511 ? -12.561 -7.772 21.684 1.00 80.81 511 LEU A N 1
ATOM 4141 C CA . LEU A 1 511 ? -13.336 -6.572 22.021 1.00 80.81 511 LEU A CA 1
ATOM 4142 C C . LEU A 1 511 ? -14.783 -6.929 22.395 1.00 80.81 511 LEU A C 1
ATOM 4144 O O . LEU A 1 511 ? -15.288 -6.436 23.400 1.00 80.81 511 LEU A O 1
ATOM 4148 N N . ILE A 1 512 ? -15.410 -7.856 21.661 1.00 78.44 512 ILE A N 1
ATOM 4149 C CA . ILE A 1 512 ? -16.739 -8.392 21.995 1.00 78.44 512 ILE A CA 1
ATOM 4150 C C . ILE A 1 512 ? -16.729 -9.089 23.359 1.00 78.44 512 ILE A C 1
ATOM 4152 O O . ILE A 1 512 ? -17.640 -8.887 24.158 1.00 78.44 512 ILE A O 1
ATOM 4156 N N . ALA A 1 513 ? -15.705 -9.892 23.654 1.00 75.19 513 ALA A N 1
ATOM 4157 C CA . ALA A 1 513 ? -15.610 -10.608 24.925 1.00 75.19 513 ALA A CA 1
ATOM 4158 C C . ALA A 1 513 ? -15.449 -9.684 26.144 1.00 75.19 513 ALA A C 1
ATOM 4160 O O . ALA A 1 513 ? -15.733 -10.107 27.262 1.00 75.19 513 ALA A O 1
ATOM 4161 N N . GLN A 1 514 ? -15.009 -8.437 25.944 1.00 71.75 514 GLN A N 1
ATOM 4162 C CA . GLN A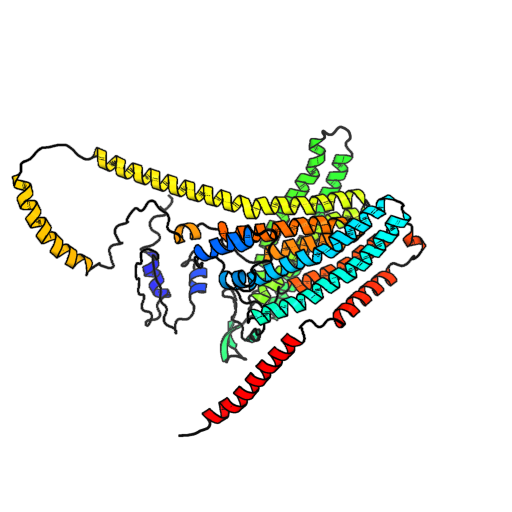 1 514 ? -14.952 -7.422 26.999 1.00 71.75 514 GLN A CA 1
ATOM 4163 C C . GLN A 1 514 ? -16.287 -6.667 27.185 1.00 71.75 514 GLN A C 1
ATOM 4165 O O . GLN A 1 514 ? -16.445 -5.988 28.199 1.00 71.75 514 GLN A O 1
ATOM 4170 N N . CYS A 1 515 ? -17.263 -6.792 26.271 1.00 67.50 515 CYS A N 1
ATOM 4171 C CA . CYS A 1 515 ? -18.611 -6.238 26.454 1.00 67.50 515 CYS A CA 1
ATOM 4172 C C . CYS A 1 515 ? -19.388 -7.076 27.488 1.00 67.50 515 CYS A C 1
ATOM 4174 O O . CYS A 1 515 ? -19.716 -8.248 27.278 1.00 67.50 515 CYS A O 1
ATOM 4176 N N . GLY A 1 516 ? -19.660 -6.473 28.649 1.00 60.38 516 GLY A N 1
ATOM 4177 C CA . GLY A 1 516 ? -20.034 -7.173 29.882 1.00 60.38 516 GLY A CA 1
ATOM 4178 C C . GLY A 1 516 ? -21.368 -7.934 29.891 1.00 60.38 516 GLY A C 1
ATOM 4179 O O . GLY A 1 516 ? -21.586 -8.714 30.825 1.00 60.38 516 GLY A O 1
ATOM 4180 N N . GLN A 1 517 ? -22.267 -7.755 28.912 1.00 58.41 517 GLN A N 1
ATOM 4181 C CA . GLN A 1 517 ? -23.482 -8.581 28.818 1.00 58.41 517 GLN A CA 1
ATOM 4182 C C . GLN A 1 517 ? -23.255 -9.876 28.026 1.00 58.41 517 GLN A C 1
ATOM 4184 O O . GLN A 1 517 ? -23.775 -10.921 28.421 1.00 58.41 517 GLN A O 1
ATOM 4189 N N . LEU A 1 518 ? -22.426 -9.863 26.975 1.00 57.47 518 LEU A N 1
ATOM 4190 C CA . LEU A 1 518 ? -22.157 -11.054 26.157 1.00 57.47 518 LEU A CA 1
ATOM 4191 C C . LEU A 1 518 ? -21.255 -12.073 26.857 1.00 57.47 518 LEU A C 1
ATOM 4193 O O . LEU A 1 518 ? -21.451 -13.276 26.685 1.00 57.47 518 LEU A O 1
ATOM 4197 N N . GLN A 1 519 ? -20.339 -11.616 27.716 1.00 60.38 519 GLN A N 1
ATOM 4198 C CA . GLN A 1 519 ? -19.515 -12.496 28.553 1.00 60.38 519 GLN A CA 1
ATOM 4199 C C . GLN A 1 519 ? -20.365 -13.409 29.461 1.00 60.38 519 GLN A C 1
ATOM 4201 O O . GLN A 1 519 ? -19.935 -14.507 29.815 1.00 60.38 519 GLN A O 1
ATOM 4206 N N . ARG A 1 520 ? -21.592 -12.987 29.810 1.00 60.41 520 ARG A N 1
ATOM 4207 C CA . ARG A 1 520 ? -22.541 -13.795 30.597 1.00 60.41 520 ARG A CA 1
ATOM 4208 C C . ARG A 1 520 ? -23.279 -14.838 29.756 1.00 60.41 520 ARG A C 1
ATOM 4210 O O . ARG A 1 520 ? -23.663 -15.869 30.294 1.00 60.41 520 ARG A O 1
ATOM 4217 N N . LEU A 1 521 ? -23.483 -14.570 28.464 1.00 61.09 521 LEU A N 1
ATOM 4218 C CA . LEU A 1 521 ? -24.159 -15.479 27.530 1.00 61.09 521 LEU A CA 1
ATOM 4219 C C . LEU A 1 521 ? -23.196 -16.516 26.937 1.00 61.09 521 LEU A C 1
ATOM 4221 O O . LEU A 1 521 ? -23.594 -17.654 26.705 1.00 61.09 521 LEU A O 1
ATOM 4225 N N . PHE A 1 522 ? -21.926 -16.151 26.735 1.00 60.44 522 PHE A N 1
ATOM 4226 C CA . PHE A 1 522 ? -20.903 -17.034 26.179 1.00 60.44 522 PHE A CA 1
ATOM 4227 C C . PHE A 1 522 ? -19.569 -16.877 26.933 1.00 60.44 522 PHE A C 1
ATOM 4229 O O . PHE A 1 522 ? -18.772 -16.002 26.596 1.00 60.44 522 PHE A O 1
ATOM 4236 N N . PRO A 1 523 ? -19.276 -17.733 27.928 1.00 58.88 523 PRO A N 1
ATOM 4237 C CA . PRO A 1 523 ? -18.081 -17.594 28.770 1.00 58.88 523 PRO A CA 1
ATOM 4238 C C . PRO A 1 523 ? -16.754 -17.956 28.071 1.00 58.88 523 PRO A C 1
ATOM 4240 O O . PRO A 1 523 ? -15.687 -17.761 28.650 1.00 58.88 523 PRO A O 1
ATOM 4243 N N . GLY A 1 524 ? -16.789 -18.490 26.844 1.00 61.19 524 GLY A N 1
ATOM 4244 C CA . GLY A 1 524 ? -15.602 -18.870 26.072 1.00 61.19 524 GLY A CA 1
ATOM 4245 C C . GLY A 1 524 ? -15.403 -17.992 24.838 1.00 61.19 524 GLY A C 1
ATOM 4246 O O . GLY A 1 524 ? -16.354 -17.776 24.097 1.00 61.19 524 GLY A O 1
ATOM 4247 N N . LEU A 1 525 ? -14.158 -17.549 24.618 1.00 60.31 525 LEU A N 1
ATOM 4248 C CA . LEU A 1 525 ? -13.683 -16.747 23.473 1.00 60.31 525 LEU A CA 1
ATOM 4249 C C . LEU A 1 525 ? -13.366 -17.585 22.221 1.00 60.31 525 LEU A C 1
ATOM 4251 O O . LEU A 1 525 ? -13.299 -17.067 21.106 1.00 60.31 525 LEU A O 1
ATOM 4255 N N . SER A 1 526 ? -13.097 -18.881 22.407 1.00 65.12 526 SER A N 1
ATOM 4256 C CA . SER A 1 526 ? -12.649 -19.751 21.323 1.00 65.12 526 SER A CA 1
ATOM 4257 C C . SER A 1 526 ? -13.740 -20.038 20.284 1.00 65.12 526 SER A C 1
ATOM 4259 O O . SER A 1 526 ? -13.415 -19.946 19.101 1.00 65.12 526 SER A O 1
ATOM 4261 N N . PRO A 1 527 ? -15.013 -20.331 20.616 1.00 74.44 527 PRO A N 1
ATOM 4262 C CA . PRO A 1 527 ? -15.966 -20.780 19.601 1.00 74.44 527 PRO A CA 1
ATOM 4263 C C . PRO A 1 527 ? -16.284 -19.707 18.550 1.00 74.44 527 PRO A C 1
ATOM 4265 O O . PRO A 1 527 ? -16.368 -20.023 17.364 1.00 74.44 527 PRO A O 1
ATOM 4268 N N . GLN A 1 528 ? -16.398 -18.437 18.955 1.00 73.00 528 GLN A N 1
ATOM 4269 C CA . GLN A 1 528 ? -16.726 -17.330 18.047 1.00 73.00 528 GLN A CA 1
ATOM 4270 C C . GLN A 1 528 ? -15.562 -17.032 17.097 1.00 73.00 528 GLN A C 1
ATOM 4272 O O . GLN A 1 528 ? -15.776 -16.846 15.899 1.00 73.00 528 GLN A O 1
ATOM 4277 N N . ALA A 1 529 ? -14.326 -17.063 17.606 1.00 80.19 529 ALA A N 1
ATOM 4278 C CA . ALA A 1 529 ? -13.133 -16.865 16.790 1.00 80.19 529 ALA A CA 1
ATOM 4279 C C . ALA A 1 529 ? -12.952 -17.989 15.755 1.00 80.19 529 ALA A C 1
ATOM 4281 O O . ALA A 1 529 ? -12.697 -17.708 14.585 1.00 80.19 529 ALA A O 1
ATOM 4282 N N . HIS A 1 530 ? -13.142 -19.256 16.149 1.00 86.06 530 HIS A N 1
ATOM 4283 C CA . HIS A 1 530 ? -13.065 -20.386 15.214 1.00 86.06 530 HIS A CA 1
ATOM 4284 C C . HIS A 1 530 ? -14.168 -20.321 14.154 1.00 86.06 530 HIS A C 1
ATOM 4286 O O . HIS A 1 530 ? -13.896 -20.587 12.985 1.00 86.06 530 HIS A O 1
ATOM 4292 N N . PHE A 1 531 ? -15.388 -19.924 14.530 1.00 86.25 531 PHE A N 1
ATOM 4293 C CA . PHE A 1 531 ? -16.478 -19.731 13.576 1.00 86.25 531 PHE A CA 1
ATOM 4294 C C . PHE A 1 531 ? -16.169 -18.622 12.563 1.00 86.25 531 PHE A C 1
ATOM 4296 O O . PHE A 1 531 ? -16.317 -18.837 11.363 1.00 86.25 531 PHE A O 1
ATOM 4303 N N . ALA A 1 532 ? -15.685 -17.461 13.014 1.00 86.25 532 ALA A N 1
ATOM 4304 C CA . ALA A 1 532 ? -15.319 -16.360 12.124 1.00 86.25 532 ALA A CA 1
ATOM 4305 C C . ALA A 1 532 ? -14.147 -16.724 11.190 1.00 86.25 532 ALA A C 1
ATOM 4307 O O . ALA A 1 532 ? -14.165 -16.373 10.009 1.00 86.25 532 ALA A O 1
ATOM 4308 N N . LEU A 1 533 ? -13.158 -17.481 11.682 1.00 89.81 533 LEU A N 1
ATOM 4309 C CA . LEU A 1 533 ? -12.067 -18.014 10.857 1.00 89.81 533 LEU A CA 1
ATOM 4310 C C . LEU A 1 533 ? -12.564 -19.039 9.831 1.00 89.81 533 LEU A C 1
ATOM 4312 O O . LEU A 1 533 ? -12.135 -19.000 8.678 1.00 89.81 533 LEU A O 1
ATOM 4316 N N . LEU A 1 534 ? -13.483 -19.927 10.222 1.00 91.12 534 LEU A N 1
ATOM 4317 C CA . LEU A 1 534 ? -14.111 -20.879 9.309 1.00 91.12 534 LEU A CA 1
ATOM 4318 C C . LEU A 1 534 ? -14.917 -20.150 8.231 1.00 91.12 534 LEU A C 1
ATOM 4320 O O . LEU A 1 534 ? -14.773 -20.465 7.055 1.00 91.12 534 LEU A O 1
ATOM 4324 N N . LEU A 1 535 ? -15.712 -19.147 8.612 1.00 90.50 535 LEU A N 1
ATOM 4325 C CA . LEU A 1 535 ? -16.475 -18.319 7.680 1.00 90.50 535 LEU A CA 1
ATOM 4326 C C . LEU A 1 535 ? -15.551 -17.636 6.666 1.00 90.50 535 LEU A C 1
ATOM 4328 O O . LEU A 1 535 ? -15.792 -17.727 5.463 1.00 90.50 535 LEU A O 1
ATOM 4332 N N . LYS A 1 536 ? -14.454 -17.024 7.135 1.00 92.88 536 LYS A N 1
ATOM 4333 C CA . LYS A 1 536 ? -13.420 -16.461 6.259 1.00 92.88 536 LYS A CA 1
ATOM 4334 C C . LYS A 1 536 ? -12.882 -17.517 5.288 1.00 92.88 536 LYS A C 1
ATOM 4336 O O . LYS A 1 536 ? -12.784 -17.250 4.092 1.00 92.88 536 LYS A O 1
ATOM 4341 N N . TYR A 1 537 ? -12.503 -18.689 5.797 1.00 93.25 537 TYR A N 1
ATOM 4342 C CA . TYR A 1 537 ? -11.928 -19.763 4.986 1.00 93.25 537 TYR A CA 1
ATOM 4343 C C . TYR A 1 537 ? -12.903 -20.252 3.908 1.00 93.25 537 TYR A C 1
ATOM 4345 O O . TYR A 1 537 ? -12.509 -20.403 2.755 1.00 93.25 537 TYR A O 1
ATOM 4353 N N . VAL A 1 538 ? -14.182 -20.428 4.255 1.00 94.69 538 VAL A N 1
ATOM 4354 C CA . VAL A 1 538 ? -15.230 -20.832 3.307 1.00 94.69 538 VAL A CA 1
ATOM 4355 C C . VAL A 1 538 ? -15.381 -19.809 2.183 1.00 94.69 538 VAL A C 1
ATOM 4357 O O . VAL A 1 538 ? -15.387 -20.201 1.019 1.00 94.69 538 VAL A O 1
ATOM 4360 N N . ILE A 1 539 ? -15.446 -18.510 2.502 1.00 92.81 539 ILE A N 1
ATOM 4361 C CA . ILE A 1 539 ? -15.543 -17.447 1.485 1.00 92.81 539 ILE A CA 1
ATOM 4362 C C . ILE A 1 539 ? -14.315 -17.466 0.565 1.00 92.81 539 ILE A C 1
ATOM 4364 O O . ILE A 1 539 ? -14.460 -17.417 -0.654 1.00 92.81 539 ILE A O 1
ATOM 4368 N N . GLN A 1 540 ? -13.117 -17.593 1.141 1.00 91.69 540 GLN A N 1
ATOM 4369 C CA . GLN A 1 540 ? -11.858 -17.618 0.396 1.00 91.69 540 GLN A CA 1
ATOM 4370 C C . GLN A 1 540 ? -11.741 -18.823 -0.552 1.00 91.69 540 GLN A C 1
ATOM 4372 O O . GLN A 1 540 ? -11.160 -18.705 -1.622 1.00 91.69 540 GLN A O 1
ATOM 4377 N N . VAL A 1 541 ? -12.277 -19.989 -0.183 1.00 93.25 541 VAL A N 1
ATOM 4378 C CA . VAL A 1 541 ? -12.282 -21.167 -1.070 1.00 93.25 541 VAL A CA 1
ATOM 4379 C C . VAL A 1 541 ? -13.387 -21.074 -2.126 1.00 93.25 541 VAL A C 1
ATOM 4381 O O . VAL A 1 541 ? -13.227 -21.590 -3.230 1.00 93.25 541 VAL A O 1
ATOM 4384 N N . ALA A 1 542 ? -14.509 -20.425 -1.807 1.00 94.94 542 ALA A N 1
ATOM 4385 C CA . ALA A 1 542 ? -15.649 -20.308 -2.712 1.00 94.94 542 ALA A CA 1
ATOM 4386 C C . ALA A 1 542 ? -15.397 -19.355 -3.893 1.00 94.94 542 ALA A C 1
ATOM 4388 O O . ALA A 1 542 ? -15.999 -19.528 -4.954 1.00 94.94 542 ALA A O 1
ATOM 4389 N N . ILE A 1 543 ? -14.535 -18.350 -3.719 1.00 94.25 543 ILE A N 1
ATOM 4390 C CA . ILE A 1 543 ? -14.273 -17.311 -4.717 1.00 94.25 543 ILE A CA 1
ATOM 4391 C C . ILE A 1 543 ? -12.922 -17.592 -5.392 1.00 94.25 543 ILE A C 1
ATOM 4393 O O . ILE A 1 543 ? -11.889 -17.469 -4.744 1.00 94.25 543 ILE A O 1
ATOM 4397 N N . PRO A 1 544 ? -12.883 -17.959 -6.687 1.00 93.94 544 PRO A N 1
ATOM 4398 C CA . PRO A 1 544 ? -11.614 -18.207 -7.357 1.00 93.94 544 PRO A CA 1
ATOM 4399 C C . PRO A 1 544 ? -10.880 -16.893 -7.641 1.00 93.94 544 PRO A C 1
ATOM 4401 O O . PRO A 1 544 ? -11.498 -15.933 -8.106 1.00 93.94 544 PRO A O 1
ATOM 4404 N N . ASP A 1 545 ? -9.559 -16.895 -7.434 1.00 93.38 545 ASP A N 1
ATOM 4405 C CA . ASP A 1 545 ? -8.669 -15.733 -7.594 1.00 93.38 545 ASP A CA 1
ATOM 4406 C C . ASP A 1 545 ? -8.687 -15.128 -9.005 1.00 93.38 545 ASP A C 1
ATOM 4408 O O . ASP A 1 545 ? -8.489 -13.928 -9.156 1.00 93.38 545 ASP A O 1
ATOM 4412 N N . ILE A 1 546 ? -8.911 -15.945 -10.040 1.00 93.62 546 ILE A N 1
ATOM 4413 C CA . ILE A 1 546 ? -8.926 -15.521 -11.446 1.00 93.62 546 ILE A CA 1
ATOM 4414 C C . ILE A 1 546 ? -10.347 -15.710 -12.000 1.00 93.62 546 ILE A C 1
ATOM 4416 O O . ILE A 1 546 ? -10.928 -16.790 -11.837 1.00 93.62 546 ILE A O 1
ATOM 4420 N N . PRO A 1 547 ? -10.936 -14.700 -12.666 1.00 95.62 547 PRO A N 1
ATOM 4421 C CA . PRO A 1 547 ? -12.225 -14.849 -13.334 1.00 95.62 547 PRO A CA 1
ATOM 4422 C C . PRO A 1 547 ? -12.184 -15.906 -14.441 1.00 95.62 547 PRO A C 1
ATOM 4424 O O . PRO A 1 547 ? -11.185 -16.041 -15.147 1.00 95.62 547 PRO A O 1
ATOM 4427 N N . ALA A 1 548 ? -13.301 -16.609 -14.644 1.00 95.50 548 ALA A N 1
ATOM 4428 C CA . ALA A 1 548 ? -13.389 -17.699 -15.619 1.00 95.50 548 ALA A CA 1
ATOM 4429 C C . ALA A 1 548 ? -12.991 -17.260 -17.038 1.00 95.50 548 ALA A C 1
ATOM 4431 O O . ALA A 1 548 ? -12.216 -17.945 -17.695 1.00 95.50 548 ALA A O 1
ATOM 4432 N N . TRP A 1 549 ? -13.438 -16.079 -17.473 1.00 95.88 549 TRP A N 1
ATOM 4433 C CA . TRP A 1 549 ? -13.135 -15.559 -18.806 1.00 95.88 549 TRP A CA 1
ATOM 4434 C C . TRP A 1 549 ? -11.635 -15.274 -19.009 1.00 95.88 549 TRP A C 1
ATOM 4436 O O . TRP A 1 549 ? -11.095 -15.573 -20.070 1.00 95.88 549 TRP A O 1
ATOM 4446 N N . VAL A 1 550 ? -10.936 -14.760 -17.986 1.00 94.94 550 VAL A N 1
ATOM 4447 C CA . VAL A 1 550 ? -9.478 -14.543 -18.042 1.00 94.94 550 VAL A CA 1
ATOM 4448 C C . VAL A 1 550 ? -8.761 -15.887 -18.114 1.00 94.94 550 VAL A C 1
ATOM 4450 O O . VAL A 1 550 ? -7.861 -16.065 -18.931 1.00 94.94 550 VAL A O 1
ATOM 4453 N N . ALA A 1 551 ? -9.184 -16.852 -17.294 1.00 93.88 551 ALA A N 1
ATOM 4454 C CA . ALA A 1 551 ? -8.608 -18.192 -17.289 1.00 93.88 551 ALA A CA 1
ATOM 4455 C C . ALA A 1 551 ? -8.783 -18.900 -18.647 1.00 93.88 551 ALA A C 1
ATOM 4457 O O . ALA A 1 551 ? -7.850 -19.542 -19.129 1.00 93.88 551 ALA A O 1
ATOM 4458 N N . GLU A 1 552 ? -9.943 -18.748 -19.290 1.00 95.06 552 GLU A N 1
ATOM 4459 C CA . GLU A 1 552 ? -10.202 -19.267 -20.636 1.00 95.06 552 GLU A CA 1
ATOM 4460 C C . GLU A 1 552 ? -9.294 -18.623 -21.690 1.00 95.06 552 GLU A C 1
ATOM 4462 O O . GLU A 1 552 ? -8.713 -19.333 -22.512 1.00 95.06 552 GLU A O 1
ATOM 4467 N N . GLU A 1 553 ? -9.125 -17.300 -21.665 1.00 93.69 553 GLU A N 1
ATOM 4468 C CA . GLU A 1 553 ? -8.242 -16.605 -22.607 1.00 93.69 553 GLU A CA 1
ATOM 4469 C C . GLU A 1 553 ? -6.765 -16.969 -22.409 1.00 93.69 553 GLU A C 1
ATOM 4471 O O . GLU A 1 553 ? -6.049 -17.230 -23.380 1.00 93.69 553 GLU A O 1
ATOM 4476 N N . MET A 1 554 ? -6.309 -17.082 -21.160 1.00 90.75 554 MET A N 1
ATOM 4477 C CA . MET A 1 554 ? -4.971 -17.594 -20.854 1.00 90.75 554 MET A CA 1
ATOM 4478 C C . MET A 1 554 ? -4.785 -19.025 -21.370 1.00 90.75 554 MET A C 1
ATOM 4480 O O . MET A 1 554 ? -3.750 -19.345 -21.958 1.00 90.75 554 MET A O 1
ATOM 4484 N N . ALA A 1 555 ? -5.792 -19.888 -21.204 1.00 92.19 555 ALA A N 1
ATOM 4485 C CA . ALA A 1 555 ? -5.746 -21.260 -21.699 1.00 92.19 555 ALA A CA 1
ATOM 4486 C C . ALA A 1 555 ? -5.687 -21.321 -23.235 1.00 92.19 555 ALA A C 1
ATOM 4488 O O . ALA A 1 555 ? -4.931 -22.129 -23.782 1.00 92.19 555 ALA A O 1
ATOM 4489 N N . LYS A 1 556 ? -6.423 -20.450 -23.943 1.00 94.06 556 LYS A N 1
ATOM 4490 C CA . LYS A 1 556 ? -6.344 -20.322 -25.410 1.00 94.06 556 LYS A CA 1
ATOM 4491 C C . LYS A 1 556 ? -4.947 -19.895 -25.861 1.00 94.06 556 LYS A C 1
ATOM 4493 O O . LYS A 1 556 ? -4.397 -20.510 -26.775 1.00 94.06 556 LYS A O 1
ATOM 4498 N N . LEU A 1 557 ? -4.359 -18.887 -25.213 1.00 89.50 557 LEU A N 1
ATOM 4499 C CA . LEU A 1 557 ? -3.002 -18.413 -25.507 1.00 89.50 557 LEU A CA 1
ATOM 4500 C C . LEU A 1 557 ? -1.955 -19.509 -25.274 1.00 89.50 557 LEU A C 1
ATOM 4502 O O . LEU A 1 557 ? -1.099 -19.744 -26.127 1.00 89.50 557 LEU A O 1
ATOM 4506 N N . GLU A 1 558 ? -2.042 -20.226 -24.156 1.00 89.81 558 GLU A N 1
ATOM 4507 C CA . GLU A 1 558 ? -1.137 -21.333 -23.841 1.00 89.81 558 GLU A CA 1
ATOM 4508 C C . GLU A 1 558 ? -1.286 -22.501 -24.831 1.00 89.81 558 GLU A C 1
ATOM 4510 O O . GLU A 1 558 ? -0.289 -23.071 -25.283 1.00 89.81 558 GLU A O 1
ATOM 4515 N N . TYR A 1 559 ? -2.514 -22.828 -25.243 1.00 92.94 559 TYR A N 1
ATOM 4516 C CA . TYR A 1 559 ? -2.758 -23.817 -26.295 1.00 92.94 559 TYR A CA 1
ATOM 4517 C C . TYR A 1 559 ? -2.097 -23.405 -27.620 1.00 92.94 559 TYR A C 1
ATOM 4519 O O . TYR A 1 559 ? -1.375 -24.200 -28.223 1.00 92.94 559 TYR A O 1
ATOM 4527 N N . GLN A 1 560 ? -2.263 -22.146 -28.037 1.00 91.75 560 GLN A N 1
ATOM 4528 C CA . GLN A 1 560 ? -1.632 -21.612 -29.247 1.00 91.75 560 GLN A CA 1
ATOM 4529 C C . GLN A 1 560 ? -0.100 -21.630 -29.169 1.00 91.75 560 GLN A C 1
ATOM 4531 O O . GLN A 1 560 ? 0.550 -22.011 -30.144 1.00 91.75 560 GLN A O 1
ATOM 4536 N N . ARG A 1 561 ? 0.492 -21.282 -28.014 1.00 88.75 561 ARG A N 1
ATOM 4537 C CA . ARG A 1 561 ? 1.944 -21.392 -27.781 1.00 88.75 561 ARG A CA 1
ATOM 4538 C C . ARG A 1 561 ? 2.421 -22.823 -28.022 1.00 88.75 561 ARG A C 1
ATOM 4540 O O . ARG A 1 561 ? 3.379 -23.032 -28.763 1.00 88.75 561 ARG A O 1
ATOM 4547 N N . ARG A 1 562 ? 1.727 -23.817 -27.458 1.00 90.44 562 ARG A N 1
ATOM 4548 C CA . ARG A 1 562 ? 2.066 -25.242 -27.624 1.00 90.44 562 ARG A CA 1
ATOM 4549 C C . ARG A 1 562 ? 1.940 -25.715 -29.068 1.00 90.44 562 ARG A C 1
ATOM 4551 O O . ARG A 1 562 ? 2.818 -26.435 -29.536 1.00 90.44 562 ARG A O 1
ATOM 4558 N N . GLU A 1 563 ? 0.895 -25.308 -29.784 1.00 91.50 563 GLU A N 1
ATOM 4559 C CA . GLU A 1 563 ? 0.742 -25.628 -31.210 1.00 91.50 563 GLU A CA 1
ATOM 4560 C C . GLU A 1 563 ? 1.861 -24.995 -32.053 1.00 91.50 563 GLU A C 1
ATOM 4562 O O . GLU A 1 563 ? 2.468 -25.672 -32.885 1.00 91.50 563 GLU A O 1
ATOM 4567 N N . ALA A 1 564 ? 2.231 -23.739 -31.781 1.00 90.00 564 ALA A N 1
ATOM 4568 C CA . ALA A 1 564 ? 3.360 -23.084 -32.442 1.00 90.00 564 ALA A CA 1
ATOM 4569 C C . ALA A 1 564 ? 4.689 -23.823 -32.191 1.00 90.00 564 ALA A C 1
ATOM 4571 O O . ALA A 1 564 ? 5.477 -24.010 -33.122 1.00 90.00 564 ALA A O 1
ATOM 4572 N N . PHE A 1 565 ? 4.912 -24.322 -30.969 1.00 87.06 565 PHE A N 1
ATOM 4573 C CA . PHE A 1 565 ? 6.073 -25.155 -30.634 1.00 87.06 565 PHE A CA 1
ATOM 4574 C C . PHE A 1 565 ? 6.088 -26.513 -31.339 1.00 87.06 565 PHE A C 1
ATOM 4576 O O . PHE A 1 565 ? 7.170 -27.050 -31.545 1.00 87.06 565 PHE A O 1
ATOM 4583 N N . LYS A 1 566 ? 4.941 -27.079 -31.733 1.00 87.69 566 LYS A N 1
ATOM 4584 C CA . LYS A 1 566 ? 4.907 -28.313 -32.541 1.00 87.69 566 LYS A CA 1
ATOM 4585 C C . LYS A 1 566 ? 5.315 -28.051 -33.991 1.00 87.69 566 LYS A C 1
ATOM 4587 O O . LYS A 1 566 ? 5.993 -28.875 -34.599 1.00 87.69 566 LYS A O 1
ATOM 4592 N N . VAL A 1 567 ? 4.935 -26.896 -34.541 1.00 77.69 567 VAL A N 1
ATOM 4593 C CA . VAL A 1 567 ? 5.221 -26.519 -35.938 1.00 77.69 567 VAL A CA 1
ATOM 4594 C C . VAL A 1 567 ? 6.648 -25.980 -36.118 1.00 77.69 567 VAL A C 1
ATOM 4596 O O . VAL A 1 567 ? 7.281 -26.247 -37.140 1.00 77.69 567 VAL A O 1
ATOM 4599 N N . GLY A 1 568 ? 7.181 -25.251 -35.132 1.00 61.81 568 GLY A N 1
ATOM 4600 C CA . GLY A 1 568 ? 8.533 -24.672 -35.148 1.00 61.81 568 GLY A CA 1
ATOM 4601 C C . GLY A 1 568 ? 9.670 -25.649 -35.509 1.00 61.81 568 GLY A C 1
ATOM 4602 O O . GLY A 1 568 ? 10.395 -25.386 -36.470 1.00 61.81 568 GLY A O 1
ATOM 4603 N N . PRO A 1 569 ? 9.828 -26.795 -34.821 1.00 57.97 569 PRO A N 1
ATOM 4604 C CA . PRO A 1 569 ? 10.880 -27.766 -35.124 1.00 57.97 569 PRO A CA 1
ATOM 4605 C C . PRO A 1 569 ? 10.675 -28.469 -36.476 1.00 57.97 569 PRO A C 1
ATOM 4607 O O . PRO A 1 569 ? 11.658 -28.822 -37.126 1.00 57.97 569 PRO A O 1
ATOM 4610 N N . ALA A 1 570 ? 9.434 -28.601 -36.960 1.00 54.00 570 ALA A N 1
ATOM 4611 C CA . ALA A 1 570 ? 9.143 -29.213 -38.260 1.00 54.00 570 ALA A CA 1
ATOM 4612 C C . ALA A 1 570 ? 9.613 -28.360 -39.457 1.00 54.00 570 ALA A C 1
ATOM 4614 O O . ALA A 1 570 ? 9.889 -28.906 -40.523 1.00 54.00 570 ALA A O 1
ATOM 4615 N N . ARG A 1 571 ? 9.750 -27.032 -39.298 1.00 52.84 571 ARG A N 1
ATOM 4616 C CA . ARG A 1 571 ? 10.290 -26.142 -40.348 1.00 52.84 571 ARG A CA 1
ATOM 4617 C C . ARG A 1 571 ? 11.816 -26.016 -40.339 1.00 52.84 571 ARG A C 1
ATOM 4619 O O . ARG A 1 571 ? 12.386 -25.712 -41.380 1.00 52.84 571 ARG A O 1
ATOM 4626 N N . VAL A 1 572 ? 12.476 -26.257 -39.205 1.00 51.78 572 VAL A N 1
ATOM 4627 C CA . VAL A 1 572 ? 13.949 -26.181 -39.089 1.00 51.78 572 VAL A CA 1
ATOM 4628 C C . VAL A 1 572 ? 14.619 -27.492 -39.523 1.00 51.78 572 VAL A C 1
ATOM 4630 O O . VAL A 1 572 ? 15.740 -27.475 -40.017 1.00 51.78 572 VAL A O 1
ATOM 4633 N N . ALA A 1 573 ? 13.912 -28.622 -39.431 1.00 48.16 573 ALA A N 1
ATOM 4634 C CA . ALA A 1 573 ? 14.389 -29.937 -39.863 1.00 48.16 573 ALA A CA 1
ATOM 4635 C C . ALA A 1 573 ? 14.205 -30.233 -41.370 1.00 48.16 573 ALA A C 1
ATOM 4637 O O . ALA A 1 573 ? 14.283 -31.391 -41.768 1.00 48.16 573 ALA A O 1
ATOM 4638 N N . SER A 1 574 ? 13.969 -29.222 -42.214 1.00 40.66 574 SER A N 1
ATOM 4639 C CA . SER A 1 574 ? 14.033 -29.351 -43.679 1.00 40.66 574 SER A CA 1
ATOM 4640 C C . SER A 1 574 ? 15.473 -29.077 -44.134 1.00 40.66 574 SER A C 1
ATOM 4642 O O . SER A 1 574 ? 15.840 -27.901 -44.227 1.00 40.66 574 SER A O 1
ATOM 4644 N N . PRO A 1 575 ? 16.294 -30.095 -44.456 1.00 48.06 575 PRO A N 1
ATOM 4645 C CA . PRO A 1 575 ? 17.565 -29.848 -45.115 1.00 48.06 575 PRO A CA 1
ATOM 4646 C C . PRO A 1 575 ? 17.257 -29.382 -46.542 1.00 48.06 575 PRO A C 1
ATOM 4648 O O . PRO A 1 575 ? 16.543 -30.066 -47.277 1.00 48.06 575 PRO A O 1
ATOM 4651 N N . ARG A 1 576 ? 17.741 -28.196 -46.911 1.00 39.97 576 ARG A N 1
ATOM 4652 C CA . ARG A 1 576 ? 17.974 -27.897 -48.327 1.00 39.97 576 ARG A CA 1
ATOM 4653 C C . ARG A 1 576 ? 19.203 -28.649 -48.802 1.00 39.97 576 ARG A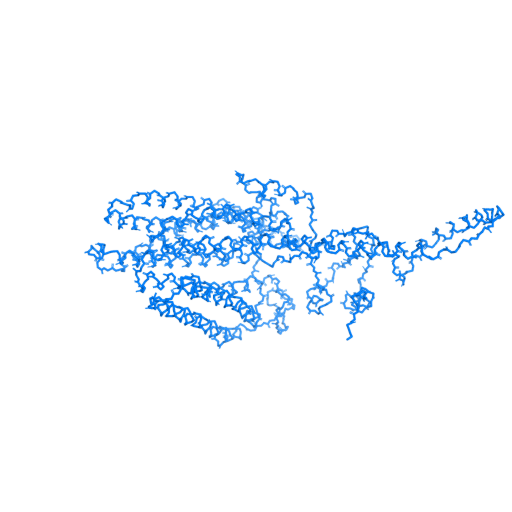 C 1
ATOM 4655 O O . ARG A 1 576 ? 20.156 -28.737 -47.994 1.00 39.97 576 ARG A O 1
#